Protein AF-A0A521H860-F1 (afdb_monomer)

Solvent-accessible surface area (backbone atoms only — not comparable to full-atom values): 31753 Å² total; per-residue (Å²): 136,70,71,63,59,54,54,54,51,52,51,51,54,54,66,70,56,55,74,80,75,66,78,54,52,36,23,28,24,57,82,81,31,30,84,86,79,35,78,24,37,94,91,38,16,15,24,20,66,48,55,56,59,67,71,63,70,61,80,65,26,31,40,34,31,40,56,40,68,48,27,72,92,65,36,58,74,51,38,67,57,52,58,51,49,35,47,36,43,38,94,96,32,60,28,31,37,40,29,79,64,23,75,25,37,33,28,36,83,53,56,24,80,44,78,40,51,46,41,47,39,36,34,32,40,19,27,17,42,34,36,36,41,72,78,27,32,34,56,22,39,36,43,28,53,28,39,32,34,52,19,53,42,15,39,33,36,35,36,33,35,30,41,64,20,25,45,31,41,33,48,28,42,31,39,20,82,70,3,54,22,30,34,36,41,34,17,26,35,59,74,56,6,19,37,43,32,38,33,45,28,53,25,41,28,34,26,9,28,22,24,35,41,41,35,14,20,15,15,2,34,31,24,51,59,21,35,41,31,50,27,42,26,36,56,30,53,41,22,27,33,35,42,39,15,25,36,58,82,27,35,2,31,34,50,53,22,34,39,32,43,27,40,21,37,37,82,33,53,92,63,82,60,20,29,17,39,35,40,36,12,37,40,73,67,79,71,74,39,36,9,29,35,28,33,37,39,31,41,28,38,24,28,25,6,22,28,14,29,40,38,37,28,36,28,74,66,52,44,49,51,33,28,32,53,26,36,42,29,23,26,30,35,30,49,9,63,52,24,36,36,38,38,44,47,41,56,71,28,86,99,54,83,52,30,48,37,25,36,39,78,77,88,86,50,105,75,82,70,89,47,52,26,40,42,50,59,84,22,39,81,45,68,49,66,56,76,84,74,88,74,55,71,44,58,65,89,30,78,49,41,68,76,88,88,72,79,84,77,79,75,70,73,60,82,56,89,82,81,95,83,85,85,85,84,80,66,76,86,59,65,45,50,59,41,66,52,65,42,50,36,62,31,48,41,77,37,36,35,38,43,41,95,95,52,61,54,63,60,70,98,49,91,90,55,85,64,60,71,45,44,33,28,52,68,87,44,79,40,74,60,50,56,43,98,81,14,52,22,35,39,31,59,43,66,75,46,66,69,45,79,37,47,34,42,36,32,38,53,67,70,55,64,35,45,38,69,39,34,28,40,84,54,94,75,84,89,65,70,83,84,92,68,69,45,46,54,27,38,41,66,75,37,76,81,34,73,66,43,52,46,50,48,49,44,40,62,76,53,26,58,76,36,76,67,36,40,50,52,51,52,53,45,64,74,53,28,53,68,54,15,56,64,27,53,80,32,74,68,46,19,53,52,48,50,62,66,46,45,62,59,46,52,52,36,54,47,61,76,72,50,54,73,69,56,53,50,53,51,51,53,50,49,50,52,50,51,54,52,53,56,65,71,75,110

Foldseek 3Di:
DPPVVVVVVVVVVVVVPPPPPPQLEFEEELPQEDLVFAPRDPVHHHNAPLSVVVVVHDQQREYEYAADEREPVRDDPPDEDDANYEYDYDDVGEHEYEYCAEQENYEHPEEHPDAYEDERYEYERYQEDYEYDPPYAAQHYEYENYEYEQHAEEPEAYAQAAAEHEYEYEHYEAHHLAHQEDYHAEQEAAAHGEPAAYEDYPYEAEQHQEYYEYEFEANYEYHLNYEYYAYEFENHNHEDYEYEWEHHPAGGYYYAYEYAAYEFAYCQDPRPDWEYYEYEFEYDDDAEHETEAAYAAALYEFESTLERYEYEWYHPPLGYHTEYQYEAWLYEQEHHNAASYEYYYYDHNPPHQHAEHELDDQPPDPQRDGTAYEYEHPHAYYYHDDQRDAHHYHNPPHYAYADPDDDNPPPPVHPYDHDDDDDDYDHHAWEKDKPPQEDEAQAWDKIKIFTPPPDFADADPDPPDRQDGKWKDKQHDTWDWAADPNRGIIITIDHNDHAAKIKIWIAGRSGRIYIDIHGYDHDPDDDHDDADAQLQLCLLQVHCVRPLNVLVVCCLPVPLVVDPNSVVVVVVCRVCVRVVSVVQNVDNVSSVVSCVVSVVVSVVSVPVVPDDPVVVVVVVVVVVVVVVVVVVVVD

Nearest PDB structures (foldseek):
  3n50-assembly4_E-2  TM=6.357E-01  e=2.428E-03  Homo sapiens
  3cmg-assembly1_A  TM=6.131E-01  e=5.999E-01  Bacteroides fragilis NCTC 9343
  8dhe-assembly1_C  TM=6.273E-01  e=9.007E-01  Tannerella forsythia
  8d82-assembly1_A  TM=5.851E-01  e=1.352E+00  Homo sapiens
  4m03-assembly1_A-2  TM=3.494E-01  e=4.786E-01  Staphylococcus aureus subsp. aureus NCTC 8325

Structure (mmCIF, N/CA/C/O backbone):
data_AF-A0A521H860-F1
#
_entry.id   AF-A0A521H860-F1
#
loop_
_atom_site.group_PDB
_atom_site.id
_atom_site.type_symbol
_atom_site.label_atom_id
_atom_site.label_alt_id
_atom_site.label_comp_id
_atom_site.label_asym_id
_atom_site.label_entity_id
_atom_site.label_seq_id
_atom_site.pdbx_PDB_ins_code
_atom_site.Cartn_x
_atom_site.Cartn_y
_atom_site.Cartn_z
_atom_site.occupancy
_atom_site.B_iso_or_equiv
_atom_site.auth_seq_id
_atom_site.auth_comp_id
_atom_site.auth_asym_id
_atom_site.auth_atom_id
_atom_site.pdbx_PDB_model_num
ATOM 1 N N . MET A 1 1 ? -3.736 29.883 -62.484 1.00 47.88 1 MET A N 1
ATOM 2 C CA . MET A 1 1 ? -3.237 28.485 -62.445 1.00 47.88 1 MET A CA 1
ATOM 3 C C . MET A 1 1 ? -1.739 28.320 -62.118 1.00 47.88 1 MET A C 1
ATOM 5 O O . MET A 1 1 ? -1.292 27.186 -62.126 1.00 47.88 1 MET A O 1
ATOM 9 N N . ARG A 1 2 ? -0.952 29.364 -61.781 1.00 43.59 2 ARG A N 1
ATOM 10 C CA . ARG A 1 2 ? 0.472 29.189 -61.386 1.00 43.59 2 ARG A CA 1
ATOM 11 C C . ARG A 1 2 ? 0.791 29.433 -59.899 1.00 43.59 2 ARG A C 1
ATOM 13 O O . ARG A 1 2 ? 1.760 28.875 -59.407 1.00 43.59 2 ARG A O 1
ATOM 20 N N . SER A 1 3 ? -0.039 30.179 -59.166 1.00 41.47 3 SER A N 1
ATOM 21 C CA . SER A 1 3 ? 0.233 30.522 -57.754 1.00 41.47 3 SER A CA 1
ATOM 22 C C . SER A 1 3 ? -0.231 29.470 -56.733 1.00 41.47 3 SER A C 1
ATOM 24 O O . SER A 1 3 ? 0.307 29.405 -55.637 1.00 41.47 3 SER A O 1
ATOM 26 N N . ILE A 1 4 ? -1.206 28.622 -57.084 1.00 43.56 4 ILE A N 1
ATOM 27 C CA . ILE A 1 4 ? -1.738 27.580 -56.182 1.00 43.56 4 ILE A CA 1
ATOM 28 C C . ILE A 1 4 ? -0.779 26.381 -56.104 1.00 43.56 4 ILE A C 1
ATOM 30 O O . ILE A 1 4 ? -0.579 25.814 -55.035 1.00 43.56 4 ILE A O 1
ATOM 34 N N . THR A 1 5 ? -0.122 26.038 -57.214 1.00 41.03 5 THR A N 1
ATOM 35 C CA . THR A 1 5 ? 0.845 24.934 -57.294 1.00 41.03 5 THR A CA 1
ATOM 36 C C . THR A 1 5 ? 2.095 25.187 -56.452 1.00 41.03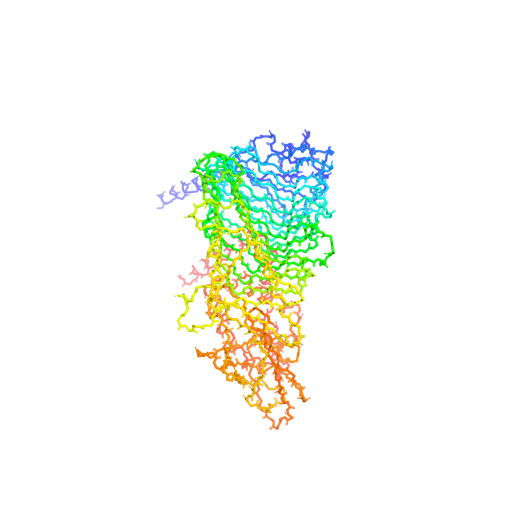 5 THR A C 1
ATOM 38 O O . THR A 1 5 ? 2.646 24.244 -55.896 1.00 41.03 5 THR A O 1
ATOM 41 N N . LEU A 1 6 ? 2.519 26.450 -56.312 1.00 38.47 6 LEU A N 1
ATOM 42 C CA . LEU A 1 6 ? 3.670 26.815 -55.481 1.00 38.47 6 LEU A CA 1
ATOM 43 C C . LEU A 1 6 ? 3.353 26.698 -53.981 1.00 38.47 6 LEU A C 1
ATOM 45 O O . LEU A 1 6 ? 4.178 26.205 -53.220 1.00 38.47 6 LEU A O 1
ATOM 49 N N . ILE A 1 7 ? 2.138 27.083 -53.571 1.00 44.38 7 ILE A N 1
ATOM 50 C CA . ILE A 1 7 ? 1.671 26.941 -52.183 1.00 44.38 7 ILE A CA 1
ATOM 51 C C . ILE A 1 7 ? 1.515 25.458 -51.822 1.00 44.38 7 ILE A C 1
ATOM 53 O O . ILE A 1 7 ? 1.968 25.055 -50.757 1.00 44.38 7 ILE A O 1
ATOM 57 N N . LEU A 1 8 ? 0.966 24.631 -52.723 1.00 39.84 8 LEU A N 1
ATOM 58 C CA . LEU A 1 8 ? 0.867 23.179 -52.515 1.00 39.84 8 LEU A CA 1
ATOM 59 C C . LEU A 1 8 ? 2.233 22.477 -52.471 1.00 39.84 8 LEU A C 1
ATOM 61 O O . LEU A 1 8 ? 2.412 21.563 -51.668 1.00 39.84 8 LEU A O 1
ATOM 65 N N . ALA A 1 9 ? 3.202 22.902 -53.287 1.00 37.03 9 ALA A N 1
ATOM 66 C CA . ALA A 1 9 ? 4.565 22.375 -53.227 1.00 37.03 9 ALA A CA 1
ATOM 67 C C . ALA A 1 9 ? 5.261 22.752 -51.907 1.00 37.03 9 ALA A C 1
ATOM 69 O O . ALA A 1 9 ? 5.870 21.893 -51.274 1.00 37.03 9 ALA A O 1
ATOM 70 N N . LEU A 1 10 ? 5.114 24.001 -51.449 1.00 36.12 10 LEU A N 1
ATOM 71 C CA . LEU A 1 10 ? 5.704 24.459 -50.190 1.00 36.12 10 LEU A CA 1
ATOM 72 C C . LEU A 1 10 ? 5.025 23.819 -48.965 1.00 36.12 10 LEU A C 1
ATOM 74 O O . LEU A 1 10 ? 5.712 23.442 -48.021 1.00 36.12 10 LEU A O 1
ATOM 78 N N . SER A 1 11 ? 3.703 23.603 -48.997 1.00 38.88 11 SER A N 1
ATOM 79 C CA . SER A 1 11 ? 3.002 22.865 -47.938 1.00 38.88 11 SER A CA 1
ATOM 80 C C . SER A 1 11 ? 3.345 21.373 -47.933 1.00 38.88 11 SER A C 1
ATOM 82 O O . SER A 1 11 ? 3.429 20.787 -46.862 1.00 38.88 11 SER A O 1
ATOM 84 N N . CYS A 1 12 ? 3.592 20.752 -49.094 1.00 33.69 12 CYS A N 1
ATOM 85 C CA . CYS A 1 12 ? 4.099 19.375 -49.139 1.00 33.69 12 CYS A CA 1
ATOM 86 C C . CYS A 1 12 ? 5.542 19.276 -48.625 1.00 33.69 12 CYS A C 1
ATOM 88 O O . CYS A 1 12 ? 5.878 18.279 -47.997 1.00 33.69 12 CYS A O 1
ATOM 90 N N . LEU A 1 13 ? 6.376 20.302 -48.831 1.00 33.91 13 LEU A N 1
ATOM 91 C CA . LEU A 1 13 ? 7.740 20.320 -48.298 1.00 33.91 13 LEU A CA 1
ATOM 92 C C . LEU A 1 13 ? 7.770 20.543 -46.775 1.00 33.91 13 LEU A C 1
ATOM 94 O O . LEU A 1 13 ? 8.579 19.918 -46.099 1.00 33.91 13 LEU A O 1
ATOM 98 N N . LEU A 1 14 ? 6.852 21.346 -46.216 1.00 31.83 14 LEU A N 1
ATOM 99 C CA . LEU A 1 14 ? 6.682 21.444 -44.757 1.00 31.83 14 LEU A CA 1
ATOM 100 C C . LEU A 1 14 ? 6.027 20.195 -44.138 1.00 31.83 14 LEU A C 1
ATOM 102 O O . LEU A 1 14 ? 6.375 19.846 -43.015 1.00 31.83 14 LEU A O 1
ATOM 106 N N . LEU A 1 15 ? 5.138 19.479 -44.842 1.00 37.41 15 LEU A N 1
ATOM 107 C CA . LEU A 1 15 ? 4.619 18.185 -44.359 1.00 37.41 15 LEU A CA 1
ATOM 108 C C . LEU A 1 15 ? 5.627 17.028 -44.508 1.00 37.41 15 LEU A C 1
ATOM 110 O O . LEU A 1 15 ? 5.518 16.043 -43.784 1.00 37.41 15 LEU A O 1
ATOM 114 N N . ALA A 1 16 ? 6.620 17.150 -45.392 1.00 34.19 16 ALA A N 1
ATOM 115 C CA . ALA A 1 16 ? 7.767 16.239 -45.471 1.00 34.19 16 ALA A CA 1
ATOM 116 C C . ALA A 1 16 ? 8.863 16.551 -44.428 1.00 34.19 16 ALA A C 1
ATOM 118 O O . ALA A 1 16 ? 9.829 15.802 -44.315 1.00 34.19 16 ALA A O 1
ATOM 119 N N . ALA A 1 17 ? 8.693 17.636 -43.665 1.00 35.97 17 ALA A N 1
ATOM 120 C CA . ALA A 1 17 ? 9.522 18.027 -42.531 1.00 35.97 17 ALA A CA 1
ATOM 121 C C . ALA A 1 17 ? 8.708 18.069 -41.223 1.00 35.97 17 ALA A C 1
ATOM 123 O O . ALA A 1 17 ? 8.949 18.902 -40.347 1.00 35.97 17 ALA A O 1
ATOM 124 N N . ALA A 1 18 ? 7.810 17.093 -41.030 1.00 32.94 18 ALA A N 1
ATOM 125 C CA . ALA A 1 18 ? 7.775 16.492 -39.700 1.00 32.94 18 ALA A CA 1
ATOM 126 C C . ALA A 1 18 ? 9.220 16.060 -39.380 1.00 32.94 18 ALA A C 1
ATOM 128 O O . ALA A 1 18 ? 9.873 15.511 -40.277 1.00 32.94 18 ALA A O 1
ATOM 129 N N . PRO A 1 19 ? 9.757 16.306 -38.170 1.00 30.55 19 PRO A N 1
ATOM 130 C CA . PRO A 1 19 ? 11.015 15.671 -37.813 1.00 30.55 19 PRO A CA 1
ATOM 131 C C . PRO A 1 19 ? 10.837 14.173 -38.064 1.00 30.55 19 PRO A C 1
ATOM 133 O O . PRO A 1 19 ? 9.787 13.621 -37.716 1.00 30.55 19 PRO A O 1
ATOM 136 N N . LEU A 1 20 ? 11.835 13.510 -38.663 1.00 35.25 20 LEU A N 1
ATOM 137 C CA . LEU A 1 20 ? 11.922 12.066 -38.480 1.00 35.25 20 LEU A CA 1
ATOM 138 C C . LEU A 1 20 ? 11.909 11.888 -36.966 1.00 35.25 20 LEU A C 1
ATOM 140 O O . LEU A 1 20 ? 12.840 12.333 -36.295 1.00 35.25 20 LEU A O 1
ATOM 144 N N . ALA A 1 21 ? 10.815 11.340 -36.438 1.00 38.81 21 ALA A N 1
ATOM 145 C CA . ALA A 1 21 ? 10.715 11.001 -35.036 1.00 38.81 21 ALA A CA 1
ATOM 146 C C . ALA A 1 21 ? 11.723 9.873 -34.842 1.00 38.81 21 ALA A C 1
ATOM 148 O O . ALA A 1 21 ? 11.418 8.710 -35.112 1.00 38.81 21 ALA A O 1
ATOM 149 N N . ALA A 1 22 ? 12.958 10.270 -34.517 1.00 40.66 22 ALA A N 1
ATOM 150 C CA . ALA A 1 22 ? 14.082 9.379 -34.309 1.00 40.66 22 ALA A CA 1
ATOM 151 C C . ALA A 1 22 ? 13.600 8.279 -33.376 1.00 40.66 22 ALA A C 1
ATOM 153 O O . ALA A 1 22 ? 12.951 8.586 -32.379 1.00 40.66 22 ALA A O 1
ATOM 154 N N . GLN A 1 23 ? 13.828 7.035 -33.794 1.00 50.38 23 GLN A N 1
ATOM 155 C CA . GLN A 1 23 ? 13.197 5.822 -33.290 1.00 50.38 23 GLN A CA 1
ATOM 156 C C . GLN A 1 23 ? 13.035 5.843 -31.762 1.00 50.38 23 GLN A C 1
ATOM 158 O O . GLN A 1 23 ? 13.915 5.421 -31.021 1.00 50.38 23 GLN A O 1
ATOM 163 N N . ASN A 1 24 ? 11.885 6.332 -31.288 1.00 79.25 24 ASN A N 1
ATOM 164 C CA . ASN A 1 24 ? 11.669 6.653 -29.873 1.00 79.25 24 ASN A CA 1
ATOM 165 C C . ASN A 1 24 ? 11.294 5.399 -29.058 1.00 79.25 24 ASN A C 1
ATOM 167 O O . ASN A 1 24 ? 10.566 5.455 -28.064 1.00 79.25 24 ASN A O 1
ATOM 171 N N . THR A 1 25 ? 11.710 4.234 -29.554 1.00 91.31 25 THR A N 1
ATOM 172 C CA . THR A 1 25 ? 11.443 2.918 -28.989 1.00 91.31 25 THR A CA 1
ATOM 173 C C . THR A 1 25 ? 12.651 2.019 -29.219 1.00 91.31 25 THR A C 1
ATOM 175 O O . THR A 1 25 ? 12.991 1.705 -30.363 1.00 91.31 25 THR A O 1
ATOM 178 N N . ILE A 1 26 ? 13.288 1.629 -28.119 1.00 94.69 26 ILE A N 1
ATOM 179 C CA . ILE A 1 26 ? 14.366 0.640 -28.080 1.00 94.69 26 ILE A CA 1
ATOM 180 C C . ILE A 1 26 ? 13.740 -0.703 -27.720 1.00 94.69 26 ILE A C 1
ATOM 182 O O . ILE A 1 26 ? 12.921 -0.768 -26.807 1.00 94.69 26 ILE A O 1
ATOM 186 N N . PHE A 1 27 ? 14.111 -1.765 -28.424 1.00 96.25 27 PHE A N 1
ATOM 187 C CA . PHE A 1 27 ? 13.613 -3.115 -28.177 1.00 96.25 27 PHE A CA 1
ATOM 188 C C . PHE A 1 27 ? 14.669 -3.957 -27.464 1.00 96.25 27 PHE A C 1
ATOM 190 O O . PHE A 1 27 ? 15.841 -3.940 -27.850 1.00 96.25 27 PHE A O 1
ATOM 197 N N . VAL A 1 28 ? 14.232 -4.714 -26.456 1.00 97.06 28 VAL A N 1
ATOM 198 C CA . VAL A 1 28 ? 15.075 -5.650 -25.700 1.00 97.06 28 VAL A CA 1
ATOM 199 C C . VAL A 1 28 ? 14.444 -7.037 -25.728 1.00 97.06 28 VAL A C 1
ATOM 201 O O . VAL A 1 28 ? 13.265 -7.183 -25.402 1.00 97.06 28 VAL A O 1
ATOM 204 N N . ASP A 1 29 ? 15.222 -8.045 -26.108 1.00 96.81 29 ASP A N 1
ATOM 205 C CA . ASP A 1 29 ? 14.830 -9.453 -26.152 1.00 96.81 29 ASP A CA 1
ATOM 206 C C . ASP A 1 29 ? 15.913 -10.303 -25.461 1.00 96.81 29 ASP A C 1
ATOM 208 O O . ASP A 1 29 ? 16.979 -10.501 -26.046 1.00 96.81 29 ASP A O 1
ATOM 212 N N . PRO A 1 30 ? 15.671 -10.827 -24.245 1.00 95.88 30 PRO A N 1
ATOM 213 C CA . PRO A 1 30 ? 16.694 -11.544 -23.484 1.00 95.88 30 PRO A CA 1
ATOM 214 C C . PRO A 1 30 ? 17.033 -12.915 -24.086 1.00 95.88 30 PRO A C 1
ATOM 216 O O . PRO A 1 30 ? 18.062 -13.497 -23.745 1.00 95.88 30 PRO A O 1
ATOM 219 N N . VAL A 1 31 ? 16.192 -13.432 -24.992 1.00 95.12 31 VAL A N 1
ATOM 220 C CA . VAL A 1 31 ? 16.351 -14.751 -25.619 1.00 95.12 31 VAL A CA 1
ATOM 221 C C . VAL A 1 31 ? 17.024 -14.646 -26.990 1.00 95.12 31 VAL A C 1
ATOM 223 O O . VAL A 1 31 ? 17.859 -15.485 -27.323 1.00 95.12 31 VAL A O 1
ATOM 226 N N . ASN A 1 32 ? 16.661 -13.640 -27.793 1.00 95.31 32 ASN A N 1
ATOM 227 C CA . ASN A 1 32 ? 17.085 -13.514 -29.197 1.00 95.31 32 ASN A CA 1
ATOM 228 C C . ASN A 1 32 ? 17.920 -12.255 -29.502 1.00 95.31 32 ASN A C 1
ATOM 230 O O . ASN A 1 32 ? 18.389 -12.105 -30.632 1.00 95.31 32 ASN A O 1
ATOM 234 N N . GLY A 1 33 ? 18.060 -11.328 -28.552 1.00 96.19 33 GLY A N 1
ATOM 235 C CA . GLY A 1 33 ? 18.833 -10.096 -28.711 1.00 96.19 33 GLY A CA 1
ATOM 236 C C . GLY A 1 33 ? 20.342 -10.289 -28.553 1.00 96.19 33 GLY A C 1
ATOM 237 O O . GLY A 1 33 ? 20.828 -11.369 -28.218 1.00 96.19 33 GLY A O 1
ATOM 238 N N . SER A 1 34 ? 21.105 -9.220 -28.788 1.00 96.50 34 SER A N 1
ATOM 239 C CA . SER A 1 34 ? 22.552 -9.202 -28.535 1.00 96.50 34 SER A CA 1
ATOM 240 C C . SER A 1 34 ? 23.032 -7.832 -28.070 1.00 96.50 34 SER A C 1
ATOM 242 O O . SER A 1 34 ? 22.822 -6.836 -28.754 1.00 96.50 34 SER A O 1
ATOM 244 N N . ASP A 1 35 ? 23.787 -7.787 -26.975 1.00 96.38 35 ASP A N 1
ATOM 245 C CA . ASP A 1 35 ? 24.455 -6.560 -26.503 1.00 96.38 35 ASP A CA 1
ATOM 246 C C . ASP A 1 35 ? 25.788 -6.275 -27.225 1.00 96.38 35 ASP A C 1
ATOM 248 O O . ASP A 1 35 ? 26.456 -5.277 -26.957 1.00 96.38 35 ASP A O 1
ATOM 252 N N . VAL A 1 36 ? 26.194 -7.156 -28.150 1.00 95.62 36 VAL A N 1
ATOM 253 C CA . VAL A 1 36 ? 27.417 -7.012 -28.962 1.00 95.62 36 VAL A CA 1
ATOM 254 C C . VAL A 1 36 ? 27.093 -6.597 -30.397 1.00 95.62 36 VAL A C 1
ATOM 256 O O . VAL A 1 36 ? 27.830 -5.807 -30.985 1.00 95.62 36 VAL A O 1
ATOM 259 N N . THR A 1 37 ? 26.013 -7.133 -30.977 1.00 95.44 37 THR A N 1
ATOM 260 C CA . THR A 1 37 ? 25.620 -6.861 -32.374 1.00 95.44 37 THR A CA 1
ATOM 261 C C . THR A 1 37 ? 24.241 -6.226 -32.534 1.00 95.44 37 THR A C 1
ATOM 263 O O . THR A 1 37 ? 23.887 -5.869 -33.657 1.00 95.44 37 THR A O 1
ATOM 266 N N . GLY A 1 38 ? 23.463 -6.093 -31.456 1.00 93.12 38 GLY A N 1
ATOM 267 C CA . GLY A 1 38 ? 22.172 -5.409 -31.458 1.00 93.12 38 GLY A CA 1
ATOM 268 C C . GLY A 1 38 ? 22.308 -3.904 -31.686 1.00 93.12 38 GLY A C 1
ATOM 269 O O . GLY A 1 38 ? 23.321 -3.290 -31.353 1.00 93.12 38 GLY A O 1
ATOM 270 N N . ASP A 1 39 ? 21.265 -3.302 -32.248 1.00 92.62 39 ASP A N 1
ATOM 271 C CA . ASP A 1 39 ? 21.142 -1.850 -32.449 1.00 92.62 39 ASP A CA 1
ATOM 272 C C . ASP A 1 39 ? 19.893 -1.266 -31.763 1.00 92.62 39 ASP A C 1
ATOM 274 O O . ASP A 1 39 ? 19.548 -0.099 -31.956 1.00 92.62 39 ASP A O 1
ATOM 278 N N . GLY A 1 40 ? 19.195 -2.083 -30.967 1.00 92.38 40 GLY A N 1
ATOM 279 C CA . GLY A 1 40 ? 17.961 -1.707 -30.285 1.00 92.38 40 GLY A CA 1
ATOM 280 C C . GLY A 1 40 ? 16.740 -1.611 -31.205 1.00 92.38 40 GLY A C 1
ATOM 281 O O . GLY A 1 40 ? 15.678 -1.176 -30.754 1.00 92.38 40 GLY A O 1
ATOM 282 N N . SER A 1 41 ? 16.840 -1.993 -32.483 1.00 93.88 41 SER A N 1
ATOM 283 C CA . SER A 1 41 ? 15.694 -2.062 -33.395 1.00 93.88 41 SER A CA 1
ATOM 284 C C . SER A 1 41 ? 14.826 -3.298 -33.166 1.00 93.88 41 SER A C 1
ATOM 286 O O . SER A 1 41 ? 15.259 -4.316 -32.636 1.00 93.88 41 SER A O 1
ATOM 288 N N . ALA A 1 42 ? 13.578 -3.242 -33.639 1.00 92.25 42 ALA A N 1
ATOM 289 C CA . ALA A 1 42 ? 12.646 -4.368 -33.554 1.00 92.25 42 ALA A CA 1
ATOM 290 C C . ALA A 1 42 ? 13.126 -5.633 -34.298 1.00 92.25 42 ALA A C 1
ATOM 292 O O . ALA A 1 42 ? 12.605 -6.716 -34.037 1.00 92.25 42 ALA A O 1
ATOM 293 N N . SER A 1 43 ? 14.072 -5.483 -35.233 1.00 93.81 43 SER A N 1
ATOM 294 C CA . SER A 1 43 ? 14.702 -6.556 -36.013 1.00 93.81 43 SER A CA 1
ATOM 295 C C . SER A 1 43 ? 16.036 -7.047 -35.446 1.00 93.81 43 SER A C 1
ATOM 297 O O . SER A 1 43 ? 16.475 -8.127 -35.830 1.00 93.81 43 SER A O 1
ATOM 299 N N . ASN A 1 44 ? 16.685 -6.259 -34.590 1.00 95.12 44 ASN A N 1
ATOM 300 C CA . ASN A 1 44 ? 18.006 -6.536 -34.028 1.00 95.12 44 ASN A CA 1
ATOM 301 C C . ASN A 1 44 ? 18.089 -5.959 -32.592 1.00 95.12 44 ASN A C 1
ATOM 303 O O . ASN A 1 44 ? 18.816 -4.990 -32.345 1.00 95.12 44 ASN A O 1
ATOM 307 N N . PRO A 1 45 ? 17.264 -6.480 -31.661 1.00 96.88 45 PRO A N 1
ATOM 308 C CA . PRO A 1 45 ? 17.116 -5.924 -30.320 1.00 96.88 45 PRO A CA 1
ATOM 309 C C . PRO A 1 45 ? 18.379 -6.119 -29.472 1.00 96.88 45 PRO A C 1
ATOM 311 O O . PRO A 1 45 ? 19.187 -7.019 -29.719 1.00 96.88 45 PRO A O 1
ATOM 314 N N . TYR A 1 46 ? 18.518 -5.298 -28.431 1.00 97.75 46 TYR A N 1
ATOM 315 C CA . TYR A 1 46 ? 19.493 -5.563 -27.370 1.00 97.75 46 TYR A CA 1
ATOM 316 C C . TYR A 1 46 ? 19.091 -6.809 -26.576 1.00 97.75 46 TYR A C 1
ATOM 318 O O . TYR A 1 46 ? 17.921 -7.199 -26.577 1.00 97.75 46 TYR A O 1
ATOM 326 N N . GLN A 1 47 ? 20.057 -7.437 -25.915 1.00 97.12 47 GLN A N 1
ATOM 327 C CA . GLN A 1 47 ? 19.817 -8.594 -25.061 1.00 97.12 47 GLN A CA 1
ATOM 328 C C . GLN A 1 47 ? 19.373 -8.162 -23.663 1.00 97.12 47 GLN A C 1
ATOM 330 O O . GLN A 1 47 ? 18.394 -8.701 -23.153 1.00 97.12 47 GLN A O 1
ATOM 335 N N . SER A 1 48 ? 20.037 -7.161 -23.076 1.00 97.00 48 SER A N 1
ATOM 336 C CA . SER A 1 48 ? 19.722 -6.668 -21.731 1.00 97.00 48 SER A CA 1
ATOM 337 C C . SER A 1 48 ? 19.137 -5.253 -21.711 1.00 97.00 48 SER A C 1
ATOM 339 O O . SER A 1 48 ? 19.457 -4.370 -22.518 1.00 97.00 48 SER A O 1
ATOM 341 N N . LEU A 1 49 ? 18.274 -5.020 -20.727 1.00 95.50 49 LEU A N 1
ATOM 342 C CA . LEU A 1 49 ? 17.763 -3.709 -20.355 1.00 95.50 49 LEU A CA 1
ATOM 343 C C . LEU A 1 49 ? 18.883 -2.854 -19.746 1.00 95.50 49 LEU A C 1
ATOM 345 O O . LEU A 1 49 ? 18.965 -1.659 -20.039 1.00 95.50 49 LEU A O 1
ATOM 349 N N . THR A 1 50 ? 19.788 -3.469 -18.982 1.00 95.62 50 THR A N 1
ATOM 350 C CA . THR A 1 50 ? 21.038 -2.862 -18.503 1.00 95.62 50 THR A CA 1
ATOM 351 C C . THR A 1 50 ? 21.815 -2.220 -19.655 1.00 95.62 50 THR A C 1
ATOM 353 O O . THR A 1 50 ? 22.129 -1.025 -19.598 1.00 95.62 50 THR A O 1
ATOM 356 N N . HIS A 1 51 ? 22.073 -2.962 -20.738 1.00 95.44 51 HIS A N 1
ATOM 357 C CA . HIS A 1 51 ? 22.753 -2.423 -21.913 1.00 95.44 51 HIS A CA 1
ATOM 358 C C . HIS A 1 51 ? 21.930 -1.312 -22.567 1.00 95.44 51 HIS A C 1
ATOM 360 O O . HIS A 1 51 ? 22.460 -0.217 -22.769 1.00 95.44 51 HIS A O 1
ATOM 366 N N . ALA A 1 52 ? 20.637 -1.537 -22.823 1.00 94.81 52 ALA A N 1
ATOM 367 C CA . ALA A 1 52 ? 19.752 -0.549 -23.443 1.00 94.81 52 ALA A CA 1
ATOM 368 C C . ALA A 1 52 ? 19.748 0.803 -22.701 1.00 94.81 52 ALA A C 1
ATOM 370 O O . ALA A 1 52 ? 19.818 1.856 -23.339 1.00 94.81 52 ALA A O 1
ATOM 371 N N . LEU A 1 53 ? 19.739 0.796 -21.364 1.00 92.81 53 LEU A N 1
ATOM 372 C CA . LEU A 1 53 ? 19.836 2.008 -20.542 1.00 92.81 53 LEU A CA 1
ATOM 373 C C . LEU A 1 53 ? 21.255 2.605 -20.522 1.00 92.81 53 LEU A C 1
ATOM 375 O O . LEU A 1 53 ? 21.400 3.829 -20.444 1.00 92.81 53 LEU A O 1
ATOM 379 N N . SER A 1 54 ? 22.304 1.784 -20.639 1.00 93.00 54 SER A N 1
ATOM 380 C CA . SER A 1 54 ? 23.700 2.247 -20.718 1.00 93.00 54 SER A CA 1
ATOM 381 C C . SER A 1 54 ? 24.017 3.046 -21.991 1.00 93.00 54 SER A C 1
ATOM 383 O O . SER A 1 54 ? 24.884 3.921 -21.958 1.00 93.00 54 SER A O 1
ATOM 385 N N . THR A 1 55 ? 23.260 2.840 -23.080 1.00 91.69 55 THR A N 1
ATOM 386 C CA . THR A 1 55 ? 23.413 3.588 -24.349 1.00 91.69 55 THR A CA 1
ATOM 387 C C . THR A 1 55 ? 23.083 5.085 -24.243 1.00 91.69 55 THR A C 1
ATOM 389 O O . THR A 1 55 ? 23.265 5.822 -25.211 1.00 91.69 55 THR A O 1
ATOM 392 N N . ASN A 1 56 ? 22.640 5.558 -23.070 1.00 87.62 56 ASN A N 1
ATOM 393 C CA . ASN A 1 56 ? 22.171 6.922 -22.815 1.00 87.62 56 ASN A CA 1
ATOM 394 C C . ASN A 1 56 ? 21.020 7.339 -23.756 1.00 87.62 56 ASN A C 1
ATOM 396 O O . ASN A 1 56 ? 21.159 8.312 -24.504 1.00 87.62 56 ASN A O 1
ATOM 400 N N . PRO A 1 57 ? 19.873 6.627 -23.718 1.00 89.12 57 PRO A N 1
ATOM 401 C CA . PRO A 1 57 ? 18.708 6.962 -24.530 1.00 89.12 57 PRO A CA 1
ATOM 402 C C . PRO A 1 57 ? 18.216 8.393 -24.272 1.00 89.12 57 PRO A C 1
ATOM 404 O O . PRO A 1 57 ? 18.305 8.916 -23.159 1.00 89.12 57 PRO A O 1
ATOM 407 N N . LEU A 1 58 ? 17.675 9.032 -25.313 1.00 89.19 58 LEU A N 1
ATOM 408 C CA . LEU A 1 58 ? 17.183 10.408 -25.230 1.00 89.19 58 LEU A CA 1
ATOM 409 C C . LEU A 1 58 ? 15.928 10.496 -24.337 1.00 89.19 58 LEU A C 1
ATOM 411 O O . LEU A 1 58 ? 15.076 9.605 -24.410 1.00 89.19 58 LEU A O 1
ATOM 415 N N . PRO A 1 59 ? 15.749 11.578 -23.553 1.00 86.25 59 PRO A N 1
ATOM 416 C CA . PRO A 1 59 ? 14.531 11.800 -22.776 1.00 86.25 59 PRO A CA 1
ATOM 417 C C . PRO A 1 59 ? 13.264 11.697 -23.634 1.00 86.25 59 PRO A C 1
ATOM 419 O O . PRO A 1 59 ? 13.153 12.353 -24.670 1.00 86.25 59 PRO A O 1
ATOM 422 N N . GLY A 1 60 ? 12.305 10.889 -23.186 1.00 84.00 60 GLY A N 1
ATOM 423 C CA . GLY A 1 60 ? 11.097 10.522 -23.927 1.00 84.00 60 GLY A CA 1
ATOM 424 C C . GLY A 1 60 ? 11.155 9.144 -24.596 1.00 84.00 60 GLY A C 1
ATOM 425 O O . GLY A 1 60 ? 10.111 8.668 -25.043 1.00 84.00 60 GLY A O 1
ATOM 426 N N . THR A 1 61 ? 12.319 8.484 -24.647 1.00 89.56 61 THR A N 1
ATOM 427 C CA . THR A 1 61 ? 12.448 7.119 -25.190 1.00 89.56 61 THR A CA 1
ATOM 428 C C . THR A 1 61 ? 11.609 6.132 -24.379 1.00 89.56 61 THR A C 1
ATOM 430 O O . THR A 1 61 ? 11.586 6.173 -23.148 1.00 89.56 61 THR A O 1
ATOM 433 N N . THR A 1 62 ? 10.939 5.209 -25.070 1.00 89.69 62 THR A N 1
ATOM 434 C CA . THR A 1 62 ? 10.366 4.011 -24.442 1.00 89.69 62 THR A CA 1
ATOM 435 C C . THR A 1 62 ? 11.271 2.805 -24.680 1.00 89.69 62 THR A C 1
ATOM 437 O O . THR A 1 62 ? 11.701 2.584 -25.808 1.00 89.69 62 THR A O 1
ATOM 440 N N . VAL A 1 63 ? 11.529 1.993 -23.662 1.00 92.94 63 VAL A N 1
ATOM 441 C CA . VAL A 1 63 ? 12.121 0.663 -23.832 1.00 92.94 63 VAL A CA 1
ATOM 442 C C . VAL A 1 63 ? 10.990 -0.365 -23.835 1.00 92.94 63 VAL A C 1
ATOM 444 O O . VAL A 1 63 ? 10.185 -0.412 -22.903 1.00 92.94 63 VAL A O 1
ATOM 447 N N . GLU A 1 64 ? 10.889 -1.139 -24.914 1.00 93.62 64 GLU A N 1
ATOM 448 C CA . GLU A 1 64 ? 9.860 -2.156 -25.120 1.00 93.62 64 GLU A CA 1
ATOM 449 C C . GLU A 1 64 ? 10.450 -3.562 -24.949 1.00 93.62 64 GLU A C 1
ATOM 451 O O . GLU A 1 64 ? 11.328 -3.988 -25.706 1.00 93.62 64 GLU A O 1
ATOM 456 N N . LEU A 1 65 ? 9.963 -4.270 -23.930 1.00 95.00 65 LEU A N 1
ATOM 457 C CA . LEU A 1 65 ? 10.465 -5.573 -23.496 1.00 95.00 65 LEU A CA 1
ATOM 458 C C . LEU A 1 65 ? 9.731 -6.730 -24.192 1.00 95.00 65 LEU A C 1
ATOM 460 O O . LEU A 1 65 ? 8.505 -6.702 -24.355 1.00 95.00 65 LEU A O 1
ATOM 464 N N . ARG A 1 66 ? 10.469 -7.766 -24.595 1.00 95.31 66 ARG A N 1
ATOM 465 C CA . ARG A 1 66 ? 9.909 -9.052 -25.043 1.00 95.31 66 ARG A CA 1
ATOM 466 C C . ARG A 1 66 ? 9.682 -9.988 -23.856 1.00 95.31 66 ARG A C 1
ATOM 468 O O . ARG A 1 66 ? 10.159 -9.751 -22.757 1.00 95.31 66 ARG A O 1
ATOM 475 N N . SER A 1 67 ? 8.928 -11.057 -24.082 1.00 94.38 67 SER A N 1
ATOM 476 C CA . SER A 1 67 ? 8.739 -12.105 -23.073 1.00 94.38 67 SER A CA 1
ATOM 477 C C . SER A 1 67 ? 10.018 -12.922 -22.920 1.00 94.38 67 SER A C 1
ATOM 479 O O . SER A 1 67 ? 10.606 -13.328 -23.922 1.00 94.38 67 SER A O 1
ATOM 481 N N . GLY A 1 68 ? 10.408 -13.207 -21.684 1.00 92.69 68 GLY A N 1
ATOM 482 C CA . GLY A 1 68 ? 11.594 -13.995 -21.363 1.00 92.69 68 GLY A CA 1
ATOM 483 C C . GLY A 1 68 ? 12.157 -13.644 -19.982 1.00 92.69 68 GLY A C 1
ATOM 484 O O . GLY A 1 68 ? 11.660 -12.704 -19.357 1.00 92.69 68 GLY A O 1
ATOM 485 N N . PRO A 1 69 ? 13.163 -14.402 -19.511 1.00 94.44 69 PRO A N 1
ATOM 486 C CA . PRO A 1 69 ? 13.829 -14.153 -18.241 1.00 94.44 69 PRO A CA 1
ATOM 487 C C . PRO A 1 69 ? 14.869 -13.034 -18.384 1.00 94.44 69 PRO A C 1
ATOM 489 O O . PRO A 1 69 ? 15.845 -13.161 -19.122 1.00 94.44 69 PRO A O 1
ATOM 492 N N . TYR A 1 70 ? 14.665 -11.950 -17.651 1.00 96.12 70 TYR A N 1
ATOM 493 C CA . TYR A 1 70 ? 15.626 -10.876 -17.430 1.00 96.12 70 TYR A CA 1
ATOM 494 C C . TYR A 1 70 ? 16.335 -11.180 -16.110 1.00 96.12 70 TYR A C 1
ATOM 496 O O . TYR A 1 70 ? 15.773 -10.915 -15.050 1.00 96.12 70 TYR A O 1
ATOM 504 N N . ASN A 1 71 ? 17.515 -11.803 -16.173 1.00 95.75 71 ASN A N 1
ATOM 505 C CA . ASN A 1 71 ? 18.233 -12.305 -14.998 1.00 95.75 71 ASN A CA 1
ATOM 506 C C . ASN A 1 71 ? 19.743 -12.027 -15.045 1.00 95.75 71 ASN A C 1
ATOM 508 O O . ASN A 1 71 ? 20.264 -11.499 -16.033 1.00 95.75 71 ASN A O 1
ATOM 512 N N . SER A 1 72 ? 20.450 -12.424 -13.984 1.00 95.00 72 SER A N 1
ATOM 513 C CA . SER A 1 72 ? 21.891 -12.212 -13.756 1.00 95.00 72 SER A CA 1
ATOM 514 C C . SER A 1 72 ? 22.830 -12.724 -14.862 1.00 95.00 72 SER A C 1
ATOM 516 O O . SER A 1 72 ? 24.004 -12.352 -14.892 1.00 95.00 72 SER A O 1
ATOM 518 N N . THR A 1 73 ? 22.341 -13.538 -15.807 1.00 94.00 73 THR A N 1
ATOM 519 C CA . THR A 1 73 ? 23.117 -13.975 -16.984 1.00 94.00 73 THR A CA 1
ATOM 520 C C . THR A 1 73 ? 23.449 -12.805 -17.918 1.00 94.00 73 THR A C 1
ATOM 522 O O . THR A 1 73 ? 24.498 -12.814 -18.570 1.00 94.00 73 THR A O 1
ATOM 525 N N . HIS A 1 74 ? 22.555 -11.812 -18.004 1.00 91.06 74 HIS A N 1
ATOM 526 C CA . HIS A 1 74 ? 22.647 -10.690 -18.948 1.00 91.06 74 HIS A CA 1
ATOM 527 C C . HIS A 1 74 ? 22.341 -9.320 -18.317 1.00 91.06 74 HIS A C 1
ATOM 529 O O . HIS A 1 74 ? 22.851 -8.311 -18.798 1.00 91.06 74 HIS A O 1
ATOM 535 N N . GLU A 1 75 ? 21.562 -9.259 -17.236 1.00 96.69 75 GLU A N 1
ATOM 536 C CA . GLU A 1 75 ? 21.306 -8.027 -16.484 1.00 96.69 75 GLU A CA 1
ATOM 537 C C . GLU A 1 75 ? 22.360 -7.779 -15.397 1.00 96.69 75 GLU A C 1
ATOM 539 O O . GLU A 1 75 ? 22.906 -8.706 -14.803 1.00 96.69 75 GLU A O 1
ATOM 544 N N . THR A 1 76 ? 22.609 -6.506 -15.081 1.00 96.19 76 THR A N 1
ATOM 545 C CA . THR A 1 76 ? 23.307 -6.104 -13.852 1.00 96.19 76 THR A CA 1
ATOM 546 C C . THR A 1 76 ? 22.300 -5.467 -12.905 1.00 96.19 76 THR A C 1
ATOM 548 O O . THR A 1 76 ? 21.874 -4.334 -13.121 1.00 96.19 76 THR A O 1
ATOM 551 N N . PHE A 1 77 ? 21.926 -6.182 -11.845 1.00 96.19 77 PHE A N 1
ATOM 552 C CA . PHE A 1 77 ? 21.052 -5.638 -10.809 1.00 96.19 77 PHE A CA 1
ATOM 553 C C . PHE A 1 77 ? 21.830 -4.749 -9.816 1.00 96.19 77 PHE A C 1
ATOM 555 O O . PHE A 1 77 ? 22.964 -5.085 -9.460 1.00 96.19 77 PHE A O 1
ATOM 562 N N . PRO A 1 78 ? 21.240 -3.641 -9.327 1.00 96.19 78 PRO A N 1
ATOM 563 C CA . PRO A 1 78 ? 19.914 -3.127 -9.674 1.00 96.19 78 PRO A CA 1
ATOM 564 C C . PRO A 1 78 ? 19.875 -2.410 -11.033 1.00 96.19 78 PRO A C 1
ATOM 566 O O . PRO A 1 78 ? 20.784 -1.661 -11.391 1.00 96.19 78 PRO A O 1
ATOM 569 N 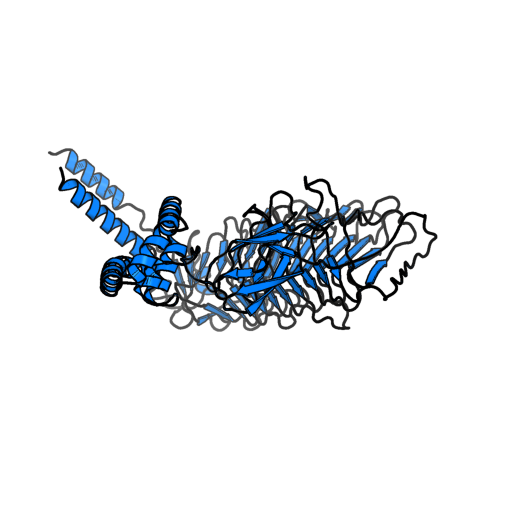N . ILE A 1 79 ? 18.765 -2.565 -11.756 1.00 94.75 79 ILE A N 1
ATOM 570 C CA . ILE A 1 79 ? 18.498 -1.838 -13.000 1.00 94.75 79 ILE A CA 1
ATOM 571 C C . ILE A 1 79 ? 18.011 -0.427 -12.649 1.00 94.75 79 ILE A C 1
ATOM 573 O O . ILE A 1 79 ? 16.867 -0.226 -12.228 1.00 94.75 79 ILE A O 1
ATOM 577 N N . THR A 1 80 ? 18.883 0.568 -12.825 1.00 92.31 80 THR A N 1
ATOM 578 C CA . THR A 1 80 ? 18.574 1.965 -12.491 1.00 92.31 80 THR A CA 1
ATOM 579 C C . THR A 1 80 ? 17.669 2.625 -13.536 1.00 92.31 80 THR A C 1
ATOM 581 O O . THR A 1 80 ? 18.100 2.924 -14.655 1.00 92.31 80 THR A O 1
ATOM 584 N N . LEU A 1 81 ? 16.426 2.920 -13.149 1.00 89.25 81 LEU A N 1
ATOM 585 C CA . LEU A 1 81 ? 15.494 3.746 -13.914 1.00 89.25 81 LEU A CA 1
ATOM 586 C C . LEU A 1 81 ? 16.052 5.160 -14.103 1.00 89.25 81 LEU A C 1
ATOM 588 O O . LEU A 1 81 ? 16.716 5.717 -13.228 1.00 89.25 81 LEU A O 1
ATOM 592 N N . ARG A 1 82 ? 15.743 5.763 -15.252 1.00 85.94 82 ARG A N 1
ATOM 593 C CA . ARG A 1 82 ? 16.192 7.110 -15.613 1.00 85.94 82 ARG A CA 1
ATOM 594 C C . ARG A 1 82 ? 15.005 8.025 -15.851 1.00 85.94 82 ARG A C 1
ATOM 596 O O . ARG A 1 82 ? 14.007 7.608 -16.441 1.00 85.94 82 ARG A O 1
ATOM 603 N N . ASP A 1 83 ? 15.146 9.284 -15.443 1.00 85.88 83 ASP A N 1
ATOM 604 C CA . ASP A 1 83 ? 14.119 10.298 -15.655 1.00 85.88 83 ASP A CA 1
ATOM 605 C C . ASP A 1 83 ? 13.694 10.359 -17.131 1.00 85.88 83 ASP A C 1
ATOM 607 O O . ASP A 1 83 ? 14.521 10.379 -18.049 1.00 85.88 83 ASP A O 1
ATOM 611 N N . ARG A 1 84 ? 12.378 10.401 -17.356 1.00 85.12 84 ARG A N 1
ATOM 612 C CA . ARG A 1 84 ? 11.745 10.489 -18.685 1.00 85.12 84 ARG A CA 1
ATOM 613 C C . ARG A 1 84 ? 12.044 9.311 -19.633 1.00 85.12 84 ARG A C 1
ATOM 615 O O . ARG A 1 84 ? 11.774 9.443 -20.828 1.00 85.12 84 ARG A O 1
ATOM 622 N N . ILE A 1 85 ? 12.547 8.173 -19.145 1.00 86.50 85 ILE A N 1
ATOM 623 C CA . ILE A 1 85 ? 12.684 6.923 -19.916 1.00 86.50 85 ILE A CA 1
ATOM 624 C C . ILE A 1 85 ? 11.633 5.923 -19.429 1.00 86.50 85 ILE A C 1
ATOM 626 O O . ILE A 1 85 ? 11.726 5.408 -18.321 1.00 86.50 85 ILE A O 1
ATOM 630 N N . SER A 1 86 ? 10.617 5.652 -20.250 1.00 84.38 86 SER A N 1
ATOM 631 C CA . SER A 1 86 ? 9.541 4.710 -19.895 1.00 84.38 86 SER A CA 1
ATOM 632 C C . SER A 1 86 ? 9.927 3.275 -20.233 1.00 84.38 86 SER A C 1
ATOM 634 O O . SER A 1 86 ? 10.532 3.042 -21.277 1.00 84.38 86 SER A O 1
ATOM 636 N N . ILE A 1 87 ? 9.521 2.305 -19.414 1.00 89.62 87 ILE A N 1
ATOM 637 C CA . ILE A 1 87 ? 9.749 0.876 -19.670 1.00 89.62 87 ILE A CA 1
ATOM 638 C C . ILE A 1 87 ? 8.392 0.174 -19.663 1.00 89.62 87 ILE A C 1
ATOM 640 O O . ILE A 1 87 ? 7.577 0.409 -18.773 1.00 89.62 87 ILE A O 1
ATOM 644 N N . ARG A 1 88 ? 8.124 -0.664 -20.667 1.00 88.81 88 ARG A N 1
ATOM 645 C CA . ARG A 1 88 ? 6.874 -1.435 -20.782 1.00 88.81 88 ARG A CA 1
ATOM 646 C C . ARG A 1 88 ? 7.109 -2.738 -21.549 1.00 88.81 88 ARG A C 1
ATOM 648 O O . ARG A 1 88 ? 8.034 -2.787 -22.363 1.00 88.81 88 ARG A O 1
ATOM 655 N N . PRO A 1 89 ? 6.265 -3.767 -21.401 1.00 89.38 89 PRO A N 1
ATOM 656 C CA . PRO A 1 89 ? 6.265 -4.871 -22.349 1.00 89.38 89 PRO A CA 1
ATOM 657 C C . PRO A 1 89 ? 5.736 -4.444 -23.722 1.00 89.38 89 PRO A C 1
ATOM 659 O O . PRO A 1 89 ? 4.947 -3.503 -23.863 1.00 89.38 89 PRO A O 1
ATOM 662 N N . GLY A 1 90 ? 6.133 -5.192 -24.747 1.00 85.88 90 GLY A N 1
ATOM 663 C CA . GLY A 1 90 ? 5.467 -5.169 -26.043 1.00 85.88 90 GLY A CA 1
ATOM 664 C C . GLY A 1 90 ? 4.044 -5.726 -25.973 1.00 85.88 90 GLY A C 1
ATOM 665 O O . GLY A 1 90 ? 3.630 -6.357 -25.002 1.00 85.88 90 GLY A O 1
ATOM 666 N N . THR A 1 91 ? 3.265 -5.522 -27.037 1.00 83.56 91 THR A N 1
ATOM 667 C CA . THR A 1 91 ? 1.872 -6.004 -27.076 1.00 83.56 91 THR A CA 1
ATOM 668 C C . THR A 1 91 ? 1.814 -7.530 -26.925 1.00 83.56 91 THR A C 1
ATOM 670 O O . THR A 1 91 ? 2.350 -8.258 -27.762 1.00 83.56 91 THR A O 1
ATOM 673 N N . GLY A 1 92 ? 1.147 -8.006 -25.868 1.00 80.62 92 GLY A N 1
ATOM 674 C CA . GLY A 1 92 ? 1.044 -9.433 -25.547 1.00 80.62 92 GLY A CA 1
ATOM 675 C C . GLY A 1 92 ? 2.366 -10.072 -25.109 1.00 80.62 92 GLY A C 1
ATOM 676 O O . GLY A 1 92 ? 2.545 -11.267 -25.329 1.00 80.62 92 GLY A O 1
ATOM 677 N N . GLN A 1 93 ? 3.302 -9.281 -24.574 1.00 88.00 93 GLN A N 1
ATOM 678 C CA . GLN A 1 93 ? 4.543 -9.768 -23.975 1.00 88.00 93 GLN A CA 1
ATOM 679 C C . GLN A 1 93 ? 4.440 -9.790 -22.448 1.00 88.00 93 GLN A C 1
ATOM 681 O O . GLN A 1 93 ? 3.788 -8.928 -21.863 1.00 88.00 93 GLN A O 1
ATOM 686 N N . PHE A 1 94 ? 5.117 -10.754 -21.829 1.00 88.44 94 PHE A N 1
ATOM 687 C CA . PHE A 1 94 ? 5.162 -10.961 -20.381 1.00 88.44 94 PHE A CA 1
ATOM 688 C C . PHE A 1 94 ? 6.634 -11.149 -19.963 1.00 88.44 94 PHE A C 1
ATOM 690 O O . PHE A 1 94 ? 7.131 -12.278 -19.954 1.00 88.44 94 PHE A O 1
ATOM 697 N N . PRO A 1 95 ? 7.388 -10.055 -19.758 1.00 94.06 95 PRO A N 1
ATOM 698 C CA . PRO A 1 95 ? 8.762 -10.110 -19.272 1.00 94.06 95 PRO A CA 1
ATOM 699 C C . PRO A 1 95 ? 8.774 -10.517 -17.794 1.00 94.06 95 PRO A C 1
ATOM 701 O O . PRO A 1 95 ? 7.966 -10.027 -16.999 1.00 94.06 95 PRO A O 1
ATOM 704 N N . VAL A 1 96 ? 9.709 -11.393 -17.437 1.00 95.75 96 VAL A N 1
ATOM 705 C CA . VAL A 1 96 ? 9.915 -11.857 -16.062 1.00 95.75 96 VAL A CA 1
ATOM 706 C C . VAL A 1 96 ? 11.295 -11.397 -15.625 1.00 95.75 96 VAL A C 1
ATOM 708 O O . VAL A 1 96 ? 12.290 -11.829 -16.201 1.00 95.75 96 VAL A O 1
ATOM 711 N N . PHE A 1 97 ? 11.362 -10.511 -14.639 1.00 96.56 97 PHE A N 1
ATOM 712 C CA . PHE A 1 97 ? 12.609 -10.154 -13.978 1.00 96.56 97 PHE A CA 1
ATOM 713 C C . PHE A 1 97 ? 12.871 -11.149 -12.855 1.00 96.56 97 PHE A C 1
ATOM 715 O O . PHE A 1 97 ? 12.205 -11.115 -11.825 1.00 96.56 97 PHE A O 1
ATOM 722 N N . ASP A 1 98 ? 13.831 -12.033 -13.079 1.00 96.75 98 ASP A N 1
ATOM 723 C CA . ASP A 1 98 ? 14.334 -12.978 -12.088 1.00 96.75 98 ASP A CA 1
ATOM 724 C C . ASP A 1 98 ? 15.572 -12.343 -11.454 1.00 96.75 98 ASP A C 1
ATOM 726 O O . ASP A 1 98 ? 16.603 -12.152 -12.105 1.00 96.75 98 ASP A O 1
ATOM 730 N N . GLY A 1 99 ? 15.412 -11.913 -10.203 1.00 94.62 99 GLY A N 1
ATOM 731 C CA . GLY A 1 99 ? 16.407 -11.140 -9.481 1.00 94.62 99 GLY A CA 1
ATOM 732 C C . GLY A 1 99 ? 17.651 -11.932 -9.091 1.00 94.62 99 GLY A C 1
ATOM 733 O O . GLY A 1 99 ? 18.637 -11.300 -8.721 1.00 94.62 99 GLY A O 1
ATOM 734 N N . ASP A 1 100 ? 17.636 -13.268 -9.144 1.00 94.44 100 ASP A N 1
ATOM 735 C CA . ASP A 1 100 ? 18.727 -14.135 -8.669 1.00 94.44 100 ASP A CA 1
ATOM 736 C C . ASP A 1 100 ? 19.270 -13.705 -7.283 1.00 94.44 100 ASP A C 1
ATOM 738 O O . ASP A 1 100 ? 20.470 -13.542 -7.051 1.00 94.44 100 ASP A O 1
ATOM 742 N N . ASN A 1 101 ? 18.353 -13.461 -6.340 1.00 92.75 101 ASN A N 1
ATOM 743 C CA . ASN A 1 101 ? 18.612 -12.962 -4.981 1.00 92.75 101 ASN A CA 1
ATOM 744 C C . ASN A 1 101 ? 19.246 -11.551 -4.905 1.00 92.75 101 ASN A C 1
ATOM 746 O O . ASN A 1 101 ? 19.845 -11.188 -3.883 1.00 92.75 101 ASN A O 1
ATOM 750 N N . ALA A 1 102 ? 19.099 -10.726 -5.947 1.00 95.88 102 ALA A N 1
ATOM 751 C CA . ALA A 1 102 ? 19.565 -9.339 -5.960 1.00 95.88 102 ALA A CA 1
ATOM 752 C C . ALA A 1 102 ? 18.982 -8.494 -4.816 1.00 95.88 102 ALA A C 1
ATOM 754 O O . ALA A 1 102 ? 17.836 -8.654 -4.393 1.00 95.88 102 ALA A O 1
ATOM 755 N N . ASP A 1 103 ? 19.777 -7.528 -4.347 1.00 96.69 103 ASP A N 1
ATOM 756 C CA . ASP A 1 103 ? 19.387 -6.626 -3.259 1.00 96.69 103 ASP A CA 1
ATOM 757 C C . ASP A 1 103 ? 18.240 -5.677 -3.651 1.00 96.69 103 ASP A C 1
ATOM 759 O O . ASP A 1 103 ? 17.371 -5.388 -2.832 1.00 96.69 103 ASP A O 1
ATOM 763 N N . ALA A 1 104 ? 18.209 -5.252 -4.917 1.00 96.69 104 ALA A N 1
ATOM 764 C CA . ALA A 1 104 ? 17.031 -4.703 -5.576 1.00 96.69 104 ALA A CA 1
ATOM 765 C C . ALA A 1 104 ? 17.045 -5.069 -7.069 1.00 96.69 104 ALA A C 1
ATOM 767 O O . ALA A 1 104 ? 18.117 -5.089 -7.677 1.00 96.69 104 ALA A O 1
ATOM 768 N N . VAL A 1 105 ? 15.880 -5.326 -7.670 1.00 96.88 105 VAL A N 1
ATOM 769 C CA . VAL A 1 105 ? 15.760 -5.596 -9.118 1.00 96.88 105 VAL A CA 1
ATOM 770 C C . VAL A 1 105 ? 15.695 -4.284 -9.899 1.00 96.88 105 VAL A C 1
ATOM 772 O O . VAL A 1 105 ? 16.537 -4.031 -10.761 1.00 96.88 105 VAL A O 1
ATOM 775 N N . ILE A 1 106 ? 14.734 -3.419 -9.568 1.00 95.06 106 ILE A N 1
ATOM 776 C CA . ILE A 1 106 ? 14.550 -2.096 -10.180 1.00 95.06 106 ILE A CA 1
ATOM 777 C C . ILE A 1 106 ? 14.872 -1.013 -9.146 1.00 95.06 106 ILE A C 1
ATOM 779 O O . ILE A 1 106 ? 14.392 -1.079 -8.016 1.00 95.06 106 ILE A O 1
ATOM 783 N N . GLN A 1 107 ? 15.645 0.011 -9.521 1.00 94.06 107 GLN A N 1
ATOM 784 C CA . GLN A 1 107 ? 16.019 1.100 -8.609 1.00 94.06 107 GLN A CA 1
ATOM 785 C C . GLN A 1 107 ? 15.820 2.489 -9.224 1.00 94.06 107 GLN A C 1
ATOM 787 O O . GLN A 1 107 ? 16.150 2.724 -10.382 1.00 94.06 107 GLN A O 1
ATOM 792 N N . VAL A 1 108 ? 15.334 3.442 -8.432 1.00 91.81 108 VAL A N 1
ATOM 793 C CA . VAL A 1 108 ? 15.385 4.880 -8.728 1.00 91.81 108 VAL A CA 1
ATOM 794 C C . VAL A 1 108 ? 16.504 5.494 -7.896 1.00 91.81 108 VAL A C 1
ATOM 796 O O . VAL A 1 108 ? 16.435 5.504 -6.668 1.00 91.81 108 VAL A O 1
ATOM 799 N N . ASP A 1 109 ? 17.528 6.002 -8.582 1.00 89.50 109 ASP A N 1
ATOM 800 C CA . ASP A 1 109 ? 18.717 6.634 -7.985 1.00 89.50 109 ASP A CA 1
ATOM 801 C C . ASP A 1 109 ? 19.002 8.025 -8.590 1.00 89.50 109 ASP A C 1
ATOM 803 O O . ASP A 1 109 ? 20.127 8.521 -8.612 1.00 89.50 109 ASP A O 1
ATOM 807 N N . THR A 1 110 ? 17.960 8.648 -9.143 1.00 88.56 110 THR A N 1
ATOM 808 C CA . THR A 1 110 ? 17.976 10.014 -9.673 1.00 88.56 110 THR A CA 1
ATOM 809 C C . THR A 1 110 ? 16.584 10.635 -9.537 1.00 88.56 110 THR A C 1
ATOM 811 O O . THR A 1 110 ? 15.589 9.906 -9.538 1.00 88.56 110 THR A O 1
ATOM 814 N N . ASP A 1 111 ? 16.505 11.965 -9.448 1.00 90.12 111 ASP A N 1
ATOM 815 C CA . ASP A 1 111 ? 15.239 12.704 -9.426 1.00 90.12 111 ASP A CA 1
ATOM 816 C C . ASP A 1 111 ? 14.361 12.348 -10.637 1.00 90.12 111 ASP A C 1
ATOM 818 O O . ASP A 1 111 ? 14.760 12.514 -11.792 1.00 90.12 111 ASP A O 1
ATOM 822 N N . ILE A 1 112 ? 13.125 11.924 -10.376 1.00 89.81 112 ILE A N 1
ATOM 823 C CA . ILE A 1 112 ? 12.104 11.696 -11.400 1.00 89.81 112 ILE A CA 1
ATOM 824 C C . ILE A 1 112 ? 11.285 12.980 -11.525 1.00 89.81 112 ILE A C 1
ATOM 826 O O . ILE A 1 112 ? 10.479 13.313 -10.652 1.00 89.81 112 ILE A O 1
ATOM 830 N N . THR A 1 113 ? 11.507 13.733 -12.604 1.00 87.62 113 THR A N 1
ATOM 831 C CA . THR A 1 113 ? 10.933 15.075 -12.804 1.00 87.62 113 THR A CA 1
ATOM 832 C C . THR A 1 113 ? 9.601 15.053 -13.550 1.00 87.62 113 THR A C 1
ATOM 834 O O . THR A 1 113 ? 8.856 16.036 -13.515 1.00 87.62 113 THR A O 1
ATOM 837 N N . GLN A 1 114 ? 9.278 13.940 -14.214 1.00 82.81 114 GLN A N 1
ATOM 838 C CA . GLN A 1 114 ? 8.013 13.717 -14.915 1.00 82.81 114 GLN A CA 1
ATOM 839 C C . GLN A 1 114 ? 7.432 12.344 -14.585 1.00 82.81 114 GLN A C 1
ATOM 841 O O . GLN A 1 114 ? 8.169 11.430 -14.238 1.00 82.81 114 GLN A O 1
ATOM 846 N N . ALA A 1 115 ? 6.112 12.199 -14.741 1.00 79.06 115 ALA A N 1
ATOM 847 C CA . ALA A 1 115 ? 5.409 10.950 -14.474 1.00 79.06 115 ALA A CA 1
ATOM 848 C C . ALA A 1 115 ? 6.030 9.765 -15.237 1.00 79.06 115 ALA A C 1
ATOM 850 O O . ALA A 1 115 ? 6.013 9.726 -16.470 1.00 79.06 115 ALA A O 1
ATOM 851 N N . LEU A 1 116 ? 6.558 8.806 -14.481 1.00 84.50 116 LEU A N 1
ATOM 852 C CA . LEU A 1 116 ? 7.115 7.546 -14.953 1.00 84.50 116 LEU A CA 1
ATOM 853 C C . LEU A 1 116 ? 6.144 6.404 -14.633 1.00 84.50 116 LEU A C 1
ATOM 855 O O . LEU A 1 116 ? 5.497 6.405 -13.585 1.00 84.50 116 LEU A O 1
ATOM 859 N N . THR A 1 117 ? 6.048 5.415 -15.519 1.00 83.88 117 THR A N 1
ATOM 860 C CA . THR A 1 117 ? 5.236 4.213 -15.298 1.00 83.88 117 THR A CA 1
ATOM 861 C C . THR A 1 117 ? 6.083 2.957 -15.459 1.00 83.88 117 THR A C 1
ATOM 863 O O . THR A 1 117 ? 6.846 2.834 -16.418 1.00 83.88 117 THR A O 1
ATOM 866 N N . VAL A 1 118 ? 5.924 2.046 -14.505 1.00 85.75 118 VAL A N 1
ATOM 867 C CA . VAL A 1 118 ? 6.493 0.698 -14.419 1.00 85.75 118 VAL A CA 1
ATOM 868 C C . VAL A 1 118 ? 5.283 -0.232 -14.400 1.00 85.75 118 VAL A C 1
ATOM 870 O O . VAL A 1 118 ? 4.481 -0.146 -13.473 1.00 85.75 118 VAL A O 1
ATOM 873 N N . SER A 1 119 ? 5.068 -1.040 -15.442 1.00 85.19 119 SER A N 1
ATOM 874 C CA . SER A 1 119 ? 3.817 -1.806 -15.535 1.00 85.19 119 SER A CA 1
ATOM 875 C C . SER A 1 119 ? 3.885 -3.063 -16.386 1.00 85.19 119 SER A C 1
ATOM 877 O O . SER A 1 119 ? 4.631 -3.085 -17.366 1.00 85.19 119 SER A O 1
ATOM 879 N N . PHE A 1 120 ? 3.023 -4.038 -16.068 1.00 77.06 120 PHE A N 1
ATOM 880 C CA . PHE A 1 120 ? 2.890 -5.321 -16.770 1.00 77.06 120 PHE A CA 1
ATOM 881 C C . PHE A 1 120 ? 4.171 -6.168 -16.730 1.00 77.06 120 PHE A C 1
ATOM 883 O O . PHE A 1 120 ? 4.628 -6.687 -17.752 1.00 77.06 120 PHE A O 1
ATOM 890 N N . PHE A 1 121 ? 4.748 -6.295 -15.534 1.00 86.62 121 PHE A N 1
ATOM 891 C CA . PHE A 1 121 ? 5.943 -7.093 -15.256 1.00 86.62 121 PHE A CA 1
ATOM 892 C C . PHE A 1 121 ? 5.641 -8.199 -14.236 1.00 86.62 121 PHE A C 1
ATOM 894 O O . PHE A 1 121 ? 4.731 -8.067 -13.417 1.00 86.62 121 PHE A O 1
ATOM 901 N N . GLN A 1 122 ? 6.436 -9.265 -14.262 1.00 94.56 122 GLN A N 1
ATOM 902 C CA . GLN A 1 122 ? 6.595 -10.179 -13.131 1.00 94.56 122 GLN A CA 1
ATOM 903 C C . GLN A 1 122 ? 8.004 -9.966 -12.565 1.00 94.56 122 GLN A C 1
ATOM 905 O O . GLN A 1 122 ? 8.956 -9.873 -13.342 1.00 94.56 122 GLN A O 1
ATOM 910 N N . ILE A 1 123 ? 8.140 -9.837 -11.248 1.00 96.38 123 ILE A N 1
ATOM 911 C CA . ILE A 1 123 ? 9.414 -9.645 -10.547 1.00 96.38 123 ILE A CA 1
ATOM 912 C C . ILE A 1 123 ? 9.519 -10.725 -9.470 1.00 96.38 123 ILE A C 1
ATOM 914 O O . ILE A 1 123 ? 8.660 -10.794 -8.591 1.00 96.38 123 ILE A O 1
ATOM 918 N N . VAL A 1 124 ? 10.544 -11.572 -9.560 1.00 96.50 124 VAL A N 1
ATOM 919 C CA . VAL A 1 124 ? 10.714 -12.757 -8.707 1.00 96.50 124 VAL A CA 1
ATOM 920 C C . VAL A 1 124 ? 12.105 -12.832 -8.078 1.00 96.50 124 VAL A C 1
ATOM 922 O O . VAL A 1 124 ? 13.052 -12.221 -8.576 1.00 96.50 124 VAL A O 1
ATOM 925 N N . ASP A 1 125 ? 12.214 -13.607 -6.998 1.00 96.06 125 ASP A N 1
ATOM 926 C CA . ASP A 1 125 ? 13.466 -14.110 -6.415 1.00 96.06 125 ASP A CA 1
ATOM 927 C C . ASP A 1 125 ? 14.498 -13.002 -6.108 1.00 96.06 125 ASP A C 1
ATOM 929 O O . ASP A 1 125 ? 15.596 -12.937 -6.666 1.00 96.06 125 ASP A O 1
ATOM 933 N N . CYS A 1 126 ? 14.144 -12.088 -5.200 1.00 96.88 126 CYS A N 1
ATOM 934 C CA . CYS A 1 126 ? 14.952 -10.910 -4.858 1.00 96.88 126 CYS A CA 1
ATOM 935 C C . CYS A 1 126 ? 14.836 -10.533 -3.370 1.00 96.88 126 CYS A C 1
ATOM 937 O O . CYS A 1 126 ? 14.058 -11.124 -2.629 1.00 96.88 126 CYS A O 1
ATOM 939 N N . LYS A 1 127 ? 15.560 -9.510 -2.901 1.00 97.69 127 LYS A N 1
ATOM 940 C CA . LYS A 1 127 ? 15.206 -8.860 -1.624 1.00 97.69 127 LYS A CA 1
ATOM 941 C C . LYS A 1 127 ? 14.153 -7.782 -1.826 1.00 97.69 127 LYS A C 1
ATOM 943 O O . LYS A 1 127 ? 13.143 -7.785 -1.124 1.00 97.69 127 LYS A O 1
ATOM 948 N N . VAL A 1 128 ? 14.399 -6.869 -2.771 1.00 98.00 128 VAL A N 1
ATOM 949 C CA . VAL A 1 128 ? 13.484 -5.771 -3.097 1.00 98.00 128 VAL A CA 1
ATOM 950 C C . VAL A 1 128 ? 13.120 -5.759 -4.581 1.00 98.00 128 VAL A C 1
ATOM 952 O O . VAL A 1 128 ? 13.998 -5.701 -5.440 1.00 98.00 128 VAL A O 1
ATOM 955 N N . GLY A 1 129 ? 11.827 -5.764 -4.901 1.00 97.12 129 GLY A N 1
ATOM 956 C CA . GLY A 1 129 ? 11.367 -5.728 -6.291 1.00 97.12 129 GLY A CA 1
ATOM 957 C C . GLY A 1 129 ? 11.630 -4.369 -6.946 1.00 97.12 129 GLY A C 1
ATOM 958 O O . GLY A 1 129 ? 12.350 -4.268 -7.941 1.00 97.12 129 GLY A O 1
ATOM 959 N N . LEU A 1 130 ? 11.096 -3.300 -6.353 1.00 96.56 130 LEU A N 1
ATOM 960 C CA . LEU A 1 130 ? 11.367 -1.922 -6.764 1.00 96.56 130 LEU A CA 1
ATOM 961 C C . LEU A 1 130 ? 11.771 -1.056 -5.569 1.00 96.56 130 LEU A C 1
ATOM 963 O O . LEU A 1 130 ? 11.023 -0.948 -4.598 1.00 96.56 130 LEU A O 1
ATOM 967 N N . ARG A 1 131 ? 12.925 -0.387 -5.672 1.00 96.44 131 ARG A N 1
ATOM 968 C CA . ARG A 1 131 ? 13.448 0.538 -4.659 1.00 96.44 131 ARG A CA 1
ATOM 969 C C . ARG A 1 131 ? 13.510 1.980 -5.169 1.00 96.44 131 ARG A C 1
ATOM 971 O O . ARG A 1 131 ? 14.049 2.236 -6.242 1.00 96.44 131 ARG A O 1
ATOM 978 N N . VAL A 1 132 ? 13.049 2.943 -4.376 1.00 93.81 132 VAL A N 1
ATOM 979 C CA . VAL A 1 132 ? 13.432 4.361 -4.508 1.00 93.81 132 VAL A CA 1
ATOM 980 C C . VAL A 1 132 ? 14.416 4.689 -3.393 1.00 93.81 132 VAL A C 1
ATOM 982 O O . VAL A 1 132 ? 14.072 4.577 -2.214 1.00 93.81 132 VAL A O 1
ATOM 985 N N . ASN A 1 133 ? 15.637 5.071 -3.768 1.00 90.00 133 ASN A N 1
ATOM 986 C CA . ASN A 1 133 ? 16.687 5.400 -2.812 1.00 90.00 133 ASN A CA 1
ATOM 987 C C . ASN A 1 133 ? 16.414 6.720 -2.084 1.00 90.00 133 ASN A C 1
ATOM 989 O O . ASN A 1 133 ? 15.850 7.664 -2.640 1.00 90.00 133 ASN A O 1
ATOM 993 N N . ALA A 1 134 ? 16.924 6.802 -0.857 1.00 86.94 134 ALA A N 1
ATOM 994 C CA . ALA A 1 134 ? 17.035 8.053 -0.124 1.00 86.94 134 ALA A CA 1
ATOM 995 C C . ALA A 1 134 ? 17.859 9.083 -0.921 1.00 86.94 134 ALA A C 1
ATOM 997 O O . ALA A 1 134 ? 18.884 8.757 -1.518 1.00 86.94 134 ALA A O 1
ATOM 998 N N . GLY A 1 135 ? 17.426 10.341 -0.891 1.00 85.56 135 GLY A N 1
ATOM 999 C CA . GLY A 1 135 ? 18.037 11.478 -1.582 1.00 85.56 135 GLY A CA 1
ATOM 1000 C C . GLY A 1 135 ? 17.318 11.897 -2.865 1.00 85.56 135 GLY A C 1
ATOM 1001 O O . GLY A 1 135 ? 17.622 12.970 -3.377 1.00 85.56 135 GLY A O 1
ATOM 1002 N N . GLN A 1 136 ? 16.371 11.093 -3.362 1.00 88.50 136 GLN A N 1
ATOM 1003 C CA . GLN A 1 136 ? 15.704 11.313 -4.648 1.00 88.50 136 GLN A CA 1
ATOM 1004 C C . GLN A 1 136 ? 14.309 11.920 -4.474 1.00 88.50 136 GLN A C 1
ATOM 1006 O O . GLN A 1 136 ? 13.531 11.488 -3.619 1.00 88.50 136 GLN A O 1
ATOM 1011 N N . ARG A 1 137 ? 13.958 12.878 -5.333 1.00 89.12 137 ARG A N 1
ATOM 1012 C CA . ARG A 1 137 ? 12.598 13.408 -5.467 1.00 89.12 137 ARG A CA 1
ATOM 1013 C C . ARG A 1 137 ? 11.855 12.696 -6.595 1.00 89.12 137 ARG A C 1
ATOM 1015 O O . ARG A 1 137 ? 12.317 12.651 -7.733 1.00 89.12 137 ARG A O 1
ATOM 1022 N N . VAL A 1 138 ? 10.643 12.232 -6.314 1.00 90.69 138 VAL A N 1
ATOM 1023 C CA . VAL A 1 138 ? 9.778 11.526 -7.264 1.00 90.69 138 VAL A CA 1
ATOM 1024 C C . VAL A 1 138 ? 8.513 12.337 -7.535 1.00 90.69 138 VAL A C 1
ATOM 1026 O O . VAL A 1 138 ? 7.515 12.209 -6.836 1.00 90.69 138 VAL A O 1
ATOM 1029 N N . ALA A 1 139 ? 8.522 13.174 -8.576 1.00 88.25 139 ALA A N 1
ATOM 1030 C CA . ALA A 1 139 ? 7.366 14.001 -8.949 1.00 88.25 139 ALA A CA 1
ATOM 1031 C C . ALA A 1 139 ? 6.180 13.197 -9.529 1.00 88.25 139 ALA A C 1
ATOM 1033 O O . ALA A 1 139 ? 5.082 13.735 -9.672 1.00 88.25 139 ALA A O 1
ATOM 1034 N N . GLY A 1 140 ? 6.399 11.926 -9.874 1.00 89.44 140 GLY A N 1
ATOM 1035 C CA . GLY A 1 140 ? 5.369 10.997 -10.327 1.00 89.44 140 GLY A CA 1
ATOM 1036 C C . GLY A 1 140 ? 5.960 9.636 -10.688 1.00 89.44 140 GLY A C 1
ATOM 1037 O O . GLY A 1 140 ? 6.644 9.522 -11.702 1.00 89.44 140 GLY A O 1
ATOM 1038 N N . LEU A 1 141 ? 5.669 8.599 -9.905 1.00 91.56 141 LEU A N 1
ATOM 1039 C CA . LEU A 1 141 ? 5.987 7.207 -10.241 1.00 91.56 141 LEU A CA 1
ATOM 1040 C C . LEU A 1 141 ? 4.746 6.337 -10.050 1.00 91.56 141 LEU A C 1
ATOM 1042 O O . LEU A 1 141 ? 4.221 6.243 -8.948 1.00 91.56 141 LEU A O 1
ATOM 1046 N N . THR A 1 142 ? 4.282 5.695 -11.118 1.00 91.69 142 THR A N 1
ATOM 1047 C CA . THR A 1 142 ? 3.207 4.698 -11.068 1.00 91.69 142 THR A CA 1
ATOM 1048 C C . THR A 1 142 ? 3.7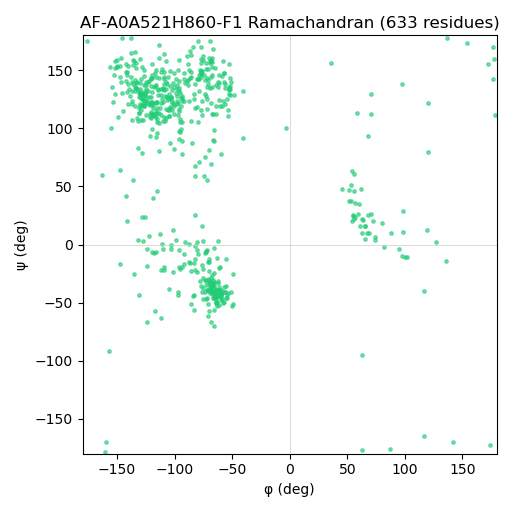91 3.308 -11.289 1.00 91.69 142 THR A C 1
ATOM 1050 O O . THR A 1 142 ? 4.298 3.021 -12.371 1.00 91.69 142 THR A O 1
ATOM 1053 N N . VAL A 1 143 ? 3.688 2.445 -10.287 1.00 93.56 143 VAL A N 1
ATOM 1054 C CA . VAL A 1 143 ? 3.828 0.994 -10.421 1.00 93.56 143 VAL A CA 1
ATOM 1055 C C . VAL A 1 143 ? 2.424 0.429 -10.613 1.00 93.56 143 VAL A C 1
ATOM 1057 O O . VAL A 1 143 ? 1.533 0.737 -9.819 1.00 93.56 143 VAL A O 1
ATOM 1060 N N . SER A 1 144 ? 2.183 -0.349 -11.665 1.00 91.50 144 SER A N 1
ATOM 1061 C CA . SER A 1 144 ? 0.859 -0.940 -11.861 1.00 91.50 144 SER A CA 1
ATOM 1062 C C . SER A 1 144 ? 0.849 -2.268 -12.588 1.00 91.50 144 SER A C 1
ATOM 1064 O O . SER A 1 144 ? 1.765 -2.566 -13.347 1.00 91.50 144 SER A O 1
ATOM 1066 N N . ASP A 1 145 ? -0.216 -3.048 -12.417 1.00 87.56 145 ASP A N 1
ATOM 1067 C CA . ASP A 1 145 ? -0.452 -4.245 -13.231 1.00 87.56 145 ASP A CA 1
ATOM 1068 C C . ASP A 1 145 ? 0.745 -5.229 -13.146 1.00 87.56 145 ASP A C 1
ATOM 1070 O O . ASP A 1 145 ? 1.157 -5.805 -14.151 1.00 87.56 145 ASP A O 1
ATOM 1074 N N . THR A 1 146 ? 1.387 -5.319 -11.973 1.00 90.62 146 THR A N 1
ATOM 1075 C CA . THR A 1 146 ? 2.689 -5.982 -11.759 1.00 90.62 146 THR A CA 1
ATOM 1076 C C . THR A 1 146 ? 2.596 -7.012 -10.636 1.00 90.62 146 THR A C 1
ATOM 1078 O O . THR A 1 146 ? 1.999 -6.741 -9.595 1.00 90.62 146 THR A O 1
ATOM 1081 N N . LEU A 1 147 ? 3.202 -8.178 -10.857 1.00 95.00 147 LEU A N 1
ATOM 1082 C CA . LEU A 1 147 ? 3.270 -9.295 -9.915 1.00 95.00 147 LEU A CA 1
ATOM 1083 C C . LEU A 1 147 ? 4.661 -9.344 -9.267 1.00 95.00 147 LEU A C 1
ATOM 1085 O O . LEU A 1 147 ? 5.668 -9.370 -9.975 1.00 95.00 147 LEU A O 1
ATOM 1089 N N . PHE A 1 148 ? 4.705 -9.370 -7.939 1.00 97.50 148 PHE A N 1
ATOM 1090 C CA . PHE A 1 148 ? 5.904 -9.531 -7.122 1.00 97.50 148 PHE A CA 1
ATOM 1091 C C . PHE A 1 148 ? 5.805 -10.848 -6.345 1.00 97.50 148 PHE A C 1
ATOM 1093 O O . PHE A 1 148 ? 4.865 -11.027 -5.572 1.00 97.50 148 PHE A O 1
ATOM 1100 N N . GLU A 1 149 ? 6.767 -11.754 -6.505 1.00 96.12 149 GLU A N 1
ATOM 1101 C CA . GLU A 1 149 ? 6.789 -13.056 -5.816 1.00 96.12 149 GLU A CA 1
ATOM 1102 C C . GLU A 1 149 ? 8.180 -13.334 -5.229 1.00 96.12 149 GLU A C 1
ATOM 1104 O O . GLU A 1 149 ? 9.185 -12.868 -5.762 1.00 96.12 149 GLU A O 1
ATOM 1109 N N . ASN A 1 150 ? 8.260 -14.107 -4.141 1.00 94.44 150 ASN A N 1
ATOM 1110 C CA . ASN A 1 150 ? 9.530 -14.542 -3.533 1.00 94.44 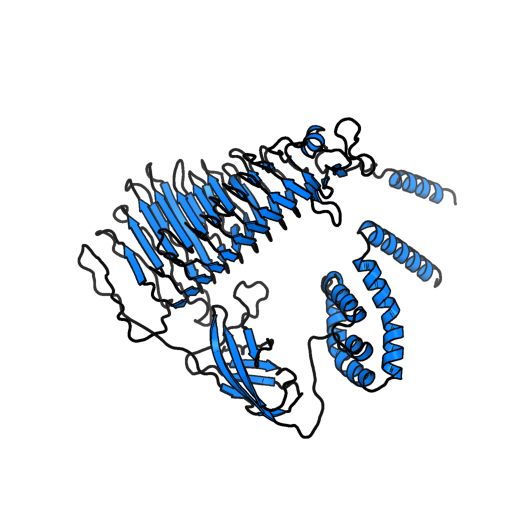150 ASN A CA 1
ATOM 1111 C C . ASN A 1 150 ? 10.521 -13.391 -3.247 1.00 94.44 150 ASN A C 1
ATOM 1113 O O . ASN A 1 150 ? 11.734 -13.530 -3.433 1.00 94.44 150 ASN A O 1
ATOM 1117 N N . PHE A 1 151 ? 10.019 -12.233 -2.816 1.00 97.50 151 PHE A N 1
ATOM 1118 C CA . PHE A 1 151 ? 10.866 -11.156 -2.308 1.00 97.50 151 PHE A CA 1
ATOM 1119 C C . PHE A 1 151 ? 11.098 -11.344 -0.804 1.00 97.50 151 PHE A C 1
ATOM 1121 O O . PHE A 1 151 ? 10.175 -11.726 -0.102 1.00 97.50 151 PHE A O 1
ATOM 1128 N N . THR A 1 152 ? 12.296 -11.077 -0.274 1.00 97.06 152 THR A N 1
ATOM 1129 C CA . THR A 1 152 ? 12.563 -11.292 1.170 1.00 97.06 152 THR A CA 1
ATOM 1130 C C . THR A 1 152 ? 12.398 -10.046 2.041 1.00 97.06 152 THR A C 1
ATOM 1132 O O . THR A 1 152 ? 12.257 -10.177 3.249 1.00 97.06 152 THR A O 1
ATOM 1135 N N . GLN A 1 153 ? 12.470 -8.842 1.465 1.00 97.06 153 GLN A N 1
ATOM 1136 C CA . GLN A 1 153 ? 12.380 -7.576 2.202 1.00 97.06 153 GLN A CA 1
ATOM 1137 C C . GLN A 1 153 ? 11.161 -6.762 1.766 1.00 97.06 153 GLN A C 1
ATOM 1139 O O . GLN A 1 153 ? 10.347 -6.398 2.605 1.00 97.06 153 GLN A O 1
ATOM 1144 N N . ALA A 1 154 ? 11.032 -6.431 0.478 1.00 97.88 154 ALA A N 1
ATOM 1145 C CA . ALA A 1 154 ? 9.916 -5.606 0.019 1.00 97.88 154 ALA A CA 1
ATOM 1146 C C . ALA A 1 154 ? 9.543 -5.823 -1.448 1.00 97.88 154 ALA A C 1
ATOM 1148 O O . ALA A 1 154 ? 10.405 -5.770 -2.320 1.00 97.88 154 ALA A O 1
ATOM 1149 N N . GLY A 1 155 ? 8.255 -5.933 -1.770 1.00 97.50 155 GLY A N 1
ATOM 1150 C CA . GLY A 1 155 ? 7.826 -5.827 -3.167 1.00 97.50 155 GLY A CA 1
ATOM 1151 C C . GLY A 1 155 ? 8.140 -4.430 -3.715 1.00 97.50 155 GLY A C 1
ATOM 1152 O O . GLY A 1 155 ? 8.855 -4.270 -4.707 1.00 97.50 155 GLY A O 1
ATOM 1153 N N . VAL A 1 156 ? 7.687 -3.402 -2.993 1.00 98.00 156 VAL A N 1
ATOM 1154 C CA . VAL A 1 156 ? 7.997 -1.989 -3.258 1.00 98.00 156 VAL A CA 1
ATOM 1155 C C . VAL A 1 156 ? 8.534 -1.319 -1.992 1.00 98.00 156 VAL A C 1
ATOM 1157 O O . VAL A 1 156 ? 7.884 -1.357 -0.951 1.00 98.00 156 VAL A O 1
ATOM 1160 N N . GLN A 1 157 ? 9.684 -0.650 -2.091 1.00 97.00 157 GLN A N 1
ATOM 1161 C CA . GLN A 1 157 ? 10.311 0.118 -1.009 1.00 97.00 157 GLN A CA 1
ATOM 1162 C C . GLN A 1 157 ? 10.638 1.538 -1.481 1.00 97.00 157 GLN A C 1
ATOM 1164 O O . GLN A 1 157 ? 11.352 1.711 -2.467 1.00 97.00 157 GLN A O 1
ATOM 1169 N N . MET A 1 158 ? 10.172 2.575 -0.784 1.00 94.12 158 MET A N 1
ATOM 1170 C CA . MET A 1 158 ? 10.478 3.966 -1.144 1.00 94.12 158 MET A CA 1
ATOM 1171 C C . MET A 1 158 ? 10.882 4.802 0.072 1.00 94.12 158 MET A C 1
ATOM 1173 O O . MET A 1 158 ? 10.080 4.985 0.986 1.00 94.12 158 MET A O 1
ATOM 1177 N N . ALA A 1 159 ? 12.107 5.339 0.053 1.00 89.06 159 ALA A N 1
ATOM 1178 C CA . ALA A 1 159 ? 12.633 6.263 1.061 1.00 89.06 159 ALA A CA 1
ATOM 1179 C C . ALA A 1 159 ? 12.636 7.703 0.510 1.00 89.06 159 ALA A C 1
ATOM 1181 O O . ALA A 1 159 ? 13.603 8.173 -0.090 1.00 89.06 159 ALA A O 1
ATOM 1182 N N . LEU A 1 160 ? 11.516 8.400 0.681 1.00 88.56 160 LEU A N 1
ATOM 1183 C CA . LEU A 1 160 ? 11.190 9.683 0.057 1.00 88.56 160 LEU A CA 1
ATOM 1184 C C . LEU A 1 160 ? 11.584 10.845 0.977 1.00 88.56 160 LEU A C 1
ATOM 1186 O O . LEU A 1 160 ? 10.747 11.428 1.666 1.00 88.56 160 LEU A O 1
ATOM 1190 N N . ASN A 1 161 ? 12.879 11.166 1.018 1.00 84.81 161 ASN A N 1
ATOM 1191 C CA . ASN A 1 161 ? 13.435 12.082 2.022 1.00 84.81 161 ASN A CA 1
ATOM 1192 C C . ASN A 1 161 ? 13.699 13.529 1.552 1.00 84.81 161 ASN A C 1
ATOM 1194 O O . ASN A 1 161 ? 14.390 14.296 2.225 1.00 84.81 161 ASN A O 1
ATOM 1198 N N . THR A 1 162 ? 13.179 13.910 0.383 1.00 83.81 162 THR A N 1
ATOM 1199 C CA . THR A 1 162 ? 13.319 15.266 -0.160 1.00 83.81 162 THR A CA 1
ATOM 1200 C C . THR A 1 162 ? 12.154 15.636 -1.076 1.00 83.81 162 THR A C 1
ATOM 1202 O O . THR A 1 162 ? 11.612 14.798 -1.797 1.00 83.81 162 THR A O 1
ATOM 1205 N N . GLY A 1 163 ? 11.774 16.915 -1.052 1.00 85.81 163 GLY A N 1
ATOM 1206 C CA . GLY A 1 163 ? 10.743 17.499 -1.907 1.00 85.81 163 GLY A CA 1
ATOM 1207 C C . GLY A 1 163 ? 9.333 16.923 -1.726 1.00 85.81 163 GLY A C 1
ATOM 1208 O O . GLY A 1 163 ? 9.065 16.063 -0.892 1.00 85.81 163 GLY A O 1
ATOM 1209 N N . GLN A 1 164 ? 8.412 17.409 -2.559 1.00 88.81 164 GLN A N 1
ATOM 1210 C CA . GLN A 1 164 ? 7.080 16.823 -2.697 1.00 88.81 164 GLN A CA 1
ATOM 1211 C C . GLN A 1 164 ? 7.134 15.644 -3.667 1.00 88.81 164 GLN A C 1
ATOM 1213 O O . GLN A 1 164 ? 7.579 15.812 -4.812 1.00 88.81 164 GLN A O 1
ATOM 1218 N N . ASN A 1 165 ? 6.666 14.492 -3.189 1.00 90.94 165 ASN A N 1
ATOM 1219 C CA . ASN A 1 165 ? 6.673 13.218 -3.891 1.00 90.94 165 ASN A CA 1
ATOM 1220 C C . ASN A 1 165 ? 5.250 12.752 -4.209 1.00 90.94 165 ASN A C 1
ATOM 1222 O O . ASN A 1 165 ? 4.342 12.920 -3.391 1.00 90.94 165 ASN A O 1
ATOM 1226 N N . THR A 1 166 ? 5.093 12.129 -5.375 1.00 92.06 166 THR A N 1
ATOM 1227 C CA . THR A 1 166 ? 3.841 11.537 -5.848 1.00 92.06 166 THR A CA 1
ATOM 1228 C C . THR A 1 166 ? 4.110 10.124 -6.341 1.00 92.06 166 THR A C 1
ATOM 1230 O O . THR A 1 166 ? 4.802 9.933 -7.346 1.00 92.06 166 THR A O 1
ATOM 1233 N N . VAL A 1 167 ? 3.575 9.126 -5.639 1.00 93.62 167 VAL A N 1
ATOM 1234 C CA . VAL A 1 167 ? 3.789 7.707 -5.958 1.00 93.62 167 VAL A CA 1
ATOM 1235 C C . VAL A 1 167 ? 2.469 6.946 -5.935 1.00 93.62 167 VAL A C 1
ATOM 1237 O O . VAL A 1 167 ? 1.628 7.157 -5.064 1.00 93.62 167 VAL A 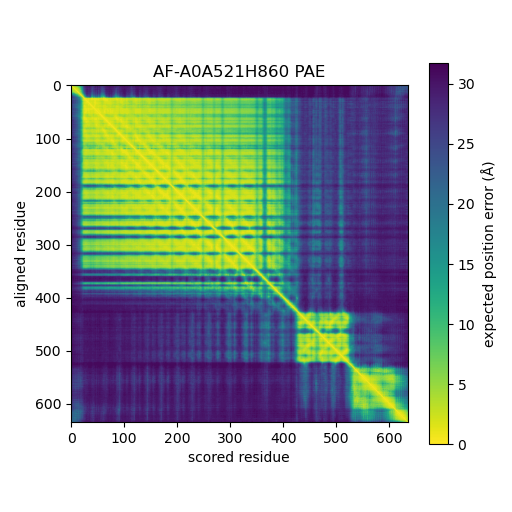O 1
ATOM 1240 N N . THR A 1 168 ? 2.289 6.053 -6.899 1.00 94.94 168 THR A N 1
ATOM 1241 C CA . THR A 1 168 ? 1.091 5.225 -7.032 1.00 94.94 168 THR A CA 1
ATOM 1242 C C . THR A 1 168 ? 1.508 3.777 -7.218 1.00 94.94 168 THR A C 1
ATOM 1244 O O . THR A 1 168 ? 2.276 3.477 -8.127 1.00 94.9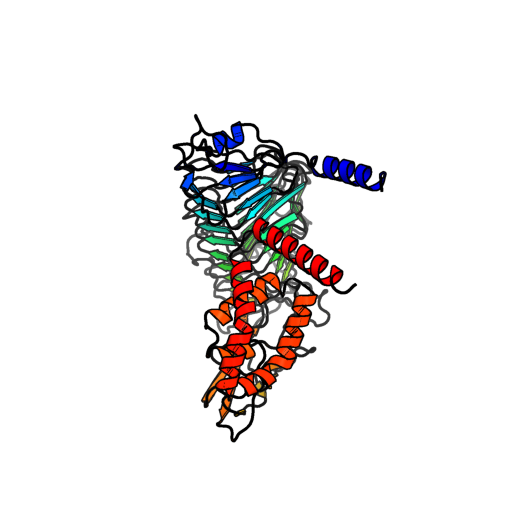4 168 THR A O 1
ATOM 1247 N N . VAL A 1 169 ? 0.985 2.876 -6.396 1.00 96.62 169 VAL A N 1
ATOM 1248 C CA . VAL A 1 169 ? 1.073 1.423 -6.577 1.00 96.62 169 VAL A CA 1
ATOM 1249 C C . VAL A 1 169 ? -0.358 0.933 -6.759 1.00 96.62 169 VAL A C 1
ATOM 1251 O O . VAL A 1 169 ? -1.155 1.071 -5.834 1.00 96.62 169 VAL A O 1
ATOM 1254 N N . ARG A 1 170 ? -0.727 0.447 -7.949 1.00 91.69 170 ARG A N 1
ATOM 1255 C CA . ARG A 1 170 ? -2.129 0.099 -8.241 1.00 91.69 170 ARG A CA 1
ATOM 1256 C C . ARG A 1 170 ? -2.305 -1.212 -9.001 1.00 91.69 170 ARG A C 1
ATOM 1258 O O . ARG A 1 170 ? -1.585 -1.442 -9.970 1.00 91.69 170 ARG A O 1
ATOM 1265 N N . ASN A 1 171 ? -3.317 -2.010 -8.658 1.00 88.69 171 ASN A N 1
ATOM 1266 C CA . ASN A 1 171 ? -3.599 -3.282 -9.344 1.00 88.69 171 ASN A CA 1
ATOM 1267 C C . ASN A 1 171 ? -2.338 -4.175 -9.425 1.00 88.69 171 ASN A C 1
ATOM 1269 O O . ASN A 1 171 ? -1.954 -4.625 -10.505 1.00 88.69 171 ASN A O 1
ATOM 1273 N N . CYS A 1 172 ? -1.631 -4.323 -8.303 1.00 92.88 172 CYS A N 1
ATOM 1274 C CA . CYS A 1 172 ? -0.426 -5.145 -8.188 1.00 92.88 172 CYS A CA 1
ATOM 1275 C C . CYS A 1 172 ? -0.662 -6.297 -7.210 1.00 92.88 172 CYS A C 1
ATOM 1277 O O . CYS A 1 172 ? -1.318 -6.119 -6.183 1.00 92.88 172 CYS A O 1
ATOM 1279 N N . ASP A 1 173 ? -0.064 -7.443 -7.508 1.00 94.81 173 ASP A N 1
ATOM 1280 C CA . ASP A 1 173 ? -0.118 -8.637 -6.670 1.00 94.81 173 ASP A CA 1
ATOM 1281 C C . ASP A 1 173 ? 1.243 -8.846 -5.997 1.00 94.81 173 ASP A C 1
ATOM 1283 O O . ASP A 1 173 ? 2.286 -8.752 -6.646 1.00 94.81 173 ASP A O 1
ATOM 1287 N N . PHE A 1 174 ? 1.236 -9.122 -4.696 1.00 97.88 174 PHE A N 1
ATOM 1288 C CA . PHE A 1 174 ? 2.421 -9.321 -3.869 1.00 97.88 174 PHE A CA 1
ATOM 1289 C C . PHE A 1 174 ? 2.296 -10.640 -3.102 1.00 97.88 174 PHE A C 1
ATOM 1291 O O . PHE A 1 174 ? 1.371 -10.803 -2.309 1.00 97.88 174 PHE A O 1
ATOM 1298 N N . VAL A 1 175 ? 3.236 -11.561 -3.314 1.00 96.19 175 VAL A N 1
ATOM 1299 C CA . VAL A 1 175 ? 3.330 -12.852 -2.617 1.00 96.19 175 VAL A CA 1
ATOM 1300 C C . VAL A 1 175 ? 4.689 -12.925 -1.920 1.00 96.19 175 VAL A C 1
ATOM 1302 O O . VAL A 1 175 ? 5.702 -13.274 -2.532 1.00 96.19 175 VAL A O 1
ATOM 1305 N N . GLY A 1 176 ? 4.721 -12.527 -0.647 1.00 91.25 176 GLY A N 1
ATOM 1306 C CA . GLY A 1 176 ? 5.965 -12.359 0.109 1.00 91.25 176 GLY A CA 1
ATOM 1307 C C . GLY A 1 176 ? 6.588 -13.659 0.609 1.00 91.25 176 GLY A C 1
ATOM 1308 O O . GLY A 1 176 ? 7.807 -13.747 0.699 1.00 91.25 176 GLY A O 1
ATOM 1309 N N . ASN A 1 177 ? 5.780 -14.678 0.921 1.00 90.31 177 ASN A N 1
ATOM 1310 C CA . ASN A 1 177 ? 6.242 -15.943 1.509 1.00 90.31 177 ASN A CA 1
ATOM 1311 C C . ASN A 1 177 ? 7.106 -15.760 2.787 1.00 90.31 177 ASN A C 1
ATOM 1313 O O . ASN A 1 177 ? 8.060 -16.509 3.010 1.00 90.31 177 ASN A O 1
ATOM 1317 N N . GLY A 1 178 ? 6.768 -14.777 3.632 1.00 89.56 178 GLY A N 1
ATOM 1318 C CA . GLY A 1 178 ? 7.514 -14.393 4.842 1.00 89.56 178 GLY A CA 1
ATOM 1319 C C . GLY A 1 178 ? 8.442 -13.182 4.669 1.00 89.56 178 GLY A C 1
ATOM 1320 O O . GLY A 1 178 ? 9.475 -13.107 5.328 1.00 89.56 178 GLY A O 1
ATOM 1321 N N . ALA A 1 179 ? 8.111 -12.265 3.756 1.00 96.56 179 ALA A N 1
ATOM 1322 C CA . ALA A 1 179 ? 8.857 -11.025 3.517 1.00 96.56 179 ALA A CA 1
ATOM 1323 C C . ALA A 1 179 ? 8.572 -9.943 4.568 1.00 96.56 179 ALA A C 1
ATOM 1325 O O . ALA A 1 179 ? 7.424 -9.835 4.995 1.00 96.56 179 ALA A O 1
ATOM 1326 N N . ASP A 1 180 ? 9.532 -9.056 4.872 1.00 97.19 180 ASP A N 1
ATOM 1327 C CA . ASP A 1 180 ? 9.307 -7.955 5.833 1.00 97.19 180 ASP A CA 1
ATOM 1328 C C . ASP A 1 180 ? 8.085 -7.073 5.458 1.00 97.19 180 ASP A C 1
ATOM 1330 O O . ASP A 1 180 ? 7.259 -6.746 6.314 1.00 97.19 180 ASP A O 1
ATOM 1334 N N . PHE A 1 181 ? 7.956 -6.682 4.179 1.00 98.00 181 PHE A N 1
ATOM 1335 C CA . PHE A 1 181 ? 6.947 -5.728 3.694 1.00 98.00 181 PHE A CA 1
ATOM 1336 C C . PHE A 1 181 ? 6.345 -6.106 2.332 1.00 98.00 181 PHE A C 1
ATOM 1338 O O . PHE A 1 181 ? 7.077 -6.387 1.393 1.00 98.00 181 PHE A O 1
ATOM 1345 N N . GLY A 1 182 ? 5.033 -5.976 2.133 1.00 97.75 182 GLY A N 1
ATOM 1346 C CA . GLY A 1 182 ? 4.468 -5.931 0.775 1.00 97.75 182 GLY A CA 1
ATOM 1347 C C . GLY A 1 182 ? 4.831 -4.611 0.085 1.00 97.75 182 GLY A C 1
ATOM 1348 O O . GLY A 1 182 ? 5.556 -4.572 -0.915 1.00 97.75 182 GLY A O 1
ATOM 1349 N N . VAL A 1 183 ? 4.376 -3.507 0.684 1.00 98.38 183 VAL A N 1
ATOM 1350 C CA . VAL A 1 183 ? 4.671 -2.132 0.253 1.00 98.38 183 VAL A CA 1
ATOM 1351 C C . VAL A 1 183 ? 5.153 -1.299 1.444 1.00 98.38 183 VAL A C 1
ATOM 1353 O O . VAL A 1 183 ? 4.422 -1.114 2.414 1.00 98.38 183 VAL A O 1
ATOM 1356 N N . PHE A 1 184 ? 6.364 -0.749 1.356 1.00 97.19 184 PHE A N 1
ATOM 1357 C CA . PHE A 1 184 ? 6.956 0.154 2.346 1.00 97.19 184 PHE A CA 1
ATOM 1358 C C . PHE A 1 184 ? 7.164 1.547 1.739 1.00 97.19 184 PHE A C 1
ATOM 1360 O O . PHE A 1 184 ? 7.996 1.727 0.846 1.00 97.19 184 PHE A O 1
ATOM 1367 N N . LEU A 1 185 ? 6.433 2.546 2.237 1.00 95.06 185 LEU A N 1
ATOM 1368 C CA . LEU A 1 185 ? 6.577 3.953 1.856 1.00 95.06 185 LEU A CA 1
ATOM 1369 C C . LEU A 1 185 ? 6.958 4.772 3.093 1.00 95.06 185 LEU A C 1
ATOM 1371 O O . LEU A 1 185 ? 6.179 4.864 4.039 1.00 95.06 185 LEU A O 1
ATOM 1375 N N . SER A 1 186 ? 8.133 5.395 3.078 1.00 90.38 186 SER A N 1
ATOM 1376 C CA . SER A 1 186 ? 8.610 6.246 4.170 1.00 90.38 186 SER A CA 1
ATOM 1377 C C . SER A 1 186 ? 8.938 7.639 3.649 1.00 90.38 186 SER A C 1
ATOM 1379 O O . SER A 1 186 ? 9.776 7.791 2.760 1.00 90.38 186 SER A O 1
ATOM 1381 N N . ALA A 1 187 ? 8.273 8.659 4.187 1.00 88.31 187 ALA A N 1
ATOM 1382 C CA . ALA A 1 187 ? 8.666 10.053 4.032 1.00 88.31 187 ALA A CA 1
ATOM 1383 C C . ALA A 1 187 ? 9.575 10.423 5.215 1.00 88.31 187 ALA A C 1
ATOM 1385 O O . ALA A 1 187 ? 9.180 10.251 6.368 1.00 88.31 187 ALA A O 1
ATOM 1386 N N . GLU A 1 188 ? 10.795 10.900 4.954 1.00 81.62 188 GLU A N 1
ATOM 1387 C CA . GLU A 1 188 ? 11.829 11.055 5.994 1.00 81.62 188 GLU A CA 1
ATOM 1388 C C . GLU A 1 188 ? 12.574 12.396 5.923 1.00 81.62 188 GLU A C 1
ATOM 1390 O O . GLU A 1 188 ? 12.697 13.008 4.869 1.00 81.62 188 GLU A O 1
ATOM 1395 N N . GLY A 1 189 ? 13.174 12.825 7.032 1.00 71.62 189 GLY A N 1
ATOM 1396 C CA . GLY A 1 189 ? 14.171 13.901 7.033 1.00 71.62 189 GLY A CA 1
ATOM 1397 C C . GLY A 1 189 ? 13.626 15.328 7.152 1.00 71.62 189 GLY A C 1
ATOM 1398 O O . GLY A 1 189 ? 12.450 15.570 7.401 1.00 71.62 189 GLY A O 1
ATOM 1399 N N . SER A 1 190 ? 14.539 16.299 7.066 1.00 63.91 190 SER A N 1
ATOM 1400 C CA . SER A 1 190 ? 14.291 17.691 7.458 1.00 63.91 190 SER A CA 1
ATOM 1401 C C . SER A 1 190 ? 13.291 18.416 6.558 1.00 63.91 190 SER A C 1
ATOM 1403 O O . SER A 1 190 ? 13.437 18.384 5.338 1.00 63.91 190 SER A O 1
ATOM 1405 N N . SER A 1 191 ? 12.364 19.143 7.195 1.00 60.00 191 SER A N 1
ATOM 1406 C CA . SER A 1 191 ? 11.355 20.060 6.633 1.00 60.00 191 SER A CA 1
ATOM 1407 C C . SER A 1 191 ? 11.402 20.271 5.112 1.00 60.00 191 SER A C 1
ATOM 1409 O O . SER A 1 191 ? 12.184 21.087 4.613 1.00 60.00 191 SER A O 1
ATOM 1411 N N . GLY A 1 192 ? 10.515 19.589 4.388 1.00 64.62 192 GLY A N 1
ATOM 1412 C CA . GLY A 1 192 ? 10.347 19.749 2.939 1.00 64.62 192 GLY A CA 1
ATOM 1413 C C . GLY A 1 192 ? 10.207 18.436 2.172 1.00 64.62 192 GLY A C 1
ATOM 1414 O O . GLY A 1 192 ? 9.776 18.466 1.021 1.00 64.62 192 GLY A O 1
ATOM 1415 N N . ALA A 1 193 ? 10.531 17.307 2.804 1.00 74.94 193 ALA A N 1
ATOM 1416 C CA . ALA A 1 193 ? 10.117 15.987 2.352 1.00 74.94 193 ALA A CA 1
ATOM 1417 C C . ALA A 1 193 ? 8.619 15.793 2.623 1.00 74.94 193 ALA A C 1
ATOM 1419 O O . ALA A 1 193 ? 8.153 16.007 3.740 1.00 74.94 193 ALA A O 1
ATOM 1420 N N . ALA A 1 194 ? 7.859 15.399 1.610 1.00 80.31 194 ALA A N 1
ATOM 1421 C CA . ALA A 1 194 ? 6.455 15.053 1.770 1.00 80.31 194 ALA A CA 1
ATOM 1422 C C . ALA A 1 194 ? 6.050 13.945 0.803 1.00 80.31 194 ALA A C 1
ATOM 1424 O O . ALA A 1 194 ? 6.411 13.979 -0.379 1.00 80.31 194 ALA A O 1
ATOM 1425 N N . LEU A 1 195 ? 5.231 13.017 1.289 1.00 86.75 195 LEU A N 1
ATOM 1426 C CA . LEU A 1 195 ? 4.392 12.186 0.438 1.00 86.75 195 LEU A CA 1
ATOM 1427 C C . LEU A 1 195 ? 3.112 12.982 0.171 1.00 86.75 195 LEU A C 1
ATOM 1429 O O . LEU A 1 195 ? 2.158 12.933 0.943 1.00 86.75 195 LEU A O 1
ATOM 1433 N N . PHE A 1 196 ? 3.159 13.814 -0.868 1.00 85.25 196 PHE A N 1
ATOM 1434 C CA . PHE A 1 196 ? 2.171 14.865 -1.092 1.00 85.25 196 PHE A CA 1
ATOM 1435 C C . PHE A 1 196 ? 0.849 14.305 -1.621 1.00 85.25 196 PHE A C 1
ATOM 1437 O O . PHE A 1 196 ? -0.206 14.656 -1.109 1.00 85.25 196 PHE A O 1
ATOM 1444 N N . ALA A 1 197 ? 0.921 13.423 -2.618 1.00 85.12 197 ALA A N 1
ATOM 1445 C CA . ALA A 1 197 ? -0.238 12.817 -3.261 1.00 85.12 197 ALA A CA 1
ATOM 1446 C C . ALA A 1 197 ? 0.072 11.382 -3.702 1.00 85.12 197 ALA A C 1
ATOM 1448 O O . ALA A 1 197 ? 1.239 11.017 -3.868 1.00 85.12 197 ALA A O 1
ATOM 1449 N N . GLY A 1 198 ? -0.955 10.565 -3.927 1.00 87.19 198 GLY A N 1
ATOM 1450 C CA . GLY A 1 198 ? -0.776 9.224 -4.487 1.00 87.19 198 GLY A CA 1
ATOM 1451 C C . GLY A 1 198 ? -1.696 8.163 -3.900 1.00 87.19 198 GLY A C 1
ATOM 1452 O O . GLY A 1 198 ? -2.641 8.461 -3.166 1.00 87.19 198 GLY A O 1
ATOM 1453 N N . ALA A 1 199 ? -1.420 6.904 -4.234 1.00 90.88 199 ALA A N 1
ATOM 1454 C CA . ALA A 1 199 ? -2.195 5.792 -3.700 1.00 90.88 199 ALA A CA 1
ATOM 1455 C C . ALA A 1 199 ? -1.414 4.477 -3.593 1.00 90.88 199 ALA A C 1
ATOM 1457 O O . ALA A 1 199 ? -0.546 4.193 -4.415 1.00 90.88 199 ALA A O 1
ATOM 1458 N N . VAL A 1 200 ? -1.804 3.632 -2.641 1.00 95.88 200 VAL A N 1
ATOM 1459 C CA . VAL A 1 200 ? -1.709 2.173 -2.793 1.00 95.88 200 VAL A CA 1
ATOM 1460 C C . VAL A 1 200 ? -3.140 1.663 -2.930 1.00 95.88 200 VAL A C 1
ATOM 1462 O O . VAL A 1 200 ? -3.910 1.769 -1.969 1.00 95.88 200 VAL A O 1
ATOM 1465 N N . GLU A 1 201 ? -3.538 1.199 -4.116 1.00 89.12 201 GLU A N 1
ATOM 1466 C CA . GLU A 1 201 ? -4.932 0.813 -4.366 1.00 89.12 201 GLU A CA 1
ATOM 1467 C C . GLU A 1 201 ? -5.150 -0.425 -5.241 1.00 89.12 201 GLU A C 1
ATOM 1469 O O . GLU A 1 201 ? -4.395 -0.701 -6.166 1.00 89.12 201 GLU A O 1
ATOM 1474 N N . ASP A 1 202 ? -6.234 -1.155 -4.971 1.00 85.12 202 ASP A N 1
ATOM 1475 C CA . ASP A 1 202 ? -6.611 -2.381 -5.693 1.00 85.12 202 ASP A CA 1
ATOM 1476 C C . ASP A 1 202 ? -5.504 -3.459 -5.725 1.00 85.12 202 ASP A C 1
ATOM 1478 O O . ASP A 1 202 ? -5.458 -4.273 -6.644 1.00 85.12 202 ASP A O 1
ATOM 1482 N N . CYS A 1 203 ? -4.586 -3.466 -4.752 1.00 85.94 203 CYS A N 1
ATOM 1483 C CA . CYS A 1 203 ? -3.513 -4.458 -4.665 1.00 85.94 203 CYS A CA 1
ATOM 1484 C C . CYS A 1 203 ? -3.916 -5.667 -3.807 1.00 85.94 203 CYS A C 1
ATOM 1486 O O . CYS A 1 203 ? -4.627 -5.517 -2.808 1.00 85.94 203 CYS A O 1
ATOM 1488 N N . SER A 1 204 ? -3.401 -6.849 -4.149 1.00 92.44 204 SER A N 1
ATOM 1489 C CA . SER A 1 204 ? -3.451 -8.045 -3.299 1.00 92.44 204 SER A CA 1
ATOM 1490 C C . SER A 1 204 ? -2.088 -8.257 -2.646 1.00 92.44 204 SER A C 1
ATOM 1492 O O . SER A 1 204 ? -1.076 -8.276 -3.344 1.00 92.44 204 SER A O 1
ATOM 1494 N N . ILE A 1 205 ? -2.036 -8.395 -1.322 1.00 97.38 205 ILE A N 1
ATOM 1495 C CA . ILE A 1 205 ? -0.794 -8.573 -0.560 1.00 97.38 205 ILE A CA 1
ATOM 1496 C C . ILE A 1 205 ? -0.944 -9.787 0.351 1.00 97.38 205 ILE A C 1
ATOM 1498 O O . ILE A 1 205 ? -1.792 -9.804 1.243 1.00 97.38 205 ILE A O 1
ATOM 1502 N N . LEU A 1 206 ? -0.127 -10.805 0.101 1.00 93.94 206 LEU A N 1
ATOM 1503 C CA . LEU A 1 206 ? -0.204 -12.115 0.730 1.00 93.94 206 LEU A CA 1
ATOM 1504 C C . LEU A 1 206 ? 1.133 -12.469 1.384 1.00 93.94 206 LEU A C 1
ATOM 1506 O O . LEU A 1 206 ? 2.194 -12.289 0.781 1.00 93.94 206 LEU A O 1
ATOM 1510 N N . ASP A 1 207 ? 1.059 -13.023 2.593 1.00 93.69 207 ASP A N 1
ATOM 1511 C CA . ASP A 1 207 ? 2.180 -13.659 3.291 1.00 93.69 207 ASP A CA 1
ATOM 1512 C C . ASP A 1 207 ? 3.409 -12.732 3.453 1.00 93.69 207 ASP A C 1
ATOM 1514 O O . ASP A 1 207 ? 4.551 -13.113 3.185 1.00 93.69 207 ASP A O 1
ATOM 1518 N N . CYS A 1 208 ? 3.176 -11.487 3.879 1.00 95.31 208 CYS A N 1
ATOM 1519 C CA . CYS A 1 208 ? 4.209 -10.522 4.279 1.00 95.31 208 CYS A CA 1
ATOM 1520 C C . CYS A 1 208 ? 4.053 -10.186 5.764 1.00 95.31 208 CYS A C 1
ATOM 1522 O O . CYS A 1 208 ? 2.936 -9.907 6.193 1.00 95.31 208 CYS A O 1
ATOM 1524 N N . ASP A 1 209 ? 5.144 -10.116 6.526 1.00 95.44 209 ASP A N 1
ATOM 1525 C CA . ASP A 1 209 ? 5.147 -9.717 7.938 1.00 95.44 209 ASP A CA 1
ATOM 1526 C C . ASP A 1 209 ? 4.352 -8.421 8.140 1.00 95.44 209 ASP A C 1
ATOM 1528 O O . ASP A 1 209 ? 3.410 -8.392 8.934 1.00 95.44 209 ASP A O 1
ATOM 1532 N N . THR A 1 210 ? 4.650 -7.379 7.359 1.00 97.12 210 THR A N 1
ATOM 1533 C CA . THR A 1 210 ? 3.777 -6.211 7.215 1.00 97.12 210 THR A CA 1
ATOM 1534 C C . THR A 1 210 ? 3.215 -6.090 5.796 1.00 97.12 210 THR A C 1
ATOM 1536 O O . THR A 1 210 ? 3.961 -6.065 4.823 1.00 97.12 210 THR A O 1
ATOM 1539 N N . GLY A 1 211 ? 1.897 -5.951 5.639 1.00 97.62 211 GLY A N 1
ATOM 1540 C CA . GLY A 1 211 ? 1.269 -5.791 4.324 1.00 97.62 211 GLY A CA 1
ATOM 1541 C C . GLY A 1 211 ? 1.624 -4.450 3.673 1.00 97.62 211 GLY A C 1
ATOM 1542 O O . GLY A 1 211 ? 2.348 -4.395 2.677 1.00 97.62 211 GLY A O 1
ATOM 1543 N N . ILE A 1 212 ? 1.147 -3.351 4.262 1.00 98.38 212 ILE A N 1
ATOM 1544 C CA . ILE A 1 212 ? 1.496 -1.982 3.855 1.00 98.38 212 ILE A CA 1
ATOM 1545 C C . ILE A 1 212 ? 2.024 -1.209 5.062 1.00 98.38 212 ILE A C 1
ATOM 1547 O O . ILE A 1 212 ? 1.291 -1.006 6.030 1.00 98.38 212 ILE A O 1
ATOM 1551 N N . GLN A 1 213 ? 3.249 -0.689 4.984 1.00 96.88 213 GLN A N 1
ATOM 1552 C CA . GLN A 1 213 ? 3.718 0.351 5.898 1.00 96.88 213 GLN A CA 1
ATOM 1553 C C . GLN A 1 213 ? 3.750 1.707 5.199 1.00 96.88 213 GLN A C 1
ATOM 1555 O O . GLN A 1 213 ? 4.356 1.873 4.140 1.00 96.88 213 GLN A O 1
ATOM 1560 N N . LEU A 1 214 ? 3.149 2.692 5.859 1.00 95.31 214 LEU A N 1
ATOM 1561 C CA . LEU A 1 214 ? 3.272 4.099 5.532 1.00 95.31 214 LEU A CA 1
ATOM 1562 C C . LEU A 1 214 ? 3.844 4.846 6.741 1.00 95.31 214 LEU A C 1
ATOM 1564 O O . LEU A 1 214 ? 3.263 4.822 7.829 1.00 95.31 214 LEU A O 1
ATOM 1568 N N . ALA A 1 215 ? 4.987 5.503 6.557 1.00 92.06 215 ALA A N 1
ATOM 1569 C CA . ALA A 1 215 ? 5.707 6.208 7.609 1.00 92.06 215 ALA A CA 1
ATOM 1570 C C . ALA A 1 215 ? 5.934 7.690 7.271 1.00 92.06 215 ALA A C 1
ATOM 1572 O O . ALA A 1 215 ? 6.271 8.037 6.141 1.00 92.06 215 ALA A O 1
ATOM 1573 N N . ALA A 1 216 ? 5.786 8.552 8.278 1.00 90.38 216 ALA A N 1
ATOM 1574 C CA . ALA A 1 216 ? 6.194 9.956 8.246 1.00 90.38 216 ALA A CA 1
ATOM 1575 C C . ALA A 1 216 ? 7.191 10.206 9.376 1.00 90.38 216 ALA A C 1
ATOM 1577 O O . ALA A 1 216 ? 6.864 10.007 10.553 1.00 90.38 216 ALA A O 1
ATOM 1578 N N . SER A 1 217 ? 8.407 10.638 9.040 1.00 85.19 217 SER A N 1
ATOM 1579 C CA . SER A 1 217 ? 9.438 10.862 10.043 1.00 85.19 217 SER A CA 1
ATOM 1580 C C . SER A 1 217 ? 10.339 12.072 9.824 1.00 85.19 217 SER A C 1
ATOM 1582 O O . SER A 1 217 ? 10.567 12.543 8.714 1.00 85.19 217 SER A O 1
ATOM 1584 N N . GLY A 1 218 ? 10.903 12.569 10.926 1.00 75.44 218 GLY A N 1
ATOM 1585 C CA . GLY A 1 218 ? 12.088 13.427 10.903 1.00 75.44 218 GLY A CA 1
ATOM 1586 C C . GLY A 1 218 ? 11.904 14.871 10.432 1.00 75.44 218 GLY A C 1
ATOM 1587 O O . GLY A 1 218 ? 12.900 15.591 10.405 1.00 75.44 218 GLY A O 1
ATOM 1588 N N . GLY A 1 219 ? 10.687 15.316 10.133 1.00 75.19 219 GLY A N 1
ATOM 1589 C CA . GLY A 1 219 ? 10.384 16.591 9.472 1.00 75.19 219 GLY A CA 1
ATOM 1590 C C . GLY A 1 219 ? 9.485 16.451 8.239 1.00 75.19 219 GLY A C 1
ATOM 1591 O O . GLY A 1 219 ? 9.236 17.464 7.581 1.00 75.19 219 GLY A O 1
ATOM 1592 N N . ALA A 1 220 ? 9.037 15.229 7.930 1.00 83.75 220 ALA A N 1
ATOM 1593 C CA . ALA A 1 220 ? 8.234 14.898 6.765 1.00 83.75 220 ALA A CA 1
ATOM 1594 C C . ALA A 1 220 ? 6.747 14.659 7.076 1.00 83.75 220 ALA A C 1
ATOM 1596 O O . ALA A 1 220 ? 6.385 14.129 8.131 1.00 83.75 220 ALA A O 1
ATOM 1597 N N . ASP A 1 221 ? 5.905 14.982 6.091 1.00 86.81 221 ASP A N 1
ATOM 1598 C CA . ASP A 1 221 ? 4.448 14.858 6.168 1.00 86.81 221 ASP A CA 1
ATOM 1599 C C . ASP A 1 221 ? 3.879 13.898 5.102 1.00 86.81 221 ASP A C 1
ATOM 1601 O O . ASP A 1 221 ? 4.350 13.855 3.960 1.00 86.81 221 ASP A O 1
ATOM 1605 N N . VAL A 1 222 ? 2.807 13.183 5.452 1.00 87.81 222 VAL A N 1
ATOM 1606 C CA . VAL A 1 222 ? 1.886 12.527 4.506 1.00 87.81 222 VAL A CA 1
ATOM 1607 C C . VAL A 1 222 ? 0.661 13.424 4.313 1.00 87.81 222 VAL A C 1
ATOM 1609 O O . VAL A 1 222 ? -0.005 13.779 5.289 1.00 87.81 222 VAL A O 1
ATOM 1612 N N . GLY A 1 223 ? 0.374 13.796 3.064 1.00 82.44 223 GLY A N 1
ATOM 1613 C CA . GLY A 1 223 ? -0.734 14.680 2.688 1.00 82.44 223 GLY A CA 1
ATOM 1614 C C . GLY A 1 223 ? -2.119 14.022 2.681 1.00 82.44 223 GLY A C 1
ATOM 1615 O O . GLY A 1 223 ? -2.260 12.800 2.761 1.00 82.44 223 GLY A O 1
ATOM 1616 N N . ASP A 1 224 ? -3.144 14.860 2.539 1.00 78.38 224 ASP A N 1
ATOM 1617 C CA . ASP A 1 224 ? -4.557 14.492 2.391 1.00 78.38 224 ASP A CA 1
ATOM 1618 C C . ASP A 1 224 ? -4.865 13.851 1.030 1.00 78.38 224 ASP A C 1
ATOM 1620 O O . ASP A 1 224 ? -5.724 12.971 0.943 1.00 78.38 224 ASP A O 1
ATOM 1624 N N . ASP A 1 225 ? -4.107 14.222 -0.005 1.00 81.12 225 ASP A N 1
ATOM 1625 C CA . ASP A 1 225 ? -4.152 13.624 -1.346 1.00 81.12 225 ASP A CA 1
ATOM 1626 C C . ASP A 1 225 ? -3.462 12.238 -1.433 1.00 81.12 225 ASP A C 1
ATOM 1628 O O . ASP A 1 225 ? -3.379 11.658 -2.522 1.00 81.12 225 ASP A O 1
ATOM 1632 N N . PHE A 1 226 ? -2.956 11.675 -0.322 1.00 87.38 226 PHE A N 1
ATOM 1633 C CA . PHE A 1 226 ? -2.448 10.297 -0.280 1.00 87.38 226 PHE A CA 1
ATOM 1634 C C . PHE A 1 226 ? -3.478 9.307 0.285 1.00 87.38 226 PHE A C 1
ATOM 1636 O O . PHE A 1 226 ? -4.141 9.573 1.294 1.00 87.38 226 PHE A O 1
ATOM 1643 N N . SER A 1 227 ? -3.602 8.128 -0.340 1.00 86.94 227 SER A N 1
ATOM 1644 C CA . SER A 1 227 ? -4.618 7.143 0.051 1.00 86.94 227 SER A CA 1
ATOM 1645 C C . SER A 1 227 ? -4.202 5.664 -0.009 1.00 86.94 227 SER A C 1
ATOM 1647 O O . SER A 1 227 ? -3.427 5.239 -0.856 1.00 86.94 227 SER A O 1
ATOM 1649 N N . LEU A 1 228 ? -4.759 4.848 0.885 1.00 91.75 228 LEU A N 1
ATOM 1650 C CA . LEU A 1 228 ? -4.665 3.385 0.894 1.00 91.75 228 LEU A CA 1
ATOM 1651 C C . LEU A 1 228 ? -6.078 2.830 0.672 1.00 91.75 228 LEU A C 1
ATOM 1653 O O . LEU A 1 228 ? -6.918 2.951 1.572 1.00 91.75 228 LEU A O 1
ATOM 1657 N N . ARG A 1 229 ? -6.396 2.299 -0.518 1.00 82.19 229 ARG A N 1
ATOM 1658 C CA . ARG A 1 229 ? -7.794 2.016 -0.906 1.00 82.19 229 ARG A CA 1
ATOM 1659 C C . ARG A 1 229 ? -8.012 0.637 -1.524 1.00 82.19 229 ARG A C 1
ATOM 1661 O O . ARG A 1 229 ? -7.320 0.268 -2.457 1.00 82.19 229 ARG A O 1
ATOM 1668 N N . ARG A 1 230 ? -9.063 -0.073 -1.096 1.00 82.62 230 ARG A N 1
ATOM 1669 C CA . ARG A 1 230 ? -9.534 -1.327 -1.734 1.00 82.62 230 ARG A CA 1
ATOM 1670 C C . ARG A 1 230 ? -8.472 -2.440 -1.852 1.00 82.62 230 ARG A C 1
ATOM 1672 O O . ARG A 1 230 ? -8.621 -3.332 -2.679 1.00 82.62 230 ARG A O 1
ATOM 1679 N N . ASN A 1 231 ? -7.421 -2.411 -1.033 1.00 81.62 231 ASN A N 1
ATOM 1680 C CA . ASN A 1 231 ? -6.414 -3.474 -1.016 1.00 81.62 231 ASN A CA 1
ATOM 1681 C C . ASN A 1 231 ? -6.949 -4.706 -0.270 1.00 81.62 231 ASN A C 1
ATOM 1683 O O . ASN A 1 231 ? -7.695 -4.552 0.704 1.00 81.62 231 ASN A O 1
ATOM 1687 N N . ASN A 1 232 ? -6.548 -5.905 -0.694 1.00 86.00 232 ASN A N 1
ATOM 1688 C CA . ASN A 1 232 ? -6.761 -7.152 0.042 1.00 86.00 232 ASN A CA 1
ATOM 1689 C C . ASN A 1 232 ? -5.441 -7.587 0.683 1.00 86.00 232 ASN A C 1
ATOM 1691 O O . ASN A 1 232 ? -4.439 -7.698 -0.019 1.00 86.00 232 ASN A O 1
ATOM 1695 N N . ILE A 1 233 ? -5.428 -7.807 1.995 1.00 95.38 233 ILE A N 1
ATOM 1696 C CA . ILE A 1 233 ? -4.215 -8.120 2.755 1.00 95.38 233 ILE A CA 1
ATOM 1697 C C . ILE A 1 233 ? -4.481 -9.341 3.632 1.00 95.38 233 ILE A C 1
ATOM 1699 O O . ILE A 1 233 ? -5.331 -9.280 4.525 1.00 95.38 233 ILE A O 1
ATOM 1703 N N . GLU A 1 234 ? -3.758 -10.435 3.393 1.00 90.44 234 GLU A N 1
ATOM 1704 C CA . GLU A 1 234 ? -3.930 -11.712 4.099 1.00 90.44 234 GLU A CA 1
ATOM 1705 C C . GLU A 1 234 ? -2.585 -12.338 4.505 1.00 90.44 234 GLU A C 1
ATOM 1707 O O . GLU A 1 234 ? -1.560 -12.083 3.878 1.00 90.44 234 GLU A O 1
ATOM 1712 N N . GLY A 1 235 ? -2.584 -13.174 5.551 1.00 88.94 235 GLY A N 1
ATOM 1713 C CA . GLY A 1 235 ? -1.408 -13.975 5.938 1.00 88.94 235 GLY A CA 1
ATOM 1714 C C . GLY A 1 235 ? -0.259 -13.184 6.575 1.00 88.94 235 GLY A C 1
ATOM 1715 O O . GLY A 1 235 ? 0.881 -13.641 6.577 1.00 88.94 235 GLY A O 1
ATOM 1716 N N . HIS A 1 236 ? -0.533 -11.986 7.097 1.00 94.25 236 HIS A N 1
ATOM 1717 C CA . HIS A 1 236 ? 0.491 -11.142 7.708 1.00 94.25 236 HIS A CA 1
ATOM 1718 C C . HIS A 1 236 ? 0.817 -11.568 9.143 1.00 94.25 236 HIS A C 1
ATOM 1720 O O . HIS A 1 236 ? -0.073 -11.947 9.898 1.00 94.25 236 HIS A O 1
ATOM 1726 N N . THR A 1 237 ? 2.093 -11.483 9.532 1.00 93.25 237 THR A N 1
ATOM 1727 C CA . THR A 1 237 ? 2.570 -11.971 10.843 1.00 93.25 237 THR A CA 1
ATOM 1728 C C . THR A 1 237 ? 2.779 -10.857 11.874 1.00 93.25 237 THR A C 1
ATOM 1730 O O . THR A 1 237 ? 2.726 -11.133 13.073 1.00 93.25 237 THR A O 1
ATOM 1733 N N . LEU A 1 238 ? 2.995 -9.613 11.415 1.00 93.88 238 LEU A N 1
ATOM 1734 C CA . LEU A 1 238 ? 3.183 -8.410 12.230 1.00 93.88 238 LEU A CA 1
ATOM 1735 C C . LEU A 1 238 ? 2.009 -7.434 12.082 1.00 93.88 238 LEU A C 1
ATOM 1737 O O . LEU A 1 238 ? 1.310 -7.148 13.055 1.00 93.88 238 LEU A O 1
ATOM 1741 N N . ALA A 1 239 ? 1.780 -6.902 10.875 1.00 95.69 239 ALA A N 1
ATOM 1742 C CA . ALA A 1 239 ? 0.761 -5.875 10.661 1.00 95.69 239 ALA A CA 1
ATOM 1743 C C . ALA A 1 239 ? 0.152 -5.849 9.247 1.00 95.69 239 ALA A C 1
ATOM 1745 O O . ALA A 1 239 ? 0.864 -5.722 8.261 1.00 95.69 239 ALA A O 1
ATOM 1746 N N . GLY A 1 240 ? -1.171 -5.849 9.104 1.00 96.94 240 GLY A N 1
ATOM 1747 C CA . GLY A 1 240 ? -1.815 -5.718 7.795 1.00 96.94 240 GLY A CA 1
ATOM 1748 C C . GLY A 1 240 ? -1.565 -4.343 7.164 1.00 96.94 240 GLY A C 1
ATOM 1749 O O . GLY A 1 240 ? -1.012 -4.238 6.069 1.00 96.94 240 GLY A O 1
ATOM 1750 N N . ILE A 1 241 ? -1.921 -3.272 7.879 1.00 98.06 241 ILE A N 1
ATOM 1751 C CA . ILE A 1 241 ? -1.559 -1.887 7.536 1.00 98.06 241 ILE A CA 1
ATOM 1752 C C . ILE A 1 241 ? -0.972 -1.188 8.761 1.00 98.06 241 ILE A C 1
ATOM 1754 O O . ILE A 1 241 ? -1.606 -1.159 9.814 1.00 98.06 241 ILE A O 1
ATOM 1758 N N . THR A 1 242 ? 0.181 -0.539 8.595 1.00 97.19 242 THR A N 1
ATOM 1759 C CA . THR A 1 242 ? 0.822 0.308 9.609 1.00 97.19 242 THR A CA 1
ATOM 1760 C C . THR A 1 242 ? 0.894 1.759 9.146 1.00 97.19 242 THR A C 1
ATOM 1762 O O . THR A 1 242 ? 1.516 2.058 8.128 1.00 97.19 242 THR A O 1
ATOM 1765 N N . LEU A 1 243 ? 0.323 2.672 9.936 1.00 95.69 243 LEU A N 1
ATOM 1766 C CA . LEU A 1 243 ? 0.561 4.116 9.846 1.00 95.69 243 LEU A CA 1
ATOM 1767 C C . LEU A 1 243 ? 1.465 4.546 11.011 1.00 95.69 243 LEU A C 1
ATOM 1769 O O . LEU A 1 243 ? 1.052 4.445 12.169 1.00 95.69 243 LEU A O 1
ATOM 1773 N N . SER A 1 244 ? 2.680 5.026 10.740 1.00 92.88 244 SER A N 1
ATOM 1774 C CA . SER A 1 244 ? 3.653 5.379 11.790 1.00 92.88 244 SER A CA 1
ATOM 1775 C C . SER A 1 244 ? 4.209 6.801 11.662 1.00 92.88 244 SER A C 1
ATOM 1777 O O . SER A 1 244 ? 4.878 7.116 10.678 1.00 92.88 244 SER A O 1
ATOM 1779 N N . ALA A 1 245 ? 3.990 7.641 12.677 1.00 89.81 245 ALA A N 1
ATOM 1780 C CA . ALA A 1 245 ? 4.562 8.985 12.798 1.00 89.81 245 ALA A CA 1
ATOM 1781 C C . ALA A 1 245 ? 5.676 9.032 13.861 1.00 89.81 245 ALA A C 1
ATOM 1783 O O . ALA A 1 245 ? 5.437 8.673 15.019 1.00 89.81 245 ALA A O 1
ATOM 1784 N N . GLN A 1 246 ? 6.867 9.524 13.498 1.00 84.25 246 GLN A N 1
ATOM 1785 C CA . GLN A 1 246 ? 8.004 9.664 14.421 1.00 84.25 246 GLN A CA 1
ATOM 1786 C C . GLN A 1 246 ? 8.768 10.996 14.226 1.00 84.25 246 GLN A C 1
ATOM 1788 O O . GLN A 1 246 ? 9.215 11.290 13.121 1.00 84.25 246 GLN A O 1
ATOM 1793 N N . PRO A 1 247 ? 9.017 11.806 15.269 1.00 68.12 247 PRO A N 1
ATOM 1794 C CA . PRO A 1 247 ? 9.818 13.016 15.154 1.00 68.12 247 PRO A CA 1
ATOM 1795 C C . PRO A 1 247 ? 11.317 12.688 15.043 1.00 68.12 247 PRO A C 1
ATOM 1797 O O . PRO A 1 247 ? 11.765 11.585 15.376 1.00 68.12 247 PRO A O 1
ATOM 1800 N N . GLY A 1 248 ? 12.105 13.657 14.577 1.00 65.88 248 GLY A N 1
ATOM 1801 C CA . GLY A 1 248 ? 13.560 13.528 14.432 1.00 65.88 248 GLY A CA 1
ATOM 1802 C C . GLY A 1 248 ? 14.263 14.885 14.422 1.00 65.88 248 GLY A C 1
ATOM 1803 O O . GLY A 1 248 ? 14.617 15.408 15.477 1.00 65.88 248 GLY A O 1
ATOM 1804 N N . VAL A 1 249 ? 14.477 15.485 13.244 1.00 57.03 249 VAL A N 1
ATOM 1805 C CA . VAL A 1 249 ? 14.917 16.899 13.141 1.00 57.03 249 VAL A CA 1
ATOM 1806 C C . VAL A 1 249 ? 13.749 17.873 12.918 1.00 57.03 249 VAL A C 1
ATOM 1808 O O . VAL A 1 249 ? 13.935 19.086 12.981 1.00 57.03 249 VAL A O 1
ATOM 1811 N N . GLY A 1 250 ? 12.538 17.342 12.746 1.00 61.53 250 GLY A N 1
ATOM 1812 C CA . GLY A 1 250 ? 11.258 18.040 12.703 1.00 61.53 250 GLY A CA 1
ATOM 1813 C C . GLY A 1 250 ? 10.099 17.074 12.984 1.00 61.53 250 GLY A C 1
ATOM 1814 O O . GLY A 1 250 ? 10.323 15.931 13.392 1.00 61.53 250 GLY A O 1
ATOM 1815 N N . ASN A 1 251 ? 8.869 17.540 12.764 1.00 68.94 251 ASN A N 1
ATOM 1816 C CA . ASN A 1 251 ? 7.645 16.769 13.006 1.00 68.94 251 ASN A CA 1
ATOM 1817 C C . ASN A 1 251 ? 7.523 15.539 12.090 1.00 68.94 251 ASN A C 1
ATOM 1819 O O . ASN A 1 251 ? 8.011 15.556 10.966 1.00 68.94 251 ASN A O 1
ATOM 1823 N N . GLY A 1 252 ? 6.832 14.498 12.548 1.00 71.56 252 GLY A N 1
ATOM 1824 C CA . GLY A 1 252 ? 6.286 13.461 11.669 1.00 71.56 252 GLY A CA 1
ATOM 1825 C C . GLY A 1 252 ? 4.765 13.557 11.696 1.00 71.56 252 GLY A C 1
ATOM 1826 O O . GLY A 1 252 ? 4.184 13.390 12.773 1.00 71.56 252 GLY A O 1
ATOM 1827 N N . SER A 1 253 ? 4.124 13.844 10.562 1.00 81.44 253 SER A N 1
ATOM 1828 C CA . SER A 1 253 ? 2.677 14.117 10.534 1.00 81.44 253 SER A CA 1
ATOM 1829 C C . SER A 1 253 ? 1.946 13.388 9.408 1.00 81.44 253 SER A C 1
ATOM 1831 O O . SER A 1 253 ? 2.423 13.304 8.280 1.00 81.44 253 SER A O 1
ATOM 1833 N N . PHE A 1 254 ? 0.738 12.913 9.699 1.00 81.69 254 PHE A N 1
ATOM 1834 C CA . PHE A 1 254 ? -0.272 12.583 8.694 1.00 81.69 254 PHE A CA 1
ATOM 1835 C C . PHE A 1 254 ? -1.340 13.660 8.758 1.00 81.69 254 PHE A C 1
ATOM 1837 O O . PHE A 1 254 ? -1.881 13.904 9.838 1.00 81.69 254 PHE A O 1
ATOM 1844 N N . ASN A 1 255 ? -1.642 14.267 7.615 1.00 80.75 255 ASN A N 1
ATOM 1845 C CA . ASN A 1 255 ? -2.557 15.392 7.492 1.00 80.75 255 ASN A CA 1
ATOM 1846 C C . ASN A 1 255 ? -3.790 14.956 6.688 1.00 80.75 255 ASN A C 1
ATOM 1848 O O . ASN A 1 255 ? -3.873 15.198 5.494 1.00 80.75 255 ASN A O 1
ATOM 1852 N N . SER A 1 256 ? -4.741 14.279 7.334 1.00 77.31 256 SER A N 1
ATOM 1853 C CA . SER A 1 256 ? -5.994 13.756 6.756 1.00 77.31 256 SER A CA 1
ATOM 1854 C C . SER A 1 256 ? -5.878 12.678 5.656 1.00 77.31 256 SER A C 1
ATOM 1856 O O . SER A 1 256 ? -6.859 12.416 4.952 1.00 77.31 256 SER A O 1
ATOM 1858 N N . ALA A 1 257 ? -4.740 11.976 5.576 1.00 78.00 257 ALA A N 1
ATOM 1859 C CA . ALA A 1 257 ? -4.513 10.832 4.679 1.00 78.00 257 ALA A CA 1
ATOM 1860 C C . ALA A 1 257 ? -5.624 9.761 4.776 1.00 78.00 257 ALA A C 1
ATOM 1862 O O . ALA A 1 257 ? -6.112 9.440 5.866 1.00 78.00 257 ALA A O 1
ATOM 1863 N N . LEU A 1 258 ? -6.033 9.188 3.642 1.00 79.62 258 LEU A N 1
ATOM 1864 C CA . LEU A 1 258 ? -7.243 8.362 3.534 1.00 79.62 258 LEU A CA 1
ATOM 1865 C C . LEU A 1 258 ? -6.941 6.855 3.549 1.00 79.62 258 LEU A C 1
ATOM 1867 O O . LEU A 1 258 ? -6.313 6.350 2.628 1.00 79.62 258 LEU A O 1
ATOM 1871 N N . VAL A 1 259 ? -7.480 6.099 4.508 1.00 86.12 259 VAL A N 1
ATOM 1872 C CA . VAL A 1 259 ? -7.425 4.621 4.516 1.00 86.12 259 VAL A CA 1
ATOM 1873 C C . VAL A 1 259 ? -8.841 4.076 4.380 1.00 86.12 259 VAL A C 1
ATOM 1875 O O . VAL A 1 259 ? -9.640 4.204 5.311 1.00 86.12 259 VAL A O 1
ATOM 1878 N N . GLN A 1 260 ? -9.184 3.505 3.221 1.00 81.25 260 GLN A N 1
ATOM 1879 C CA . GLN A 1 260 ? -10.580 3.220 2.887 1.00 81.25 260 GLN A CA 1
ATOM 1880 C C . GLN A 1 260 ? -10.862 1.907 2.153 1.00 81.25 260 GLN A C 1
ATOM 1882 O O . GLN A 1 260 ? -10.311 1.635 1.091 1.00 81.25 260 GLN A O 1
ATOM 1887 N N . GLY A 1 261 ? -11.849 1.154 2.645 1.00 67.38 261 GLY A N 1
ATOM 1888 C CA . GLY A 1 261 ? -12.382 -0.017 1.942 1.00 67.38 261 GLY A CA 1
ATOM 1889 C C . GLY A 1 261 ? -11.395 -1.176 1.789 1.00 67.38 261 GLY A C 1
ATOM 1890 O O . GLY A 1 261 ? -11.621 -2.045 0.953 1.00 67.38 261 GLY A O 1
ATOM 1891 N N . ASN A 1 262 ? -10.299 -1.184 2.552 1.00 78.06 262 ASN A N 1
ATOM 1892 C CA . ASN A 1 262 ? -9.334 -2.280 2.547 1.00 78.06 262 ASN A CA 1
ATOM 1893 C C . ASN A 1 262 ? -9.911 -3.490 3.293 1.00 78.06 262 ASN A C 1
ATOM 1895 O O . ASN A 1 262 ? -10.632 -3.324 4.284 1.00 78.06 262 ASN A O 1
ATOM 1899 N N . GLN A 1 263 ? -9.572 -4.690 2.832 1.00 84.75 263 GLN A N 1
ATOM 1900 C CA . GLN A 1 263 ? -9.819 -5.947 3.532 1.00 84.75 263 GLN A CA 1
ATOM 1901 C C . GLN A 1 263 ? -8.505 -6.392 4.167 1.00 84.75 263 GLN A C 1
ATOM 1903 O O . GLN A 1 263 ? -7.499 -6.535 3.479 1.00 84.75 263 GLN A O 1
ATOM 1908 N N . ILE A 1 264 ? -8.506 -6.552 5.487 1.00 92.06 264 ILE A N 1
ATOM 1909 C CA . ILE A 1 264 ? -7.328 -6.909 6.270 1.00 92.06 264 ILE A CA 1
ATOM 1910 C C . ILE A 1 264 ? -7.681 -8.118 7.125 1.00 92.06 264 ILE A C 1
ATOM 1912 O O . ILE A 1 264 ? -8.444 -8.007 8.093 1.00 92.06 264 ILE A O 1
ATOM 1916 N N . LYS A 1 265 ? -7.145 -9.269 6.737 1.00 87.19 265 LYS A N 1
ATOM 1917 C CA . LYS A 1 265 ? -7.497 -10.569 7.287 1.00 87.19 265 LYS A CA 1
ATOM 1918 C C . LYS A 1 265 ? -6.276 -11.244 7.902 1.00 87.19 265 LYS A C 1
ATOM 1920 O O . LYS A 1 265 ? -5.289 -11.502 7.215 1.00 87.19 265 LYS A O 1
ATOM 1925 N N . GLY A 1 266 ? -6.399 -11.577 9.175 1.00 86.69 266 GLY A N 1
ATOM 1926 C CA . GLY A 1 266 ? -5.442 -12.415 9.883 1.00 86.69 266 GLY A CA 1
ATOM 1927 C C . GLY A 1 266 ? -5.702 -13.909 9.687 1.00 86.69 266 GLY A C 1
ATOM 1928 O O . GLY A 1 266 ? -6.756 -14.318 9.175 1.00 86.69 266 GLY A O 1
ATOM 1929 N N . ASP A 1 267 ? -4.751 -14.729 10.125 1.00 82.44 267 ASP A N 1
ATOM 1930 C CA . ASP A 1 267 ? -4.978 -16.153 10.392 1.00 82.44 267 ASP A CA 1
ATOM 1931 C C . ASP A 1 267 ? -5.503 -16.388 11.825 1.00 82.44 267 ASP A C 1
ATOM 1933 O O . ASP A 1 267 ? -6.097 -17.435 12.113 1.00 82.44 267 ASP A O 1
ATOM 1937 N N . GLY A 1 268 ? -5.372 -15.381 12.694 1.00 64.81 268 GLY A N 1
ATOM 1938 C CA . GLY A 1 268 ? -5.868 -15.362 14.065 1.00 64.81 268 GLY A CA 1
ATOM 1939 C C . GLY A 1 268 ? -4.960 -16.104 15.035 1.00 64.81 268 GLY A C 1
ATOM 1940 O O . GLY A 1 268 ? -5.424 -16.489 16.120 1.00 64.81 268 GLY A O 1
ATOM 1941 N N . ALA A 1 269 ? -3.705 -16.342 14.650 1.00 66.38 269 ALA A N 1
ATOM 1942 C CA . ALA A 1 269 ? -2.735 -17.092 15.419 1.00 66.38 269 ALA A CA 1
ATOM 1943 C C . ALA A 1 269 ? -2.576 -16.573 16.857 1.00 66.38 269 ALA A C 1
ATOM 1945 O O . ALA A 1 269 ? -2.790 -15.416 17.224 1.00 66.38 269 ALA A O 1
ATOM 1946 N N . THR A 1 270 ? -2.124 -17.473 17.726 1.00 56.28 270 THR A N 1
ATOM 1947 C CA . THR A 1 270 ? -1.690 -17.111 19.082 1.00 56.28 270 THR A CA 1
ATOM 1948 C C . THR A 1 270 ? -0.268 -16.541 19.108 1.00 56.28 270 THR A C 1
ATOM 1950 O O . THR A 1 270 ? 0.258 -16.283 20.189 1.00 56.28 270 THR A O 1
ATOM 1953 N N . ALA A 1 271 ? 0.383 -16.404 17.948 1.00 58.19 271 ALA A N 1
ATOM 1954 C CA . ALA A 1 271 ? 1.701 -15.803 17.815 1.00 58.19 271 ALA A CA 1
ATOM 1955 C C . ALA A 1 271 ? 1.554 -14.277 17.774 1.00 58.19 271 ALA A C 1
ATOM 1957 O O . ALA A 1 271 ? 0.907 -13.726 16.892 1.00 58.19 271 ALA A O 1
ATOM 1958 N N . THR A 1 272 ? 2.128 -13.595 18.761 1.00 64.81 272 THR A N 1
ATOM 1959 C CA . THR A 1 272 ? 2.080 -12.133 18.859 1.00 64.81 272 THR A CA 1
ATOM 1960 C C . THR A 1 272 ? 3.363 -11.500 18.321 1.00 64.81 272 THR A C 1
ATOM 1962 O O . THR A 1 272 ? 4.435 -12.013 18.661 1.00 64.81 272 THR A O 1
ATOM 1965 N N . PRO A 1 273 ? 3.294 -10.346 17.634 1.00 78.81 273 PRO A N 1
ATOM 1966 C CA . PRO A 1 273 ? 2.106 -9.503 17.453 1.00 78.81 273 PRO A CA 1
ATOM 1967 C C . PRO A 1 273 ? 1.484 -9.618 16.049 1.00 78.81 273 PRO A C 1
ATOM 1969 O O . PRO A 1 273 ? 2.044 -9.060 15.131 1.00 78.81 273 PRO A O 1
ATOM 1972 N N . GLU A 1 274 ? 0.300 -10.215 15.882 1.00 90.94 274 GLU A N 1
ATOM 1973 C CA . GLU A 1 274 ? -0.463 -10.154 14.616 1.00 90.94 274 GLU A CA 1
ATOM 1974 C C . GLU A 1 274 ? -1.523 -9.030 14.698 1.00 90.94 274 GLU A C 1
ATOM 1976 O O . GLU A 1 274 ? -2.470 -9.111 15.492 1.00 90.94 274 GLU A O 1
ATOM 1981 N N . ILE A 1 275 ? -1.358 -7.947 13.928 1.00 93.31 275 ILE A N 1
ATOM 1982 C CA . ILE A 1 275 ? -2.208 -6.745 14.008 1.00 93.31 275 ILE A CA 1
ATOM 1983 C C . ILE A 1 275 ? -2.872 -6.425 12.662 1.00 93.31 275 ILE A C 1
ATOM 1985 O O . ILE A 1 275 ? -2.190 -6.182 11.683 1.00 93.31 275 ILE A O 1
ATOM 1989 N N . GLY A 1 276 ? -4.193 -6.259 12.603 1.00 94.69 276 GLY A N 1
ATOM 1990 C CA . GLY A 1 276 ? -4.856 -5.839 11.361 1.00 94.69 276 GLY A CA 1
ATOM 1991 C C . GLY A 1 276 ? -4.467 -4.415 10.924 1.00 94.69 276 GLY A C 1
ATOM 1992 O O . GLY A 1 276 ? -3.768 -4.207 9.935 1.00 94.69 276 GLY A O 1
ATOM 1993 N N . LEU A 1 277 ? -4.918 -3.403 11.666 1.00 95.50 277 LEU A N 1
ATOM 1994 C CA . LEU A 1 277 ? -4.602 -1.992 11.429 1.00 95.50 277 LEU A CA 1
ATOM 1995 C C . LEU A 1 277 ? -3.859 -1.404 12.632 1.00 95.50 277 LEU A C 1
ATOM 1997 O O . LEU A 1 277 ? -4.445 -1.193 13.697 1.00 95.50 277 LEU A O 1
ATOM 2001 N N . GLN A 1 278 ? -2.585 -1.084 12.438 1.00 95.50 278 GLN A N 1
ATOM 2002 C CA . GLN A 1 278 ? -1.747 -0.398 13.409 1.00 95.50 278 GLN A CA 1
ATOM 2003 C C . GLN A 1 278 ? -1.668 1.100 13.096 1.00 95.50 278 GLN A C 1
ATOM 2005 O O . GLN A 1 278 ? -1.339 1.505 11.981 1.00 95.50 278 GLN A O 1
ATOM 2010 N N . ILE A 1 279 ? -1.906 1.942 14.102 1.00 93.50 279 ILE A N 1
ATOM 2011 C CA . ILE A 1 279 ? -1.594 3.375 14.045 1.00 93.50 279 ILE A CA 1
ATOM 2012 C C . ILE A 1 279 ? -0.702 3.724 15.232 1.00 93.50 279 ILE A C 1
ATOM 2014 O O . ILE A 1 279 ? -1.060 3.481 16.387 1.00 93.50 279 ILE A O 1
ATOM 2018 N N . ALA A 1 280 ? 0.464 4.295 14.956 1.00 90.31 280 ALA A N 1
ATOM 2019 C CA . ALA A 1 280 ? 1.462 4.632 15.957 1.00 90.31 280 ALA A CA 1
ATOM 2020 C C . ALA A 1 280 ? 1.941 6.079 15.799 1.00 90.31 280 ALA A C 1
ATOM 2022 O O . ALA A 1 280 ? 2.391 6.477 14.727 1.00 90.31 280 ALA A O 1
ATOM 2023 N N . ALA A 1 281 ? 1.914 6.844 16.886 1.00 86.75 281 ALA A N 1
ATOM 2024 C CA . ALA A 1 281 ? 2.663 8.091 17.012 1.00 86.75 281 ALA A CA 1
ATOM 2025 C C . ALA A 1 281 ? 3.694 7.914 18.135 1.00 86.75 281 ALA A C 1
ATOM 2027 O O . ALA A 1 281 ? 3.336 7.568 19.261 1.00 86.75 281 ALA A O 1
ATOM 2028 N N . GLN A 1 282 ? 4.983 8.090 17.852 1.00 81.50 282 GLN A N 1
ATOM 2029 C CA . GLN A 1 282 ? 6.040 7.766 18.817 1.00 81.50 282 GLN A CA 1
ATOM 2030 C C . GLN A 1 282 ? 7.114 8.847 18.863 1.00 81.50 282 GLN A C 1
ATOM 2032 O O . GLN A 1 282 ? 7.782 9.097 17.872 1.00 81.50 282 GLN A O 1
ATOM 2037 N N . PHE A 1 283 ? 7.339 9.448 20.028 1.00 74.75 283 PHE A N 1
ATOM 2038 C CA . PHE A 1 283 ? 8.452 10.356 20.292 1.00 74.75 283 PHE A CA 1
ATOM 2039 C C . PHE A 1 283 ? 9.554 9.605 21.045 1.00 74.75 283 PHE A C 1
ATOM 2041 O O . PHE A 1 283 ? 9.364 9.204 22.197 1.00 74.75 283 PHE A O 1
ATOM 2048 N N . LEU A 1 284 ? 10.701 9.411 20.386 1.00 65.06 284 LEU A N 1
ATOM 2049 C CA . LEU A 1 284 ? 11.846 8.685 20.948 1.00 65.06 284 LEU A CA 1
ATOM 2050 C C . LEU A 1 284 ? 12.909 9.621 21.547 1.00 65.06 284 LEU A C 1
ATOM 2052 O O . LEU A 1 284 ? 13.393 9.353 22.642 1.00 65.06 284 LEU A O 1
ATOM 2056 N N . PHE A 1 285 ? 13.257 10.722 20.866 1.00 62.03 285 PHE A N 1
ATOM 2057 C CA . PHE A 1 285 ? 14.349 11.627 21.258 1.00 62.03 285 PHE A CA 1
ATOM 2058 C C . PHE A 1 285 ? 14.084 13.081 20.821 1.00 62.03 285 PHE A C 1
ATOM 2060 O O . PHE A 1 285 ? 13.432 13.307 19.807 1.00 62.03 285 PHE A O 1
ATOM 2067 N N . GLY A 1 286 ? 14.644 14.061 21.544 1.00 59.12 286 GLY A N 1
ATOM 2068 C CA . GLY A 1 286 ? 14.636 15.488 21.172 1.00 59.12 286 GLY A CA 1
ATOM 2069 C C . GLY A 1 286 ? 13.873 16.397 22.145 1.00 59.12 286 GLY A C 1
ATOM 2070 O O . GLY A 1 286 ? 13.554 16.000 23.265 1.00 59.12 286 GLY A O 1
ATOM 2071 N N . SER A 1 287 ? 13.560 17.622 21.713 1.00 55.00 287 SER A N 1
ATOM 2072 C CA . SER A 1 287 ? 12.686 18.559 22.434 1.00 55.00 287 SER A CA 1
ATOM 2073 C C . SER A 1 287 ? 11.794 19.353 21.467 1.00 55.00 287 SER A C 1
ATOM 2075 O O . SER A 1 287 ? 12.241 19.756 20.395 1.00 55.00 287 SER A O 1
ATOM 2077 N N . ALA A 1 288 ? 10.532 19.584 21.856 1.00 60.91 288 ALA A N 1
ATOM 2078 C CA . ALA A 1 288 ? 9.564 20.456 21.175 1.00 60.91 288 ALA A CA 1
ATOM 2079 C C . ALA A 1 288 ? 9.179 20.106 19.713 1.00 60.91 288 ALA A C 1
ATOM 2081 O O . ALA A 1 288 ? 8.906 21.008 18.924 1.00 60.91 288 ALA A O 1
ATOM 2082 N N . GLN A 1 289 ? 9.104 18.818 19.357 1.00 73.00 289 GLN A N 1
ATOM 2083 C CA . GLN A 1 289 ? 8.574 18.346 18.061 1.00 73.00 289 GLN A CA 1
ATOM 2084 C C . GLN A 1 289 ? 7.266 17.555 18.228 1.00 73.00 289 GLN A C 1
ATOM 2086 O O . GLN A 1 289 ? 6.976 17.049 19.318 1.00 73.00 289 GLN A O 1
ATOM 2091 N N . THR A 1 290 ? 6.502 17.429 17.142 1.00 75.44 290 THR A N 1
ATOM 2092 C CA . THR A 1 290 ? 5.200 16.745 17.102 1.00 75.44 290 THR A CA 1
ATOM 2093 C C . THR A 1 290 ? 5.268 15.428 16.326 1.00 75.44 290 THR A C 1
ATOM 2095 O O . THR A 1 290 ? 5.864 15.360 15.252 1.00 75.44 290 THR A O 1
ATOM 2098 N N . ALA A 1 291 ? 4.609 14.396 16.849 1.00 82.31 291 ALA A N 1
ATOM 2099 C CA . ALA A 1 291 ? 4.264 13.169 16.140 1.00 82.31 291 ALA A CA 1
ATOM 2100 C C . ALA A 1 291 ? 2.735 13.069 16.073 1.00 82.31 291 ALA A C 1
ATOM 2102 O O . ALA A 1 291 ? 2.095 12.874 17.109 1.00 82.31 291 ALA A O 1
ATOM 2103 N N . GLN A 1 292 ? 2.139 13.230 14.892 1.00 85.94 292 GLN A N 1
ATOM 2104 C CA . GLN A 1 292 ? 0.682 13.237 14.742 1.00 85.94 292 GLN A CA 1
ATOM 2105 C C . GLN A 1 292 ? 0.209 12.272 13.657 1.00 85.94 292 GLN A C 1
ATOM 2107 O O . GLN A 1 292 ? 0.688 12.324 12.528 1.00 85.94 292 GLN A O 1
ATOM 2112 N N . VAL A 1 293 ? -0.795 11.447 13.973 1.00 87.88 293 VAL A N 1
ATOM 2113 C CA . VAL A 1 293 ? -1.551 10.702 12.956 1.00 87.88 293 VAL A CA 1
ATOM 2114 C C . VAL A 1 293 ? -3.009 11.161 12.917 1.00 87.88 293 VAL A C 1
ATOM 2116 O O . VAL A 1 293 ? -3.855 10.696 13.693 1.00 87.88 293 VAL A O 1
ATOM 2119 N N . ASP A 1 294 ? -3.299 12.075 11.991 1.00 85.12 294 ASP A N 1
ATOM 2120 C CA . ASP A 1 294 ? -4.650 12.469 11.595 1.00 85.12 294 ASP A CA 1
ATOM 2121 C C . ASP A 1 294 ? -5.025 11.762 10.286 1.00 85.12 294 ASP A C 1
ATOM 2123 O O . ASP A 1 294 ? -4.848 12.307 9.207 1.00 85.12 294 ASP A O 1
ATOM 2127 N N . ALA A 1 295 ? -5.478 10.510 10.348 1.00 84.88 295 ALA A N 1
ATOM 2128 C CA . ALA A 1 295 ? -5.904 9.748 9.174 1.00 84.88 295 ALA A CA 1
ATOM 2129 C C . ALA A 1 295 ? -7.428 9.554 9.148 1.00 84.88 295 ALA A C 1
ATOM 2131 O O . ALA A 1 295 ? -8.085 9.425 10.184 1.00 84.88 295 ALA A O 1
ATOM 2132 N N . ARG A 1 296 ? -8.011 9.491 7.951 1.00 81.00 296 ARG A N 1
ATOM 2133 C CA . ARG A 1 296 ? -9.434 9.199 7.735 1.00 81.00 296 ARG A CA 1
ATOM 2134 C C . ARG A 1 296 ? -9.596 7.705 7.473 1.00 81.00 296 ARG A C 1
ATOM 2136 O O . ARG A 1 296 ? -9.361 7.244 6.359 1.00 81.00 296 ARG A O 1
ATOM 2143 N N . ILE A 1 297 ? -9.993 6.952 8.496 1.00 82.94 297 ILE A N 1
ATOM 2144 C CA . ILE A 1 297 ? -10.135 5.492 8.458 1.00 82.94 297 ILE A CA 1
ATOM 2145 C C . ILE A 1 297 ? -11.602 5.139 8.177 1.00 82.94 297 ILE A C 1
ATOM 2147 O O . ILE A 1 297 ? -12.445 5.169 9.079 1.00 82.94 297 ILE A O 1
ATOM 2151 N N . LEU A 1 298 ? -11.933 4.849 6.917 1.00 73.19 298 LEU A N 1
ATOM 2152 C CA . LEU A 1 298 ? -13.318 4.760 6.440 1.00 73.19 298 LEU A CA 1
ATOM 2153 C C . LEU A 1 298 ? -13.655 3.374 5.858 1.00 73.19 298 LEU A C 1
ATOM 2155 O O . LEU A 1 298 ? -13.019 2.927 4.913 1.00 73.19 298 LEU A O 1
ATOM 2159 N N . TYR A 1 299 ? -14.717 2.721 6.328 1.00 66.00 299 TYR A N 1
ATOM 2160 C CA . TYR A 1 299 ? -15.297 1.523 5.683 1.00 66.00 299 TYR A CA 1
ATOM 2161 C C . TYR A 1 299 ? -14.337 0.338 5.433 1.00 66.00 299 TYR A C 1
ATOM 2163 O O . TYR A 1 299 ? -14.581 -0.470 4.540 1.00 66.00 299 TYR A O 1
ATOM 2171 N N . ASN A 1 300 ? -13.252 0.207 6.200 1.00 77.19 300 ASN A N 1
ATOM 2172 C CA . ASN A 1 300 ? -12.343 -0.941 6.109 1.00 77.19 300 ASN A CA 1
ATOM 2173 C C . ASN A 1 300 ? -12.955 -2.169 6.802 1.00 77.19 300 ASN A C 1
ATOM 2175 O O . ASN A 1 300 ? -13.660 -2.029 7.806 1.00 77.19 300 ASN A O 1
ATOM 2179 N N . ALA A 1 301 ? -12.656 -3.365 6.299 1.00 75.06 301 ALA A N 1
ATOM 2180 C CA . ALA A 1 301 ? -12.985 -4.636 6.934 1.00 75.06 301 ALA A CA 1
ATOM 2181 C C . ALA A 1 301 ? -11.708 -5.225 7.545 1.00 75.06 301 ALA A C 1
ATOM 2183 O O . ALA A 1 301 ? -10.806 -5.626 6.819 1.00 75.06 301 ALA A O 1
ATOM 2184 N N . VAL A 1 302 ? -11.626 -5.266 8.873 1.00 85.38 302 VAL A N 1
ATOM 2185 C CA . VAL A 1 302 ? -10.445 -5.715 9.621 1.00 85.38 302 VAL A CA 1
ATOM 2186 C C . VAL A 1 302 ? -10.854 -6.893 10.492 1.00 85.38 302 VAL A C 1
ATOM 2188 O O . VAL A 1 302 ? -11.629 -6.717 11.436 1.00 85.38 302 VAL A O 1
ATOM 2191 N N . PHE A 1 303 ? -10.416 -8.103 10.152 1.00 78.44 303 PHE A N 1
ATOM 2192 C CA . PHE A 1 303 ? -10.998 -9.304 10.740 1.00 78.44 303 PHE A CA 1
ATOM 2193 C C . PHE A 1 303 ? -10.045 -10.482 10.928 1.00 78.44 303 PHE A C 1
ATOM 2195 O O . PHE A 1 303 ? -9.067 -10.637 10.210 1.00 78.44 303 PHE A O 1
ATOM 2202 N N . ASN A 1 304 ? -10.374 -11.330 11.905 1.00 82.00 304 ASN A N 1
ATOM 2203 C CA . ASN A 1 304 ? -9.646 -12.554 12.253 1.00 82.00 304 ASN A CA 1
ATOM 2204 C C . ASN A 1 304 ? -8.156 -12.363 12.596 1.00 82.00 304 ASN A C 1
ATOM 2206 O O . ASN A 1 304 ? -7.412 -13.320 12.494 1.00 82.00 304 ASN A O 1
ATOM 2210 N N . ASN A 1 305 ? -7.717 -11.176 13.022 1.00 87.62 305 ASN A N 1
ATOM 2211 C CA . ASN A 1 305 ? -6.342 -10.947 13.492 1.00 87.62 305 ASN A CA 1
ATOM 2212 C C . ASN A 1 305 ? -6.247 -11.214 15.008 1.00 87.62 305 ASN A C 1
ATOM 2214 O O . ASN A 1 305 ? -7.262 -11.147 15.712 1.00 87.62 305 ASN A O 1
ATOM 2218 N N . HIS A 1 306 ? -5.055 -11.415 15.567 1.00 87.06 306 HIS A N 1
ATOM 2219 C CA . HIS A 1 306 ? -4.867 -11.453 17.019 1.00 87.06 306 HIS A CA 1
ATOM 2220 C C . HIS A 1 306 ? -5.342 -10.151 17.674 1.00 87.06 306 HIS A C 1
ATOM 2222 O O . HIS A 1 306 ? -6.173 -10.171 18.590 1.00 87.06 306 HIS A O 1
ATOM 2228 N N . THR A 1 307 ? -4.889 -9.014 17.141 1.00 86.00 307 THR A N 1
ATOM 2229 C CA . THR A 1 307 ? -5.465 -7.693 17.416 1.00 86.00 307 THR A CA 1
ATOM 2230 C C . THR A 1 307 ? -5.991 -7.073 16.128 1.00 86.00 307 THR A C 1
ATOM 2232 O O . THR A 1 307 ? -5.215 -6.816 15.219 1.00 86.00 307 THR A O 1
ATOM 2235 N N . ASN A 1 308 ? -7.284 -6.757 16.015 1.00 85.25 308 ASN A N 1
ATOM 2236 C CA . ASN A 1 308 ? -7.763 -6.135 14.772 1.00 85.25 308 ASN A CA 1
ATOM 2237 C C . ASN A 1 308 ? -7.269 -4.689 14.616 1.00 85.25 308 ASN A C 1
ATOM 2239 O O . ASN A 1 308 ? -6.732 -4.356 13.570 1.00 85.25 308 ASN A O 1
ATOM 2243 N N . VAL A 1 309 ? -7.435 -3.819 15.617 1.00 88.62 309 VAL A N 1
ATOM 2244 C CA . VAL A 1 309 ? -6.958 -2.425 15.541 1.00 88.62 309 VAL A CA 1
ATOM 2245 C C . VAL A 1 309 ? -6.090 -2.095 16.751 1.00 88.62 309 VAL A C 1
ATOM 2247 O O . VAL A 1 309 ? -6.548 -2.219 17.885 1.00 88.62 309 VAL A O 1
ATOM 2250 N N . PHE A 1 310 ? -4.856 -1.648 16.525 1.00 87.56 310 PHE A N 1
ATOM 2251 C CA . PHE A 1 310 ? -3.912 -1.274 17.582 1.00 87.56 310 PHE A CA 1
ATOM 2252 C C . PHE A 1 310 ? -3.492 0.189 17.431 1.00 87.56 310 PHE A C 1
ATOM 2254 O O . PHE A 1 310 ? -2.832 0.568 16.462 1.00 87.56 310 PHE A O 1
ATOM 2261 N N . LEU A 1 311 ? -3.873 1.024 18.395 1.00 86.12 311 LEU A N 1
ATOM 2262 C CA . LEU A 1 311 ? -3.598 2.458 18.404 1.00 86.12 311 LEU A CA 1
ATOM 2263 C C . LEU A 1 311 ? -2.615 2.764 19.532 1.00 86.12 311 LEU A C 1
ATOM 2265 O O . LEU A 1 311 ? -2.899 2.466 20.691 1.00 86.12 311 LEU A O 1
ATOM 2269 N N . SER A 1 312 ? -1.459 3.347 19.209 1.00 83.94 312 SER A N 1
ATOM 2270 C CA . SER A 1 312 ? -0.389 3.562 20.189 1.00 83.94 312 SER A CA 1
ATOM 2271 C C . SER A 1 312 ? 0.222 4.959 20.168 1.00 83.94 312 SER A C 1
ATOM 2273 O O . SER A 1 312 ? 0.577 5.491 19.117 1.00 83.94 312 SER A O 1
ATOM 2275 N N . THR A 1 313 ? 0.395 5.538 21.356 1.00 77.44 313 THR A N 1
ATOM 2276 C CA . THR A 1 313 ? 1.126 6.795 21.558 1.00 77.44 313 THR A CA 1
ATOM 2277 C C . THR A 1 313 ? 2.192 6.623 22.632 1.00 77.44 313 THR A C 1
ATOM 2279 O O . THR A 1 313 ? 1.862 6.309 23.773 1.00 77.44 313 THR A O 1
ATOM 2282 N N . SER A 1 314 ? 3.458 6.858 22.290 1.00 76.75 314 SER A N 1
ATOM 2283 C CA . SER A 1 314 ? 4.599 6.743 23.214 1.00 76.75 314 SER A CA 1
ATOM 2284 C C . SER A 1 314 ? 5.402 8.038 23.220 1.00 76.75 314 SER A C 1
ATOM 2286 O O . SER A 1 314 ? 5.807 8.493 22.152 1.00 76.75 314 SER A O 1
ATOM 2288 N N . ASN A 1 315 ? 5.678 8.620 24.389 1.00 72.75 315 ASN A N 1
ATOM 2289 C CA . ASN A 1 315 ? 6.456 9.860 24.504 1.00 72.75 315 ASN A CA 1
ATOM 2290 C C . ASN A 1 315 ? 7.613 9.719 25.507 1.00 72.75 315 ASN A C 1
ATOM 2292 O O . ASN A 1 315 ? 7.561 10.173 26.644 1.00 72.75 315 ASN A O 1
ATOM 2296 N N . GLN A 1 316 ? 8.702 9.079 25.072 1.00 65.81 316 GLN A N 1
ATOM 2297 C CA . GLN A 1 316 ? 9.793 8.614 25.944 1.00 65.81 316 GLN A CA 1
ATOM 2298 C C . GLN A 1 316 ? 10.560 9.721 26.693 1.00 65.81 316 GLN A C 1
ATOM 2300 O O . GLN A 1 316 ? 11.341 9.411 27.590 1.00 65.81 316 GLN A O 1
ATOM 2305 N N . VAL A 1 317 ? 10.368 10.999 26.341 1.00 64.44 317 VAL A N 1
ATOM 2306 C CA . VAL A 1 317 ? 11.157 12.125 26.883 1.00 64.44 317 VAL A CA 1
ATOM 2307 C C . VAL A 1 317 ? 10.298 13.305 27.369 1.00 64.44 317 VAL A C 1
ATOM 2309 O O . VAL A 1 317 ? 10.842 14.334 27.763 1.00 64.44 317 VAL A O 1
ATOM 2312 N N . GLY A 1 318 ? 8.964 13.187 27.346 1.00 57.03 318 GLY A N 1
ATOM 2313 C CA . GLY A 1 318 ? 8.023 14.148 27.948 1.00 57.03 318 GLY A CA 1
ATOM 2314 C C . GLY A 1 318 ? 8.024 15.578 27.378 1.00 57.03 318 GLY A C 1
ATOM 2315 O O . GLY A 1 318 ? 7.425 16.468 27.979 1.00 57.03 318 GLY A O 1
ATOM 2316 N N . GLY A 1 319 ? 8.706 15.823 26.252 1.00 57.66 319 GLY A N 1
ATOM 2317 C CA . GLY A 1 319 ? 8.963 17.168 25.711 1.00 57.66 319 GLY A CA 1
ATOM 2318 C C . GLY A 1 319 ? 8.335 17.484 24.348 1.00 57.66 319 GLY A C 1
ATOM 2319 O O . GLY A 1 319 ? 8.453 18.621 23.890 1.00 57.66 319 GLY A O 1
ATOM 2320 N N . GLY A 1 320 ? 7.716 16.502 23.688 1.00 64.75 320 GLY A N 1
ATOM 2321 C CA . GLY A 1 320 ? 7.009 16.658 22.411 1.00 64.75 320 GLY A CA 1
ATOM 2322 C C . GLY A 1 320 ? 5.502 16.425 22.529 1.00 64.75 320 GLY A C 1
ATOM 2323 O O . GLY A 1 320 ? 5.019 15.982 23.572 1.00 64.75 320 GLY A O 1
ATOM 2324 N N . GLU A 1 321 ? 4.764 16.706 21.457 1.00 74.06 321 GLU A N 1
ATOM 2325 C CA . GLU A 1 321 ? 3.334 16.388 21.344 1.00 74.06 321 GLU A CA 1
ATOM 2326 C C . GLU A 1 321 ? 3.157 15.085 20.555 1.00 74.06 321 GLU A C 1
ATOM 2328 O O . GLU A 1 321 ? 3.719 14.945 19.471 1.00 74.06 321 GLU A O 1
ATOM 2333 N N . VAL A 1 322 ? 2.416 14.115 21.102 1.00 75.44 322 VAL A N 1
ATOM 2334 C CA . VAL A 1 322 ? 2.235 12.790 20.486 1.00 75.44 322 VAL A CA 1
ATOM 2335 C C . VAL A 1 322 ? 0.753 12.461 20.435 1.00 75.44 322 VAL A C 1
ATOM 2337 O O . VAL A 1 322 ? 0.131 12.184 21.462 1.00 75.44 322 VAL A O 1
ATOM 2340 N N . ASN A 1 323 ? 0.170 12.507 19.240 1.00 75.25 323 ASN A N 1
ATOM 2341 C CA . ASN A 1 323 ? -1.276 12.466 19.088 1.00 75.25 323 ASN A CA 1
ATOM 2342 C C . ASN A 1 323 ? -1.736 11.559 17.941 1.00 75.25 323 ASN A C 1
ATOM 2344 O O . ASN A 1 323 ? -1.133 11.488 16.875 1.00 75.25 323 ASN A O 1
ATOM 2348 N N . ILE A 1 324 ? -2.866 10.899 18.161 1.00 78.88 324 ILE A N 1
ATOM 2349 C CA . ILE A 1 324 ? -3.647 10.235 17.123 1.00 78.88 324 ILE A CA 1
ATOM 2350 C C . ILE A 1 324 ? -5.018 10.899 17.185 1.00 78.88 324 ILE A C 1
ATOM 2352 O O . ILE A 1 324 ? -5.741 10.715 18.162 1.00 78.88 324 ILE A O 1
ATOM 2356 N N . THR A 1 325 ? -5.351 11.687 16.166 1.00 77.12 325 THR A N 1
ATOM 2357 C CA . THR A 1 325 ? -6.666 12.340 15.996 1.00 77.12 325 THR A CA 1
ATOM 2358 C C . THR A 1 325 ? -7.536 11.632 14.958 1.00 77.12 325 THR A C 1
ATOM 2360 O O . THR A 1 325 ? -8.701 11.985 14.790 1.00 77.12 325 THR A O 1
ATOM 2363 N N . SER A 1 326 ? -6.974 10.598 14.317 1.00 81.31 326 SER A N 1
ATOM 2364 C CA . SER A 1 326 ? -7.572 9.803 13.242 1.00 81.31 326 SER A CA 1
ATOM 2365 C C . SER A 1 326 ? -9.056 9.483 13.455 1.00 81.31 326 SER A C 1
ATOM 2367 O O . SER A 1 326 ? -9.460 9.023 14.528 1.00 81.31 326 SER A O 1
ATOM 2369 N N . ALA A 1 327 ? -9.856 9.703 12.411 1.00 72.94 327 ALA A N 1
ATOM 2370 C CA . ALA A 1 327 ? -11.306 9.562 12.426 1.00 72.94 327 ALA A CA 1
ATOM 2371 C C . ALA A 1 327 ? -11.748 8.204 11.865 1.00 72.94 327 ALA A C 1
ATOM 2373 O O . ALA A 1 327 ? -11.473 7.888 10.707 1.00 72.94 327 ALA A O 1
ATOM 2374 N N . PHE A 1 328 ? -12.465 7.423 12.675 1.00 74.75 328 PHE A N 1
ATOM 2375 C CA . PHE A 1 328 ? -12.961 6.089 12.335 1.00 74.75 328 PHE A CA 1
ATOM 2376 C C . PHE A 1 328 ? -14.459 6.117 12.021 1.00 74.75 328 PHE A C 1
ATOM 2378 O O . PHE A 1 328 ? -15.286 6.361 12.907 1.00 74.75 328 PHE A O 1
ATOM 2385 N N . THR A 1 329 ? -14.817 5.773 10.784 1.00 66.94 329 THR A N 1
ATOM 2386 C CA . THR A 1 329 ? -16.197 5.842 10.280 1.00 66.94 329 THR A CA 1
ATOM 2387 C C . THR A 1 329 ? -16.547 4.594 9.468 1.00 66.94 329 THR A C 1
ATOM 2389 O O . THR A 1 329 ? -15.897 4.290 8.473 1.00 66.94 329 THR A O 1
ATOM 2392 N N . GLY A 1 330 ? -17.608 3.882 9.848 1.00 59.84 330 GLY A N 1
ATOM 2393 C CA . GLY A 1 330 ? -18.173 2.787 9.046 1.00 59.84 330 GLY A CA 1
ATOM 2394 C C . GLY A 1 330 ? -17.322 1.516 8.921 1.00 59.84 330 GLY A C 1
ATOM 2395 O O . GLY A 1 330 ? -17.650 0.662 8.102 1.00 59.84 330 GLY A O 1
ATOM 2396 N N . ASN A 1 331 ? -16.234 1.374 9.685 1.00 68.25 331 ASN A N 1
ATOM 2397 C CA . ASN A 1 331 ? -15.357 0.200 9.620 1.00 68.25 331 ASN A CA 1
ATOM 2398 C C . ASN A 1 331 ? -16.016 -1.030 10.261 1.00 68.25 331 ASN A C 1
ATOM 2400 O O . ASN A 1 331 ? -16.797 -0.909 11.205 1.00 68.25 331 ASN A O 1
ATOM 2404 N N . THR A 1 332 ? -15.665 -2.219 9.778 1.00 69.31 332 THR A N 1
ATOM 2405 C CA . THR A 1 332 ? -16.139 -3.513 10.287 1.00 69.31 332 THR A CA 1
ATOM 2406 C C . THR A 1 332 ? -14.966 -4.266 10.901 1.00 69.31 332 THR A C 1
ATOM 2408 O O . THR A 1 332 ? -14.033 -4.631 10.197 1.00 69.31 332 THR A O 1
ATOM 2411 N N . ILE A 1 333 ? -14.996 -4.459 12.218 1.00 75.50 333 ILE A N 1
ATOM 2412 C CA . ILE A 1 333 ? -13.886 -4.963 13.035 1.00 75.50 333 ILE A CA 1
ATOM 2413 C C . ILE A 1 333 ? -14.340 -6.265 13.706 1.00 75.50 333 ILE A C 1
ATOM 2415 O O . ILE A 1 333 ? -15.076 -6.225 14.695 1.00 75.50 333 ILE A O 1
ATOM 2419 N N . THR A 1 334 ? -13.970 -7.434 13.177 1.00 68.50 334 THR A N 1
ATOM 2420 C CA . THR A 1 334 ? -14.615 -8.702 13.588 1.00 68.50 334 THR A CA 1
ATOM 2421 C C . THR A 1 334 ? -13.673 -9.883 13.826 1.00 68.50 334 THR A C 1
ATOM 2423 O O . THR A 1 334 ? -12.536 -9.898 13.381 1.00 68.50 334 THR A O 1
ATOM 2426 N N . GLY A 1 335 ? -14.112 -10.880 14.594 1.00 70.56 335 GLY A N 1
ATOM 2427 C CA . GLY A 1 335 ? -13.406 -12.166 14.705 1.00 70.56 335 GLY A CA 1
ATOM 2428 C C . GLY A 1 335 ? -12.024 -12.161 15.380 1.00 70.56 335 GLY A C 1
ATOM 2429 O O . GLY A 1 335 ? -11.362 -13.190 15.330 1.00 70.56 335 GLY A O 1
ATOM 2430 N N . ALA A 1 336 ? -11.588 -11.063 16.015 1.00 78.31 336 ALA A N 1
ATOM 2431 C CA . ALA A 1 336 ? -10.271 -11.006 16.657 1.00 78.31 336 ALA A CA 1
ATOM 2432 C C . ALA A 1 336 ? -10.075 -12.115 17.706 1.00 78.31 336 ALA A C 1
ATOM 2434 O O . ALA A 1 336 ? -10.997 -12.373 18.495 1.00 78.31 336 ALA A O 1
ATOM 2435 N N . SER A 1 337 ? -8.888 -12.733 17.742 1.00 78.88 337 SER A N 1
ATOM 2436 C CA . SER A 1 337 ? -8.597 -13.840 18.670 1.00 78.88 337 SER A CA 1
ATOM 2437 C C . SER A 1 337 ? -8.202 -13.375 20.080 1.00 78.88 337 SER A C 1
ATOM 2439 O O . SER A 1 337 ? -8.418 -14.124 21.034 1.00 78.88 337 SER A O 1
ATOM 2441 N N . SER A 1 338 ? -7.733 -12.127 20.235 1.00 79.31 338 SER A N 1
ATOM 2442 C CA . SER A 1 338 ? -7.429 -11.495 21.531 1.00 79.31 338 SER A CA 1
ATOM 2443 C C . SER A 1 338 ? -8.185 -10.176 21.745 1.00 79.31 338 SER A C 1
ATOM 2445 O O . SER A 1 338 ? -9.103 -10.128 22.566 1.00 79.31 338 SER A O 1
ATOM 2447 N N . SER A 1 339 ? -7.889 -9.125 20.969 1.00 74.38 339 SER A N 1
ATOM 2448 C CA . SER A 1 339 ? -8.498 -7.794 21.152 1.00 74.38 339 SER A CA 1
ATOM 2449 C C . SER A 1 339 ? -9.031 -7.204 19.842 1.00 74.38 339 SER A C 1
ATOM 2451 O O . SER A 1 339 ? -8.362 -7.158 18.814 1.00 74.38 339 SER A O 1
ATOM 2453 N N . GLY A 1 340 ? -10.275 -6.724 19.862 1.00 72.06 340 GLY A N 1
ATOM 2454 C CA . GLY A 1 340 ? -10.896 -6.058 18.716 1.00 72.06 340 GLY A CA 1
ATOM 2455 C C . GLY A 1 340 ? -10.300 -4.671 18.472 1.00 72.06 340 GLY A C 1
ATOM 2456 O O . GLY A 1 340 ? -9.961 -4.334 17.341 1.00 72.06 340 GLY A O 1
ATOM 2457 N N . ILE A 1 341 ? -10.138 -3.879 19.534 1.00 76.56 341 ILE A N 1
ATOM 2458 C CA . ILE A 1 341 ? -9.413 -2.604 19.491 1.00 76.56 341 ILE A CA 1
ATOM 2459 C C . ILE A 1 341 ? -8.582 -2.470 20.768 1.00 76.56 341 ILE A C 1
ATOM 2461 O O . ILE A 1 341 ? -9.108 -2.688 21.861 1.00 76.56 341 ILE A O 1
ATOM 2465 N N . VAL A 1 342 ? -7.317 -2.080 20.620 1.00 72.12 342 VAL A N 1
ATOM 2466 C CA . VAL A 1 342 ? -6.393 -1.759 21.712 1.00 72.12 342 VAL A CA 1
ATOM 2467 C C . VAL A 1 342 ? -5.963 -0.298 21.608 1.00 72.12 342 VAL A C 1
ATOM 2469 O O . VAL A 1 342 ? -5.588 0.169 20.531 1.00 72.12 342 VAL A O 1
ATOM 2472 N N . PHE A 1 343 ? -5.960 0.401 22.740 1.00 70.88 343 PHE A N 1
ATOM 2473 C CA . PHE A 1 343 ? -5.336 1.714 22.907 1.00 70.88 343 PHE A CA 1
ATOM 2474 C C . PHE A 1 343 ? -4.194 1.586 23.909 1.00 70.88 343 PHE A C 1
ATOM 2476 O O . PHE A 1 343 ? -4.438 1.259 25.070 1.00 70.88 343 PHE A O 1
ATOM 2483 N N . ALA A 1 344 ? -2.965 1.851 23.477 1.00 70.12 344 ALA A N 1
ATOM 2484 C CA . ALA A 1 344 ? -1.772 1.786 24.313 1.00 70.12 344 ALA A CA 1
ATOM 2485 C C . ALA A 1 344 ? -1.102 3.161 24.400 1.00 70.12 344 ALA A C 1
ATOM 2487 O O . ALA A 1 344 ? -0.531 3.648 23.423 1.00 70.12 344 ALA A O 1
ATOM 2488 N N . VAL A 1 345 ? -1.148 3.789 25.574 1.00 68.62 345 VAL A N 1
ATOM 2489 C CA . VAL A 1 345 ? -0.481 5.076 25.816 1.00 68.62 345 VAL A CA 1
ATOM 2490 C C . VAL A 1 345 ? 0.629 4.902 26.846 1.00 68.62 345 VAL A C 1
ATOM 2492 O O . VAL A 1 345 ? 0.404 4.299 27.893 1.00 68.62 345 VAL A O 1
ATOM 2495 N N . SER A 1 346 ? 1.818 5.438 26.569 1.00 68.69 346 SER A N 1
ATOM 2496 C CA . SER A 1 346 ? 2.965 5.375 27.479 1.00 68.69 346 SER A CA 1
ATOM 2497 C C . SER A 1 346 ? 3.722 6.702 27.590 1.00 68.69 346 SER A C 1
ATOM 2499 O O . SER A 1 346 ? 3.978 7.383 26.591 1.00 68.69 346 SER A O 1
ATOM 2501 N N . ASN A 1 347 ? 4.113 7.042 28.824 1.00 64.38 347 ASN A N 1
ATOM 2502 C CA . ASN A 1 347 ? 4.893 8.231 29.181 1.00 64.38 347 ASN A CA 1
ATOM 2503 C C . ASN A 1 347 ? 4.293 9.559 28.652 1.00 64.38 347 ASN A C 1
ATOM 2505 O O . ASN A 1 347 ? 4.999 10.317 27.989 1.00 64.38 347 ASN A O 1
ATOM 2509 N N . PRO A 1 348 ? 3.003 9.867 28.878 1.00 58.44 348 PRO A N 1
ATOM 2510 C CA . PRO A 1 348 ? 2.383 11.082 28.353 1.00 58.44 348 PRO A CA 1
ATOM 2511 C C . PRO A 1 348 ? 3.096 12.355 28.842 1.00 58.44 348 PRO A C 1
ATOM 2513 O O . PRO A 1 348 ? 3.559 12.453 29.978 1.00 58.44 348 PRO A O 1
ATOM 2516 N N . ALA A 1 349 ? 3.154 13.380 27.987 1.00 53.59 349 ALA A N 1
ATOM 2517 C CA . ALA A 1 349 ? 3.587 14.705 28.421 1.00 53.59 349 ALA A CA 1
ATOM 2518 C C . ALA A 1 349 ? 2.502 15.340 29.304 1.00 53.59 349 ALA A C 1
ATOM 2520 O O . ALA A 1 349 ? 1.352 15.486 28.874 1.00 53.59 349 ALA A O 1
ATOM 2521 N N . ALA A 1 350 ? 2.880 15.753 30.516 1.00 47.38 350 ALA A N 1
ATOM 2522 C CA . ALA A 1 350 ? 1.963 16.330 31.493 1.00 47.38 350 ALA A CA 1
ATOM 2523 C C . ALA A 1 350 ? 1.146 17.500 30.905 1.00 47.38 350 ALA A C 1
ATOM 2525 O O . ALA A 1 350 ? 1.692 18.421 30.294 1.00 47.38 350 ALA A O 1
ATOM 2526 N N . LEU A 1 351 ? -0.170 17.481 31.150 1.00 44.62 351 LEU A N 1
ATOM 2527 C CA . LEU A 1 351 ? -1.144 18.507 30.738 1.00 44.62 351 LEU A CA 1
ATOM 2528 C C . LEU A 1 351 ? -1.364 18.673 29.216 1.00 44.62 351 LEU A C 1
ATOM 2530 O O . LEU A 1 351 ? -1.969 19.667 28.807 1.00 44.62 351 LEU A O 1
ATOM 2534 N N . ARG A 1 352 ? -0.948 17.719 28.371 1.00 49.06 352 ARG A N 1
ATOM 2535 C CA . ARG A 1 352 ? -1.302 17.686 26.935 1.00 49.06 352 ARG A CA 1
ATOM 2536 C C . ARG A 1 352 ? -2.127 16.437 26.594 1.00 49.06 352 ARG A C 1
ATOM 2538 O O . ARG A 1 352 ? -1.777 15.362 27.077 1.00 49.06 352 ARG A O 1
ATOM 2545 N N . PRO A 1 353 ? -3.205 16.534 25.787 1.00 46.69 353 PRO A N 1
ATOM 2546 C CA . PRO A 1 353 ? -3.943 15.356 25.333 1.00 46.69 353 PRO A CA 1
ATOM 2547 C C . PRO A 1 353 ? -3.044 14.480 24.452 1.00 46.69 353 PRO A C 1
ATOM 2549 O O . PRO A 1 353 ? -2.674 14.886 23.353 1.00 46.69 353 PRO A O 1
ATOM 2552 N N . ASN A 1 354 ? -2.693 13.289 24.936 1.00 52.56 354 ASN A N 1
ATOM 2553 C CA . ASN A 1 354 ? -1.974 12.280 24.161 1.00 52.56 354 ASN A CA 1
ATOM 2554 C C . ASN A 1 354 ? -2.973 11.170 23.813 1.00 52.56 354 ASN A C 1
ATOM 2556 O O . ASN A 1 354 ? -3.617 10.633 24.711 1.00 52.56 354 ASN A O 1
ATOM 2560 N N . ALA A 1 355 ? -3.111 10.882 22.516 1.00 53.66 355 ALA A N 1
ATOM 2561 C CA . ALA A 1 355 ? -4.226 10.137 21.920 1.00 53.66 355 ALA A CA 1
ATOM 2562 C C . ALA A 1 355 ? -5.613 10.780 22.169 1.00 53.66 355 ALA A C 1
ATOM 2564 O O . ALA A 1 355 ? -6.145 10.822 23.276 1.00 53.66 355 ALA A O 1
ATOM 2565 N N . SER A 1 356 ? -6.248 11.260 21.100 1.00 56.03 356 SER A N 1
ATOM 2566 C CA . SER A 1 356 ? -7.683 11.573 21.084 1.00 56.03 356 SER A CA 1
ATOM 2567 C C . SER A 1 356 ? -8.334 11.066 19.790 1.00 56.03 356 SER A C 1
ATOM 2569 O O . SER A 1 356 ? -8.935 11.859 19.057 1.00 56.03 356 SER A O 1
ATOM 2571 N N . PRO A 1 357 ? -8.200 9.759 19.480 1.00 55.53 357 PRO A N 1
ATOM 2572 C CA . PRO A 1 357 ? -8.721 9.178 18.253 1.00 55.53 357 PRO A CA 1
ATOM 2573 C C . PRO A 1 357 ? -10.238 9.323 18.218 1.00 55.53 357 PRO A C 1
ATOM 2575 O O . PRO A 1 357 ? -10.939 9.101 19.213 1.00 55.53 357 PRO A O 1
ATOM 2578 N N . ASN A 1 358 ? -10.739 9.725 17.057 1.00 58.69 358 ASN A N 1
ATOM 2579 C CA . ASN A 1 358 ? -12.127 10.093 16.888 1.00 58.69 358 ASN A CA 1
ATOM 2580 C C . ASN A 1 358 ? -12.924 8.907 16.346 1.00 58.69 358 ASN A C 1
ATOM 2582 O O . ASN A 1 358 ? -13.097 8.742 15.137 1.00 58.69 358 ASN A O 1
ATOM 2586 N N . PHE A 1 359 ? -13.473 8.102 17.250 1.00 57.03 359 PHE A N 1
ATOM 2587 C CA . PHE A 1 359 ? -14.501 7.129 16.905 1.00 57.03 359 PHE A CA 1
ATOM 2588 C C . PHE A 1 359 ? -15.864 7.832 16.855 1.00 57.03 359 PHE A C 1
ATOM 2590 O O . PHE A 1 359 ? -16.809 7.414 17.513 1.00 57.03 359 PHE A O 1
ATOM 2597 N N . GLY A 1 360 ? -16.010 8.847 16.000 1.00 45.31 360 GLY A N 1
ATOM 2598 C CA . GLY A 1 360 ? -17.290 9.430 15.582 1.00 45.31 360 GLY A CA 1
ATOM 2599 C C . GLY A 1 360 ? -17.488 10.911 15.903 1.00 45.31 360 GLY A C 1
ATOM 2600 O O . GLY A 1 360 ? -17.551 11.304 17.065 1.00 45.31 360 GLY A O 1
ATOM 2601 N N . ASP A 1 361 ? -17.734 11.694 14.850 1.00 39.16 361 ASP A N 1
ATOM 2602 C CA . ASP A 1 361 ? -18.363 13.014 14.932 1.00 39.16 361 ASP A CA 1
ATOM 2603 C C . ASP A 1 361 ? -19.554 13.057 13.956 1.00 39.16 361 ASP A C 1
ATOM 2605 O O . ASP A 1 361 ? -19.436 12.659 12.794 1.00 39.16 361 ASP A O 1
ATOM 2609 N N . LEU A 1 362 ? -20.732 13.475 14.427 1.00 37.66 362 LEU A N 1
ATOM 2610 C CA . LEU A 1 362 ? -22.008 13.329 13.701 1.00 37.66 362 LEU A CA 1
ATOM 2611 C C . LEU A 1 362 ? -22.208 14.401 12.604 1.00 37.66 362 LEU A C 1
ATOM 2613 O O . LEU A 1 362 ? -23.174 14.354 11.842 1.00 37.66 362 LEU A O 1
ATOM 2617 N N . ALA A 1 363 ? -21.326 15.400 12.543 1.00 34.00 363 ALA A N 1
ATOM 2618 C CA . ALA A 1 363 ? -21.613 16.717 11.972 1.00 34.00 363 ALA A CA 1
ATOM 2619 C C . ALA A 1 363 ? -21.753 16.812 10.434 1.00 34.00 363 ALA A C 1
ATOM 2621 O O . ALA A 1 363 ? -22.084 17.888 9.937 1.00 34.00 363 ALA A O 1
ATOM 2622 N N . VAL A 1 364 ? -21.520 15.738 9.665 1.00 36.75 364 VAL A N 1
ATOM 2623 C CA . VAL A 1 364 ? -21.430 15.798 8.182 1.00 36.75 364 VAL A CA 1
ATOM 2624 C C . VAL A 1 364 ? -22.601 15.103 7.454 1.00 36.75 364 VAL A C 1
ATOM 2626 O O . VAL A 1 364 ? -22.668 15.125 6.229 1.00 36.75 364 VAL A O 1
ATOM 2629 N N . ALA A 1 365 ? -23.579 14.531 8.168 1.00 32.53 365 ALA A N 1
ATOM 2630 C CA . ALA A 1 365 ? -24.719 13.834 7.554 1.00 32.53 365 ALA A CA 1
ATOM 2631 C C . ALA A 1 365 ? -26.083 14.467 7.917 1.00 32.53 365 ALA A C 1
ATOM 2633 O O . ALA A 1 365 ? -26.536 14.302 9.053 1.00 32.53 365 ALA A O 1
ATOM 2634 N N . PRO A 1 366 ? -26.822 15.082 6.963 1.00 30.17 366 PRO A N 1
ATOM 2635 C CA . PRO A 1 366 ? -28.162 15.656 7.191 1.00 30.17 366 PRO A CA 1
ATOM 2636 C C . PRO A 1 366 ? -29.268 14.668 7.626 1.00 30.17 366 PRO A C 1
ATOM 2638 O O . PRO A 1 366 ? -30.426 15.060 7.754 1.00 30.17 366 PRO A O 1
ATOM 2641 N N . SER A 1 367 ? -28.943 13.387 7.826 1.00 36.09 367 SER A N 1
ATOM 2642 C CA . SER A 1 367 ? -29.886 12.307 8.150 1.00 36.09 367 SER A CA 1
ATOM 2643 C C . SER A 1 367 ? -29.364 11.283 9.180 1.00 36.09 367 SER A C 1
ATOM 2645 O O . SER A 1 367 ? -29.915 10.190 9.294 1.00 36.09 367 SER A O 1
ATOM 2647 N N . GLY A 1 368 ? -28.352 11.633 9.988 1.00 39.84 368 GLY A N 1
ATOM 2648 C CA . GLY A 1 368 ? -28.138 11.055 11.330 1.00 39.84 368 GLY A CA 1
ATOM 2649 C C . GLY A 1 368 ? -27.939 9.533 11.465 1.00 39.84 368 GLY A C 1
ATOM 2650 O O . GLY A 1 368 ? -28.285 8.976 12.509 1.00 39.84 368 GLY A O 1
ATOM 2651 N N . SER A 1 369 ? -27.439 8.821 10.448 1.00 39.91 369 SER A N 1
ATOM 2652 C CA . SER A 1 369 ? -27.203 7.359 10.537 1.00 39.91 369 SER A CA 1
ATOM 2653 C C . SER A 1 369 ? -26.017 6.814 9.729 1.00 39.91 369 SER A C 1
ATOM 2655 O O . SER A 1 369 ? -25.572 5.701 10.008 1.00 39.91 369 SER A O 1
ATOM 2657 N N . SER A 1 370 ? -25.477 7.556 8.762 1.00 36.47 370 SER A N 1
ATOM 2658 C CA . SER A 1 370 ? -24.319 7.131 7.969 1.00 36.47 370 SER A CA 1
ATOM 2659 C C . SER A 1 370 ? -23.016 7.258 8.768 1.00 36.47 370 SER A C 1
ATOM 2661 O O . SER A 1 370 ? -22.681 8.340 9.241 1.00 36.47 370 SER A O 1
ATOM 2663 N N . GLY A 1 371 ? -22.269 6.152 8.896 1.00 43.94 371 GLY A N 1
ATOM 2664 C CA . GLY A 1 371 ? -20.881 6.172 9.381 1.00 43.94 371 GLY A CA 1
ATOM 2665 C C . GLY A 1 371 ? -20.545 5.399 10.664 1.00 43.94 371 GLY A C 1
ATOM 2666 O O . GLY A 1 371 ? -19.453 5.588 11.196 1.00 43.94 371 GLY A O 1
ATOM 2667 N N . ARG A 1 372 ? -21.420 4.525 11.183 1.00 47.09 372 ARG A N 1
ATOM 2668 C CA . ARG A 1 372 ? -21.134 3.792 12.436 1.00 47.09 372 ARG A CA 1
ATOM 2669 C C . ARG A 1 372 ? -20.197 2.592 12.250 1.00 47.09 372 ARG A C 1
ATOM 2671 O O . ARG A 1 372 ? -20.443 1.765 11.378 1.00 47.09 372 ARG A O 1
ATOM 2678 N N . ASN A 1 373 ? -19.175 2.462 13.095 1.00 53.47 373 ASN A N 1
ATOM 2679 C CA . ASN A 1 373 ? -18.290 1.298 13.141 1.00 53.47 373 ASN A CA 1
ATOM 2680 C C . ASN A 1 373 ? -19.010 0.089 13.768 1.00 53.47 373 ASN A C 1
ATOM 2682 O O . ASN A 1 373 ? -19.755 0.216 14.745 1.00 53.47 373 ASN A O 1
ATOM 2686 N N . THR A 1 374 ? -18.755 -1.098 13.225 1.00 54.19 374 THR A N 1
ATOM 2687 C CA . THR A 1 374 ? -19.282 -2.380 13.710 1.00 54.19 374 THR A CA 1
ATOM 2688 C C . THR A 1 374 ? -18.150 -3.171 14.357 1.00 54.19 374 THR A C 1
ATOM 2690 O O . THR A 1 374 ? -17.115 -3.360 13.724 1.00 54.19 374 THR A O 1
ATOM 2693 N N . ILE A 1 375 ? -18.337 -3.651 15.592 1.00 60.38 375 ILE A N 1
ATOM 2694 C CA . ILE A 1 375 ? -17.367 -4.514 16.286 1.00 60.38 375 ILE A CA 1
ATOM 2695 C C . ILE A 1 375 ? -18.059 -5.822 16.689 1.00 60.38 375 ILE A C 1
ATOM 2697 O O . ILE A 1 375 ? -19.077 -5.797 17.382 1.00 60.38 375 ILE A O 1
ATOM 2701 N N . GLN A 1 376 ? -17.543 -6.974 16.248 1.00 50.50 376 GLN A N 1
ATOM 2702 C CA . GLN A 1 376 ? -18.184 -8.274 16.500 1.00 50.50 376 GLN A CA 1
ATOM 2703 C C . GLN A 1 376 ? -17.177 -9.429 16.600 1.00 50.50 376 GLN A C 1
ATOM 2705 O O . GLN A 1 376 ? -16.630 -9.884 15.600 1.00 50.50 376 GLN A O 1
ATOM 2710 N N . GLY A 1 377 ? -16.982 -9.979 17.795 1.00 49.34 377 GLY A N 1
ATOM 2711 C CA . GLY A 1 377 ? -16.139 -11.157 18.007 1.00 49.34 377 GLY A CA 1
ATOM 2712 C C . GLY A 1 377 ? -15.971 -11.487 19.487 1.00 49.34 377 GLY A C 1
ATOM 2713 O O . GLY A 1 377 ? -16.610 -10.864 20.334 1.00 49.34 377 GLY A O 1
ATOM 2714 N N . ASN A 1 378 ? -15.094 -12.448 19.781 1.00 45.12 378 ASN A N 1
ATOM 2715 C CA . ASN A 1 378 ? -14.661 -12.744 21.152 1.00 45.12 378 ASN A CA 1
ATOM 2716 C C . ASN A 1 378 ? -13.651 -11.712 21.683 1.00 45.12 378 ASN A C 1
ATOM 2718 O O . ASN A 1 378 ? -13.451 -11.637 22.892 1.00 45.12 378 ASN A O 1
ATOM 2722 N N . GLY A 1 379 ? -13.022 -10.938 20.790 1.00 46.38 379 GLY A N 1
ATOM 2723 C CA . GLY A 1 379 ? -11.986 -9.981 21.152 1.00 46.38 379 GLY A CA 1
ATOM 2724 C C . GLY A 1 379 ? -12.481 -8.842 22.043 1.00 46.38 379 GLY A C 1
ATOM 2725 O O . GLY A 1 379 ? -13.541 -8.253 21.809 1.00 46.38 379 GLY A O 1
ATOM 2726 N N . THR A 1 380 ? -11.684 -8.504 23.052 1.00 52.09 380 THR A N 1
ATOM 2727 C CA . THR A 1 380 ? -11.969 -7.408 23.983 1.00 52.09 380 THR A CA 1
ATOM 2728 C C . THR A 1 380 ? -11.720 -6.028 23.376 1.00 52.09 380 THR A C 1
ATOM 2730 O O . THR A 1 380 ? -10.966 -5.865 22.420 1.00 52.09 380 THR A O 1
ATOM 2733 N N . PHE A 1 381 ? -12.353 -5.010 23.956 1.00 53.66 381 PHE A N 1
ATOM 2734 C CA . PHE A 1 381 ? -11.868 -3.637 23.861 1.00 53.66 381 PHE A CA 1
ATOM 2735 C C . PHE A 1 381 ? -10.876 -3.426 25.008 1.00 53.66 381 PHE A C 1
ATOM 2737 O O . PHE A 1 381 ? -11.241 -3.625 26.169 1.00 53.66 381 PHE A O 1
ATOM 2744 N N . GLU A 1 382 ? -9.646 -3.033 24.697 1.00 53.06 382 GLU A N 1
ATOM 2745 C CA . GLU A 1 382 ? -8.573 -2.864 25.675 1.00 53.06 382 GLU A CA 1
ATOM 2746 C C . GLU A 1 382 ? -8.047 -1.427 25.665 1.00 53.06 382 GLU A C 1
ATOM 2748 O O . GLU A 1 382 ? -7.833 -0.823 24.615 1.00 53.06 382 GLU A O 1
ATOM 2753 N N . MET A 1 383 ? -7.837 -0.865 26.854 1.00 54.19 383 MET A N 1
ATOM 2754 C CA . MET A 1 383 ? -7.315 0.486 27.025 1.00 54.19 383 MET A CA 1
ATOM 2755 C C . MET A 1 383 ? -6.268 0.475 28.137 1.00 54.19 383 MET A C 1
ATOM 2757 O O . MET A 1 383 ? -6.601 0.352 29.317 1.00 54.19 383 MET A O 1
ATOM 2761 N N . VAL A 1 384 ? -5.003 0.596 27.744 1.00 54.44 384 VAL A N 1
ATOM 2762 C CA . VAL A 1 384 ? -3.849 0.684 28.637 1.00 54.44 384 VAL A CA 1
ATOM 2763 C C . VAL A 1 384 ? -3.532 2.163 28.838 1.00 54.44 384 VAL A C 1
ATOM 2765 O O . VAL A 1 384 ? -3.034 2.837 27.934 1.00 54.44 384 VAL A O 1
ATOM 2768 N N . LEU A 1 385 ? -3.885 2.665 30.022 1.00 51.38 385 LEU A N 1
ATOM 2769 C CA . LEU A 1 385 ? -3.728 4.063 30.415 1.00 51.38 385 LEU A CA 1
ATOM 2770 C C . LEU A 1 385 ? -2.597 4.240 31.429 1.00 51.38 385 LEU A C 1
ATOM 2772 O O . LEU A 1 385 ? -2.492 3.471 32.386 1.00 51.38 385 LEU A O 1
ATOM 2776 N N . ASP A 1 386 ? -1.833 5.317 31.266 1.00 49.97 386 ASP A N 1
ATOM 2777 C CA . ASP A 1 386 ? -1.003 5.878 32.330 1.00 49.97 386 ASP A CA 1
ATOM 2778 C C . ASP A 1 386 ? -1.869 6.591 33.391 1.00 49.97 386 ASP A C 1
ATOM 2780 O O . ASP A 1 386 ? -3.005 7.005 33.128 1.00 49.97 386 ASP A O 1
ATOM 2784 N N . GLY A 1 387 ? -1.346 6.709 34.611 1.00 40.09 387 GLY A N 1
ATOM 2785 C CA . GLY A 1 387 ? -2.088 7.115 35.810 1.00 40.09 387 GLY A CA 1
ATOM 2786 C C . GLY A 1 387 ? -2.473 8.597 35.894 1.00 40.09 387 GLY A C 1
ATOM 2787 O O . GLY A 1 387 ? -3.179 8.979 36.828 1.00 40.09 387 GLY A O 1
ATOM 2788 N N . ASP A 1 388 ? -2.022 9.431 34.957 1.00 42.88 388 ASP A N 1
ATOM 2789 C CA . ASP A 1 388 ? -2.232 10.885 34.928 1.00 42.88 388 ASP A CA 1
ATOM 2790 C C . ASP A 1 388 ? -3.187 11.367 33.813 1.00 42.88 388 ASP A C 1
ATOM 2792 O O . ASP A 1 388 ? -3.539 12.550 33.762 1.00 42.88 388 ASP A O 1
ATOM 2796 N N . MET A 1 389 ? -3.667 10.469 32.947 1.00 46.47 389 MET A N 1
ATOM 2797 C CA . MET A 1 389 ? -4.580 10.814 31.853 1.00 46.47 389 MET A CA 1
ATOM 2798 C C . MET A 1 389 ? -6.037 10.986 32.299 1.00 46.47 389 MET A C 1
ATOM 2800 O O . MET A 1 389 ? -6.547 10.226 33.120 1.00 46.47 389 MET A O 1
ATOM 2804 N N . GLN A 1 390 ? -6.743 11.962 31.705 1.00 44.06 390 GLN A N 1
ATOM 2805 C CA . GLN A 1 390 ? -8.124 12.295 32.103 1.00 44.06 390 GLN A CA 1
ATOM 2806 C C . GLN A 1 390 ? -9.201 12.251 31.005 1.00 44.06 390 GLN A C 1
ATOM 2808 O O . GLN A 1 390 ? -10.370 12.165 31.362 1.00 44.06 390 GLN A O 1
ATOM 2813 N N . ASN A 1 391 ? -8.873 12.294 29.706 1.00 44.88 391 ASN A N 1
ATOM 2814 C CA . ASN A 1 391 ? -9.863 12.234 28.610 1.00 44.88 391 ASN A CA 1
ATOM 2815 C C . ASN A 1 391 ? -9.216 11.686 27.323 1.00 44.88 391 ASN A C 1
ATOM 2817 O O . ASN A 1 391 ? -8.527 12.437 26.640 1.00 44.88 391 ASN A O 1
ATOM 2821 N N . VAL A 1 392 ? -9.415 10.401 26.997 1.00 46.09 392 VAL A N 1
ATOM 2822 C CA . VAL A 1 392 ? -8.604 9.710 25.961 1.00 46.09 392 VAL A CA 1
ATOM 2823 C C . VAL A 1 392 ? -9.381 9.351 24.686 1.00 46.09 392 VAL A C 1
ATOM 2825 O O . VAL A 1 392 ? -8.779 9.189 23.631 1.00 46.09 392 VAL A O 1
ATOM 2828 N N . ILE A 1 393 ? -10.715 9.247 24.725 1.00 46.97 393 ILE A N 1
ATOM 2829 C CA . ILE A 1 393 ? -11.507 8.834 23.551 1.00 46.97 393 ILE A CA 1
ATOM 2830 C C . ILE A 1 393 ? -12.762 9.689 23.388 1.00 46.97 393 ILE A C 1
ATOM 2832 O O . ILE A 1 393 ? -13.544 9.850 24.325 1.00 46.97 393 ILE A O 1
ATOM 2836 N N . LYS A 1 394 ? -12.987 10.161 22.156 1.00 44.53 394 LYS A N 1
ATOM 2837 C CA . LYS A 1 394 ? -14.283 10.661 21.681 1.00 44.53 394 LYS A CA 1
ATOM 2838 C C . LYS A 1 394 ? -14.982 9.524 20.934 1.00 44.53 394 LYS A C 1
ATOM 2840 O O . LYS A 1 394 ? -14.452 9.025 19.943 1.00 44.53 394 LYS A O 1
ATOM 2845 N N . ALA A 1 395 ? -16.131 9.084 21.445 1.00 37.06 395 ALA A N 1
ATOM 2846 C CA . ALA A 1 395 ? -16.875 7.934 20.917 1.00 37.06 395 ALA A CA 1
ATOM 2847 C C . ALA A 1 395 ? -18.398 8.143 20.972 1.00 37.06 395 ALA A C 1
ATOM 2849 O O . ALA A 1 395 ? -19.161 7.253 21.359 1.00 37.06 395 ALA A O 1
ATOM 2850 N N . GLU A 1 396 ? -18.862 9.343 20.625 1.00 35.03 396 GLU A N 1
ATOM 2851 C CA . GLU A 1 396 ? -20.291 9.641 20.628 1.00 35.03 396 GLU A CA 1
ATOM 2852 C C . GLU A 1 396 ? -21.009 8.840 19.520 1.00 35.03 396 GLU A C 1
ATOM 2854 O O . GLU A 1 396 ? -20.853 9.093 18.329 1.00 35.03 396 GLU A O 1
ATOM 2859 N N . ASN A 1 397 ? -21.861 7.888 19.927 1.00 34.44 397 ASN A N 1
ATOM 2860 C CA . ASN A 1 397 ? -22.817 7.154 19.078 1.00 34.44 397 ASN A CA 1
ATOM 2861 C C . ASN A 1 397 ? -22.247 6.123 18.067 1.00 34.44 397 ASN A C 1
ATOM 2863 O O . ASN A 1 397 ? -22.913 5.841 17.064 1.00 34.44 397 ASN A O 1
ATOM 2867 N N . ASN A 1 398 ? -21.065 5.530 18.304 1.00 32.16 398 ASN A N 1
ATOM 2868 C CA . ASN A 1 398 ? -20.306 4.838 17.242 1.00 32.16 398 ASN A CA 1
ATOM 2869 C C . ASN A 1 398 ? -19.879 3.365 17.481 1.00 32.16 398 ASN A C 1
ATOM 2871 O O . ASN A 1 398 ? -18.931 2.895 16.853 1.00 32.16 398 ASN A O 1
ATOM 2875 N N . PHE A 1 399 ? -20.560 2.609 18.349 1.00 35.44 399 PHE A N 1
ATOM 2876 C CA . PHE A 1 399 ? -20.267 1.178 18.544 1.00 35.44 399 PHE A CA 1
ATOM 2877 C C . PHE A 1 399 ? -21.519 0.297 18.467 1.00 35.44 399 PHE A C 1
ATOM 2879 O O . PHE A 1 399 ? -22.566 0.630 19.023 1.00 35.44 399 PHE A O 1
ATOM 2886 N N . TRP A 1 400 ? -21.381 -0.861 17.816 1.00 31.48 400 TRP A N 1
ATOM 2887 C CA . TRP A 1 400 ? -22.332 -1.976 17.856 1.00 31.48 400 TRP A CA 1
ATOM 2888 C C . TRP A 1 400 ? -21.720 -3.161 18.616 1.00 31.48 400 TRP A C 1
ATOM 2890 O O . TRP A 1 400 ? -20.512 -3.371 18.580 1.00 31.48 400 TRP A O 1
ATOM 2900 N N . ASN A 1 401 ? -22.574 -3.970 19.238 1.00 32.97 401 ASN A N 1
ATOM 2901 C CA . ASN A 1 401 ? -22.317 -5.355 19.651 1.00 32.97 401 ASN A CA 1
ATOM 2902 C C . ASN A 1 401 ? -23.620 -6.133 19.360 1.00 32.97 401 ASN A C 1
ATOM 2904 O O . ASN A 1 401 ? -24.685 -5.511 19.323 1.00 32.97 401 ASN A O 1
ATOM 2908 N N . GLN A 1 402 ? -23.577 -7.448 19.125 1.00 33.47 402 GLN A N 1
ATOM 2909 C CA . GLN A 1 402 ? -24.774 -8.233 18.784 1.00 33.47 402 GLN A CA 1
ATOM 2910 C C . GLN A 1 402 ? -25.108 -9.452 19.664 1.00 33.47 402 GLN A C 1
ATOM 2912 O O . GLN A 1 402 ? -26.188 -9.996 19.457 1.00 33.47 402 GLN A O 1
ATOM 2917 N N . ASN A 1 403 ? -24.305 -9.855 20.662 1.00 29.52 403 ASN A N 1
ATOM 2918 C CA . ASN A 1 403 ? -24.587 -11.090 21.421 1.00 29.52 403 ASN A CA 1
ATOM 2919 C C . ASN A 1 403 ? -24.656 -10.924 22.947 1.00 29.52 403 ASN A C 1
ATOM 2921 O O . ASN A 1 403 ? -23.716 -10.495 23.614 1.00 29.52 403 ASN A O 1
ATOM 2925 N N . SER A 1 404 ? -25.787 -11.355 23.502 1.00 31.58 404 SER A N 1
ATOM 2926 C CA . SER A 1 404 ? -26.060 -11.468 24.931 1.00 31.58 404 SER A CA 1
ATOM 2927 C C . SER A 1 404 ? -25.391 -12.701 25.561 1.00 31.58 404 SER A C 1
ATOM 2929 O O . SER A 1 404 ? -25.306 -13.762 24.950 1.00 31.58 404 SER A O 1
ATOM 2931 N N . SER A 1 405 ? -25.031 -12.582 26.847 1.00 28.86 405 SER A N 1
ATOM 2932 C CA . SER A 1 405 ? -24.544 -13.643 27.766 1.00 28.86 405 SER A CA 1
ATOM 2933 C C . SER A 1 405 ? -23.031 -13.837 27.940 1.00 28.86 405 SER A C 1
ATOM 2935 O O . SER A 1 405 ? -22.648 -14.587 28.836 1.00 28.86 405 SER A O 1
ATOM 2937 N N . VAL A 1 406 ? -22.161 -13.119 27.221 1.00 26.66 406 VAL A N 1
ATOM 2938 C CA . VAL A 1 406 ? -20.765 -12.939 27.670 1.00 26.66 406 VAL A CA 1
ATOM 2939 C C . VAL A 1 406 ? -20.686 -11.630 28.444 1.00 26.66 406 VAL A C 1
ATOM 2941 O O . VAL A 1 406 ? -21.008 -10.564 27.921 1.00 26.66 406 VAL A O 1
ATOM 2944 N N . ALA A 1 407 ? -20.300 -11.708 29.718 1.00 24.75 407 ALA A N 1
ATOM 2945 C CA . ALA A 1 407 ? -20.083 -10.517 30.523 1.00 24.75 407 ALA A CA 1
ATOM 2946 C C . ALA A 1 407 ? -18.956 -9.688 29.898 1.00 24.75 407 ALA A C 1
ATOM 2948 O O . ALA A 1 407 ? -17.839 -10.184 29.751 1.00 24.75 407 ALA A O 1
ATOM 2949 N N . ILE A 1 408 ? -19.234 -8.416 29.594 1.00 30.91 408 ILE A N 1
ATOM 2950 C CA . ILE A 1 408 ? -18.181 -7.427 29.362 1.00 30.91 408 ILE A CA 1
ATOM 2951 C C . ILE A 1 408 ? -17.457 -7.255 30.700 1.00 30.91 408 ILE A C 1
ATOM 2953 O O . ILE A 1 408 ? -17.827 -6.429 31.538 1.00 30.91 408 ILE A O 1
ATOM 2957 N N . LEU A 1 409 ? -16.434 -8.080 30.918 1.00 25.81 409 LEU A N 1
ATOM 2958 C CA . LEU A 1 409 ? -15.433 -7.863 31.945 1.00 25.81 409 LEU A CA 1
ATOM 2959 C C . LEU A 1 409 ? -14.594 -6.668 31.500 1.00 25.81 409 LEU A C 1
ATOM 2961 O O . LEU A 1 409 ? -13.498 -6.820 30.970 1.00 25.81 409 LEU A O 1
ATOM 2965 N N . ASN A 1 410 ? -15.131 -5.472 31.751 1.00 29.02 410 ASN A N 1
ATOM 2966 C CA . ASN A 1 410 ? -14.378 -4.228 31.789 1.00 29.02 410 ASN A CA 1
ATOM 2967 C C . ASN A 1 410 ? -13.309 -4.346 32.885 1.00 29.02 410 ASN A C 1
ATOM 2969 O O . ASN A 1 410 ? -13.456 -3.790 33.975 1.00 29.02 410 ASN A O 1
ATOM 2973 N N . ARG A 1 411 ? -12.209 -5.056 32.613 1.00 31.17 411 ARG A N 1
ATOM 2974 C CA . ARG A 1 411 ? -10.967 -4.880 33.362 1.00 31.17 411 ARG A CA 1
ATOM 2975 C C . ARG A 1 411 ? -10.287 -3.626 32.824 1.00 31.17 411 ARG A C 1
ATOM 2977 O O . ARG A 1 411 ? -9.247 -3.677 32.184 1.00 31.17 411 ARG A O 1
ATOM 2984 N N . ILE A 1 412 ? -10.894 -2.487 33.141 1.00 32.62 412 ILE A N 1
ATOM 2985 C CA . ILE A 1 412 ? -10.174 -1.222 33.177 1.00 32.62 412 ILE A CA 1
ATOM 2986 C C . ILE A 1 412 ? -9.171 -1.371 34.324 1.00 32.62 412 ILE A C 1
ATOM 2988 O O . ILE A 1 412 ? -9.535 -1.275 35.497 1.00 32.62 412 ILE A O 1
ATOM 2992 N N . GLN A 1 413 ? -7.921 -1.691 33.998 1.00 30.45 413 GLN A N 1
ATOM 2993 C CA . GLN A 1 413 ? -6.839 -1.764 34.973 1.00 30.45 413 GLN A CA 1
ATOM 2994 C C . GLN A 1 413 ? -6.297 -0.351 35.231 1.00 30.45 413 GLN A C 1
ATOM 2996 O O . GLN A 1 413 ? -5.173 -0.017 34.874 1.00 30.45 413 GLN A O 1
ATOM 3001 N N . THR A 1 414 ? -7.109 0.506 35.856 1.00 31.09 414 THR A N 1
ATOM 3002 C CA . THR A 1 414 ? -6.623 1.799 36.343 1.00 31.09 414 THR A CA 1
ATOM 3003 C C . THR A 1 414 ? -5.837 1.605 37.633 1.00 31.09 414 THR A C 1
ATOM 3005 O O . THR A 1 414 ? -6.397 1.277 38.682 1.00 31.09 414 THR A O 1
ATOM 3008 N N . ASN A 1 415 ? -4.543 1.919 37.596 1.00 31.45 415 ASN A N 1
ATOM 3009 C CA . ASN A 1 415 ? -3.775 2.255 38.797 1.00 31.45 415 ASN A CA 1
ATOM 3010 C C . ASN A 1 415 ? -4.164 3.671 39.275 1.00 31.45 415 ASN A C 1
ATOM 3012 O O . ASN A 1 415 ? -3.340 4.578 39.324 1.00 31.45 415 ASN A O 1
ATOM 3016 N N . GLY A 1 416 ? -5.448 3.877 39.582 1.00 32.72 416 GLY A N 1
ATOM 3017 C CA . GLY A 1 416 ? -6.019 5.185 39.905 1.00 32.72 416 GLY A CA 1
ATOM 3018 C C . GLY A 1 416 ? -7.545 5.151 40.022 1.00 32.72 416 GLY A C 1
ATOM 3019 O O . GLY A 1 416 ? -8.207 4.279 39.457 1.00 32.72 416 GLY A O 1
ATOM 3020 N N . ALA A 1 417 ? -8.107 6.091 40.785 1.00 27.17 417 ALA A N 1
ATOM 3021 C CA . ALA A 1 417 ? -9.551 6.220 40.971 1.00 27.17 417 ALA A CA 1
ATOM 3022 C C . ALA A 1 417 ? -10.194 7.000 39.810 1.00 27.17 417 ALA A C 1
ATOM 3024 O O . ALA A 1 417 ? -9.752 8.099 39.482 1.00 27.17 417 ALA A O 1
ATOM 3025 N N . LEU A 1 418 ? -11.254 6.445 39.218 1.00 28.50 418 LEU A N 1
ATOM 3026 C CA . LEU A 1 418 ? -11.964 7.036 38.079 1.00 28.50 418 LEU A CA 1
ATOM 3027 C C . LEU A 1 418 ? -13.057 8.041 38.503 1.00 28.50 418 LEU A C 1
ATOM 3029 O O . LEU A 1 418 ? -13.782 7.776 39.467 1.00 28.50 418 LEU A O 1
ATOM 3033 N N . PRO A 1 419 ? -13.255 9.146 37.754 1.00 29.52 419 PRO A N 1
ATOM 3034 C CA . PRO A 1 419 ? -14.444 9.991 37.861 1.00 29.52 419 PRO A CA 1
ATOM 3035 C C . PRO A 1 419 ? -15.677 9.358 37.164 1.00 29.52 419 PRO A C 1
ATOM 3037 O O . PRO A 1 419 ? -15.530 8.521 36.270 1.00 29.52 419 PRO A O 1
ATOM 3040 N N . PRO A 1 420 ? -16.914 9.730 37.553 1.00 25.72 420 PRO A N 1
ATOM 3041 C CA . PRO A 1 420 ? -18.119 8.981 37.182 1.00 25.72 420 PRO A CA 1
ATOM 3042 C C . PRO A 1 420 ? -18.820 9.490 35.904 1.00 25.72 420 PRO A C 1
ATOM 3044 O O . PRO A 1 420 ? -19.751 10.290 35.998 1.00 25.72 420 PRO A O 1
ATOM 3047 N N . SER A 1 421 ? -18.452 8.991 34.714 1.00 27.72 421 SER A N 1
ATOM 3048 C CA . SER A 1 421 ? -19.208 9.284 33.471 1.00 27.72 421 SER A CA 1
ATOM 3049 C C . SER A 1 421 ? -18.936 8.345 32.273 1.00 27.72 421 SER A C 1
ATOM 3051 O O . SER A 1 421 ? -18.542 8.811 31.208 1.00 27.72 421 SER A O 1
ATOM 3053 N N . VAL A 1 422 ? -19.182 7.030 32.398 1.00 25.64 422 VAL A N 1
ATOM 3054 C CA . VAL A 1 422 ? -19.202 6.088 31.246 1.00 25.64 422 VAL A CA 1
ATOM 3055 C C . VAL A 1 422 ? -20.335 5.060 31.412 1.00 25.64 422 VAL A C 1
ATOM 3057 O O . VAL A 1 422 ? -20.350 4.326 32.399 1.00 25.64 422 VAL A O 1
ATOM 3060 N N . ILE A 1 423 ? -21.289 4.993 30.467 1.00 26.00 423 ILE A N 1
ATOM 3061 C CA . ILE A 1 423 ? -22.484 4.119 30.536 1.00 26.00 423 ILE A CA 1
ATOM 3062 C C . ILE A 1 423 ? -22.717 3.336 29.218 1.00 26.00 423 ILE A C 1
ATOM 3064 O O . ILE A 1 423 ? -23.164 3.905 28.234 1.00 26.00 423 ILE A O 1
ATOM 3068 N N . GLY A 1 424 ? -22.473 2.017 29.251 1.00 26.62 424 GLY A N 1
ATOM 3069 C CA . GLY A 1 424 ? -23.436 0.942 28.910 1.00 26.62 424 GLY A CA 1
ATOM 3070 C C . GLY A 1 424 ? -23.963 0.615 27.480 1.00 26.62 424 GLY A C 1
ATOM 3071 O O . GLY A 1 424 ? -24.886 1.262 27.011 1.00 26.62 424 GLY A O 1
ATOM 3072 N N . PHE A 1 425 ? -23.558 -0.574 26.977 1.00 31.89 425 PHE A N 1
ATOM 3073 C CA . PHE A 1 425 ? -24.363 -1.696 26.383 1.00 31.89 425 PHE A CA 1
ATOM 3074 C C . PHE A 1 425 ? -25.100 -1.655 24.987 1.00 31.89 425 PHE A C 1
ATOM 3076 O O . PHE A 1 425 ? -25.928 -0.795 24.737 1.00 31.89 425 PHE A O 1
ATOM 3083 N N . LEU A 1 426 ? -24.851 -2.705 24.153 1.00 33.38 426 LEU A N 1
ATOM 3084 C CA . LEU A 1 426 ? -25.730 -3.725 23.454 1.00 33.38 426 LEU A CA 1
ATOM 3085 C C . LEU A 1 426 ? -27.156 -3.383 22.873 1.00 33.38 426 LEU A C 1
ATOM 3087 O O . LEU A 1 426 ? -27.849 -2.562 23.453 1.00 33.38 426 LEU A O 1
ATOM 3091 N N . SER A 1 427 ? -27.798 -4.059 21.873 1.00 33.88 427 SER A N 1
ATOM 3092 C CA . SER A 1 427 ? -27.454 -5.029 20.770 1.00 33.88 427 SER A CA 1
ATOM 3093 C C . SER A 1 427 ? -28.709 -5.529 19.958 1.00 33.88 427 SER A C 1
ATOM 3095 O O . SER A 1 427 ? -29.703 -5.799 20.627 1.00 33.88 427 SER A O 1
ATOM 3097 N N . SER A 1 428 ? -28.710 -5.750 18.608 1.00 34.81 428 SER A N 1
ATOM 3098 C CA . SER A 1 428 ? -29.663 -6.664 17.848 1.00 34.81 428 SER A CA 1
ATOM 3099 C C . SER A 1 428 ? -29.540 -6.706 16.285 1.00 34.81 428 SER A C 1
ATOM 3101 O O . SER A 1 428 ? -28.853 -5.868 15.699 1.00 34.81 428 SER A O 1
ATOM 3103 N N . SER A 1 429 ? -30.227 -7.666 15.619 1.00 44.09 429 SER A N 1
ATOM 3104 C CA . SER A 1 429 ? -30.380 -7.874 14.149 1.00 44.09 429 SER A CA 1
ATOM 3105 C C . SER A 1 429 ? -31.801 -7.553 13.605 1.00 44.09 429 SER A C 1
ATOM 3107 O O . SER A 1 429 ? -32.750 -7.433 14.381 1.00 44.09 429 SER A O 1
ATOM 3109 N N . ALA A 1 430 ? -31.969 -7.387 12.278 1.00 47.56 430 ALA A N 1
ATOM 3110 C CA . ALA A 1 430 ? -33.172 -6.796 11.655 1.00 47.56 430 ALA A CA 1
ATOM 3111 C C . ALA A 1 430 ? -34.072 -7.779 10.863 1.00 47.56 430 ALA A C 1
ATOM 3113 O O . ALA A 1 430 ? -33.595 -8.503 9.992 1.00 47.56 430 ALA A O 1
ATOM 3114 N N . ASN A 1 431 ? -35.394 -7.713 11.087 1.00 54.41 431 ASN A N 1
ATOM 3115 C CA . ASN A 1 431 ? -36.418 -8.463 10.336 1.00 54.41 431 ASN A CA 1
ATOM 3116 C C . ASN A 1 431 ? -37.027 -7.628 9.200 1.00 54.41 431 ASN A C 1
ATOM 3118 O O . ASN A 1 431 ? -37.462 -6.500 9.432 1.00 54.41 431 ASN A O 1
ATOM 3122 N N . VAL A 1 432 ? -37.128 -8.190 7.995 1.00 59.25 432 VAL A N 1
ATOM 3123 C CA . VAL A 1 432 ? -37.556 -7.468 6.786 1.00 59.25 432 VAL A CA 1
ATOM 3124 C C . VAL A 1 432 ? -38.950 -7.904 6.325 1.00 59.25 432 VAL A C 1
ATOM 3126 O O . VAL A 1 432 ? -39.302 -9.076 6.413 1.00 59.25 432 VAL A O 1
ATOM 3129 N N . SER A 1 433 ? -39.753 -6.966 5.803 1.00 65.19 433 SER A N 1
ATOM 3130 C CA . SER A 1 433 ? -41.077 -7.262 5.224 1.00 65.19 433 SER A CA 1
ATOM 3131 C C . SER A 1 433 ? -41.175 -6.848 3.753 1.00 65.19 433 SER A C 1
ATOM 3133 O O . SER A 1 433 ? -40.627 -5.822 3.348 1.00 65.19 433 SER A O 1
ATOM 3135 N N . THR A 1 434 ? -41.875 -7.660 2.959 1.00 70.19 434 THR A N 1
ATOM 3136 C CA . THR A 1 434 ? -41.943 -7.601 1.488 1.00 70.19 434 THR A CA 1
ATOM 3137 C C . THR A 1 434 ? -43.367 -7.302 1.004 1.00 70.19 434 THR A C 1
ATOM 3139 O O . THR A 1 434 ? -44.348 -7.664 1.655 1.00 70.19 434 THR A O 1
ATOM 3142 N N . SER A 1 435 ? -43.509 -6.599 -0.124 1.00 71.38 435 SER A N 1
ATOM 3143 C CA . SER A 1 435 ? -44.808 -6.289 -0.737 1.00 71.38 435 SER A CA 1
ATOM 3144 C C . SER A 1 435 ? -44.691 -6.066 -2.258 1.00 71.38 435 SER A C 1
ATOM 3146 O O . SER A 1 435 ? -43.954 -5.164 -2.676 1.00 71.38 435 SER A O 1
ATOM 3148 N N . PRO A 1 436 ? -45.423 -6.824 -3.101 1.00 64.94 436 PRO A N 1
ATOM 3149 C CA . PRO A 1 436 ? -46.331 -7.921 -2.742 1.00 64.94 436 PRO A CA 1
ATOM 3150 C C . PRO A 1 436 ? -45.576 -9.149 -2.196 1.00 64.94 436 PRO A C 1
ATOM 3152 O O . PRO A 1 436 ? -44.387 -9.309 -2.452 1.00 64.94 436 PRO A O 1
ATOM 3155 N N . GLN A 1 437 ? -46.264 -10.007 -1.432 1.00 68.00 437 GLN A N 1
ATOM 3156 C CA . GLN A 1 437 ? -45.690 -11.270 -0.931 1.00 68.00 437 GLN A CA 1
ATOM 3157 C C . GLN A 1 437 ? -45.859 -12.447 -1.903 1.00 68.00 437 GLN A C 1
ATOM 3159 O O . GLN A 1 437 ? -45.169 -13.452 -1.759 1.00 68.00 437 GLN A O 1
ATOM 3164 N N . GLU A 1 438 ? -46.738 -12.306 -2.897 1.00 74.44 438 GLU A N 1
ATOM 3165 C CA . GLU A 1 438 ? -46.926 -13.253 -3.996 1.00 74.44 438 GLU A CA 1
ATOM 3166 C C . GLU A 1 438 ? -46.630 -12.547 -5.323 1.00 74.44 438 GLU A C 1
ATOM 3168 O O . GLU A 1 438 ? -47.143 -11.449 -5.564 1.00 74.44 438 GLU A O 1
ATOM 3173 N N . ILE A 1 439 ? -45.814 -13.162 -6.185 1.00 72.38 439 ILE A N 1
ATOM 3174 C CA . ILE A 1 439 ? -45.523 -12.655 -7.533 1.00 72.38 439 ILE A CA 1
ATOM 3175 C C . ILE A 1 439 ? -45.776 -13.703 -8.634 1.00 72.38 439 ILE A C 1
ATOM 3177 O O . ILE A 1 439 ? -45.518 -14.891 -8.432 1.00 72.38 439 ILE A O 1
ATOM 3181 N N . PRO A 1 440 ? -46.243 -13.270 -9.820 1.00 70.75 440 PRO A N 1
ATOM 3182 C CA . PRO A 1 440 ? -46.330 -14.089 -11.027 1.00 70.75 440 PRO A CA 1
ATOM 3183 C C . PRO A 1 440 ? -45.026 -14.805 -11.436 1.00 70.75 440 PRO A C 1
ATOM 3185 O O . PRO A 1 440 ? -43.990 -14.161 -11.619 1.00 70.75 440 PRO A O 1
ATOM 3188 N N . GLU A 1 441 ? -45.088 -16.121 -11.682 1.00 67.00 441 GLU A N 1
ATOM 3189 C CA . GLU A 1 441 ? -43.964 -16.896 -12.243 1.00 67.00 441 GLU A CA 1
ATOM 3190 C C . GLU A 1 441 ? -43.406 -16.255 -13.528 1.00 67.00 441 GLU A C 1
ATOM 3192 O O . GLU A 1 441 ? -44.153 -15.707 -14.348 1.00 67.00 441 GLU A O 1
ATOM 3197 N N . ARG A 1 442 ? -42.077 -16.327 -13.717 1.00 63.09 442 ARG A N 1
ATOM 3198 C CA . ARG A 1 442 ? -41.360 -15.857 -14.923 1.00 63.09 442 ARG A CA 1
ATOM 3199 C C . ARG A 1 442 ? -41.628 -14.396 -15.306 1.00 63.09 442 ARG A C 1
ATOM 3201 O O . ARG A 1 442 ? -41.359 -14.002 -16.440 1.00 63.09 442 ARG A O 1
ATOM 3208 N N . THR A 1 443 ? -42.105 -13.582 -14.369 1.00 62.22 443 THR A N 1
ATOM 3209 C CA . THR A 1 443 ? -42.481 -12.188 -14.611 1.00 62.22 443 THR A CA 1
ATOM 3210 C C . THR A 1 443 ? -41.643 -11.262 -13.740 1.00 62.22 443 THR A C 1
ATOM 3212 O O . THR A 1 443 ? -41.640 -11.364 -12.514 1.00 62.22 443 THR A O 1
ATOM 3215 N N . ALA A 1 444 ? -40.942 -10.330 -14.381 1.00 65.44 444 ALA A N 1
ATOM 3216 C CA . ALA A 1 444 ? -40.236 -9.258 -13.695 1.00 65.44 444 ALA A CA 1
ATOM 3217 C C . ALA A 1 444 ? -41.253 -8.322 -13.019 1.00 65.44 444 ALA A C 1
ATOM 3219 O O . ALA A 1 444 ? -42.023 -7.648 -13.705 1.00 65.44 444 ALA A O 1
ATOM 3220 N N . THR A 1 445 ? -41.274 -8.308 -11.686 1.00 69.25 445 THR A N 1
ATOM 3221 C CA . THR A 1 445 ? -42.238 -7.555 -10.870 1.00 69.25 445 THR A CA 1
ATOM 3222 C C . THR A 1 445 ? -41.488 -6.642 -9.904 1.00 69.25 445 THR A C 1
ATOM 3224 O O . THR A 1 445 ? -40.472 -7.044 -9.341 1.00 69.25 445 THR A O 1
ATOM 3227 N N . ALA A 1 446 ? -41.971 -5.416 -9.689 1.00 76.38 446 ALA A N 1
ATOM 3228 C CA . ALA A 1 446 ? -41.397 -4.525 -8.683 1.00 76.38 446 ALA A CA 1
ATOM 3229 C C . ALA A 1 446 ? -41.748 -5.024 -7.270 1.00 76.38 446 ALA A C 1
ATOM 3231 O O . ALA A 1 446 ? -42.921 -5.057 -6.889 1.00 76.38 446 ALA A O 1
ATOM 3232 N N . VAL A 1 447 ? -40.730 -5.399 -6.499 1.00 74.62 447 VAL A N 1
ATOM 3233 C CA . VAL A 1 447 ? -40.847 -5.840 -5.106 1.00 74.62 447 VAL A CA 1
ATOM 3234 C C . VAL A 1 447 ? -40.417 -4.690 -4.208 1.00 74.62 447 VAL A C 1
ATOM 3236 O O . VAL A 1 447 ? -39.305 -4.179 -4.328 1.00 74.62 447 VAL A O 1
ATOM 3239 N N . ASN A 1 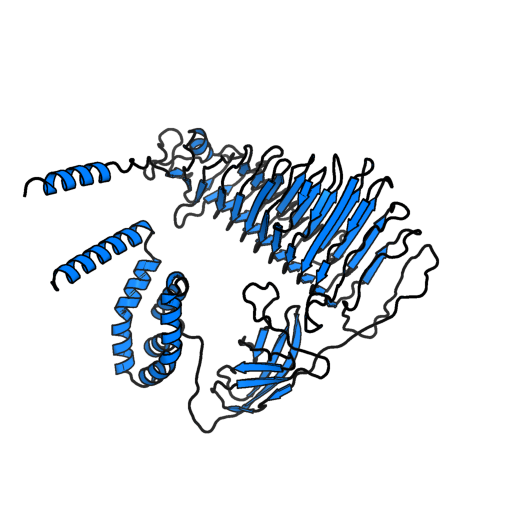448 ? -41.301 -4.280 -3.301 1.00 78.50 448 ASN A N 1
ATOM 3240 C CA . ASN A 1 448 ? -40.998 -3.290 -2.276 1.00 78.50 448 ASN A CA 1
ATOM 3241 C C . ASN A 1 448 ? -40.617 -3.996 -0.983 1.00 78.50 448 ASN A C 1
ATOM 3243 O O . ASN A 1 448 ? -41.255 -4.968 -0.575 1.00 78.50 448 ASN A O 1
ATOM 3247 N N . VAL A 1 449 ? -39.628 -3.446 -0.303 1.00 74.69 449 VAL A N 1
ATOM 3248 C CA . VAL A 1 449 ? -39.101 -3.952 0.953 1.00 74.69 449 VAL A CA 1
ATOM 3249 C C . VAL A 1 449 ? -39.153 -2.836 1.984 1.00 74.69 449 VAL A C 1
ATOM 3251 O O . VAL A 1 449 ? -38.739 -1.717 1.695 1.00 74.69 449 VAL A O 1
ATOM 3254 N N . ARG A 1 450 ? -39.658 -3.109 3.188 1.00 70.62 450 ARG A N 1
ATOM 3255 C CA . ARG A 1 450 ? -39.726 -2.129 4.284 1.00 70.62 450 ARG A CA 1
ATOM 3256 C C . ARG A 1 450 ? -38.758 -2.482 5.402 1.00 70.62 450 ARG A C 1
ATOM 3258 O O . ARG A 1 450 ? -38.705 -3.634 5.838 1.00 70.62 450 ARG A O 1
ATOM 3265 N N . ALA A 1 451 ? -38.045 -1.467 5.882 1.00 57.22 451 ALA A N 1
ATOM 3266 C CA . ALA A 1 451 ? -37.206 -1.575 7.065 1.00 57.22 451 ALA A CA 1
ATOM 3267 C C . ALA A 1 451 ? -38.082 -1.664 8.335 1.00 57.22 451 ALA A C 1
ATOM 3269 O O . ALA A 1 451 ? -39.124 -1.000 8.409 1.00 57.22 451 ALA A O 1
ATOM 3270 N N . PRO A 1 452 ? -37.689 -2.462 9.344 1.00 54.75 452 PRO A N 1
ATOM 3271 C CA . PRO A 1 452 ? -38.371 -2.494 10.634 1.00 54.75 452 PRO A CA 1
ATOM 3272 C C . PRO A 1 452 ? -38.185 -1.175 11.402 1.00 54.75 452 PRO A C 1
ATOM 3274 O O . PRO A 1 452 ? -37.264 -0.399 11.148 1.00 54.75 452 PRO A O 1
ATOM 3277 N N . SER A 1 453 ? -39.061 -0.911 12.375 1.00 48.84 453 SER A N 1
ATOM 3278 C CA . SER A 1 453 ? -39.028 0.321 13.175 1.00 48.84 453 SER A CA 1
ATOM 3279 C C . SER A 1 453 ? -37.674 0.520 13.866 1.00 48.84 453 SER A C 1
ATOM 3281 O O . SER A 1 453 ? -37.267 -0.317 14.669 1.00 48.84 453 SER A O 1
ATOM 3283 N N . GLY A 1 454 ? -37.006 1.641 13.582 1.00 43.94 454 GLY A N 1
ATOM 3284 C CA . GLY A 1 454 ? -35.674 1.966 14.109 1.00 43.94 454 GLY A CA 1
ATOM 3285 C C . GLY A 1 454 ? -34.511 1.639 13.163 1.00 43.94 454 GLY A C 1
ATOM 3286 O O . GLY A 1 454 ? -33.401 2.099 13.410 1.00 43.94 454 GLY A O 1
ATOM 3287 N N . PHE A 1 455 ? -34.762 0.927 12.062 1.00 47.59 455 PHE A N 1
ATOM 3288 C CA . PHE A 1 455 ? -33.772 0.619 11.027 1.00 47.59 455 PHE A CA 1
ATOM 3289 C C . PHE A 1 455 ? -34.035 1.426 9.752 1.00 47.59 455 PHE A C 1
ATOM 3291 O O . PHE A 1 455 ? -35.157 1.876 9.502 1.00 47.59 455 PHE A O 1
ATOM 3298 N N . ARG A 1 456 ? -32.995 1.600 8.931 1.00 52.91 456 ARG A N 1
ATOM 3299 C CA . ARG A 1 456 ? -33.080 2.177 7.585 1.00 52.91 456 ARG A CA 1
ATOM 3300 C C . ARG A 1 456 ? -32.138 1.442 6.641 1.00 52.91 456 ARG A C 1
ATOM 3302 O O . ARG A 1 456 ? -31.063 1.019 7.061 1.00 52.91 456 ARG A O 1
ATOM 3309 N N . PHE A 1 457 ? -32.541 1.316 5.383 1.00 53.22 457 PHE A N 1
ATOM 3310 C CA . PHE A 1 457 ? -31.617 0.964 4.310 1.00 53.22 457 PHE A CA 1
ATOM 3311 C C . PHE A 1 457 ? -30.825 2.207 3.910 1.00 53.22 457 PHE A C 1
ATOM 3313 O O . PHE A 1 457 ? -31.348 3.323 3.967 1.00 53.22 457 PHE A O 1
ATOM 3320 N N . VAL A 1 458 ? -29.567 2.004 3.531 1.00 49.09 458 VAL A N 1
ATOM 3321 C CA . VAL A 1 458 ? -28.681 3.056 3.035 1.00 49.09 458 VAL A CA 1
ATOM 3322 C C . VAL A 1 458 ? -28.053 2.540 1.754 1.00 49.09 458 VAL A C 1
ATOM 3324 O O . VAL A 1 458 ? -27.283 1.585 1.774 1.00 49.09 458 VAL A O 1
ATOM 3327 N N . ASP A 1 459 ? -28.413 3.190 0.661 1.00 49.97 459 ASP A N 1
ATOM 3328 C CA . ASP A 1 459 ? -27.741 3.113 -0.626 1.00 49.97 459 ASP A CA 1
ATOM 3329 C C . ASP A 1 459 ? -27.192 4.512 -0.918 1.00 49.97 459 ASP A C 1
ATOM 3331 O O . ASP A 1 459 ? -27.742 5.500 -0.411 1.00 49.97 459 ASP A O 1
ATOM 3335 N N . ASN A 1 460 ? -26.089 4.600 -1.655 1.00 46.28 460 ASN A N 1
ATOM 3336 C CA . ASN A 1 460 ? -25.436 5.876 -1.908 1.00 46.28 460 ASN A CA 1
ATOM 3337 C C . ASN A 1 460 ? -25.607 6.271 -3.380 1.00 46.28 460 ASN A C 1
ATOM 3339 O O . ASN A 1 460 ? -24.936 5.695 -4.231 1.00 46.28 460 ASN A O 1
ATOM 3343 N N . PRO A 1 461 ? -26.466 7.258 -3.703 1.00 41.66 461 PRO A N 1
ATOM 3344 C CA . PRO A 1 461 ? -26.767 7.647 -5.084 1.00 41.66 461 PRO A CA 1
ATOM 3345 C C . PRO A 1 461 ? -25.653 8.483 -5.747 1.00 41.66 461 PRO A C 1
ATOM 3347 O O . PRO A 1 461 ? -25.901 9.157 -6.746 1.00 41.66 461 PRO A O 1
ATOM 3350 N N . ASP A 1 462 ? -24.455 8.489 -5.163 1.00 38.66 462 ASP A N 1
ATOM 3351 C CA . ASP A 1 462 ? -23.282 9.236 -5.605 1.00 38.66 462 ASP A CA 1
ATOM 3352 C C . ASP A 1 462 ? -22.197 8.250 -6.066 1.00 38.66 462 ASP A C 1
ATOM 3354 O O . ASP A 1 462 ? -21.552 7.591 -5.243 1.00 38.66 462 ASP A O 1
ATOM 3358 N N . ASP A 1 463 ? -22.021 8.141 -7.388 1.00 39.53 463 ASP A N 1
ATOM 3359 C CA . ASP A 1 463 ? -21.050 7.249 -8.045 1.00 39.53 463 ASP A CA 1
ATOM 3360 C C . ASP A 1 463 ? -19.587 7.573 -7.665 1.00 39.53 463 ASP A C 1
ATOM 3362 O O . ASP A 1 463 ? -18.722 6.704 -7.780 1.00 39.53 463 ASP A O 1
ATOM 3366 N N . ASP A 1 464 ? -19.300 8.789 -7.178 1.00 34.09 464 ASP A N 1
ATOM 3367 C CA . ASP A 1 464 ? -17.960 9.208 -6.731 1.00 34.09 464 ASP A CA 1
ATOM 3368 C C . ASP A 1 464 ? -17.697 8.866 -5.245 1.00 34.09 464 ASP A C 1
ATOM 3370 O O . ASP A 1 464 ? -16.620 9.130 -4.691 1.00 34.09 464 ASP A O 1
ATOM 3374 N N . SER A 1 465 ? -18.673 8.255 -4.569 1.00 35.28 465 SER A N 1
ATOM 3375 C CA . SER A 1 465 ? -18.568 7.866 -3.167 1.00 35.28 465 SER A CA 1
ATOM 3376 C C . SER A 1 465 ? -17.916 6.493 -2.972 1.00 35.28 465 SER A C 1
ATOM 3378 O O . SER A 1 465 ? -18.073 5.568 -3.758 1.00 35.28 465 SER A O 1
ATOM 3380 N N . ALA A 1 466 ? -17.202 6.331 -1.856 1.00 32.44 466 ALA A N 1
ATOM 3381 C CA . ALA A 1 466 ? -16.539 5.074 -1.496 1.00 32.44 466 ALA A CA 1
ATOM 3382 C C . ALA A 1 466 ? -17.136 4.452 -0.219 1.00 32.44 466 ALA A C 1
ATOM 3384 O O . ALA A 1 466 ? -16.437 4.033 0.709 1.00 32.44 466 ALA A O 1
ATOM 3385 N N . ILE A 1 467 ? -18.467 4.434 -0.193 1.00 33.94 467 ILE A N 1
ATOM 3386 C CA . ILE A 1 467 ? -19.275 3.493 0.585 1.00 33.94 467 ILE A CA 1
ATOM 3387 C C . ILE A 1 467 ? -19.557 2.318 -0.365 1.00 33.94 467 ILE A C 1
ATOM 3389 O O . ILE A 1 467 ? -19.752 2.546 -1.555 1.00 33.94 467 ILE A O 1
ATOM 3393 N N . GLY A 1 468 ? -19.561 1.070 0.113 1.00 43.44 468 GLY A N 1
ATOM 3394 C CA . GLY A 1 468 ? -19.999 -0.053 -0.731 1.00 43.44 468 GLY A CA 1
ATOM 3395 C C . GLY A 1 468 ? -21.432 0.155 -1.246 1.00 43.44 468 GLY A C 1
ATOM 3396 O O . GLY A 1 468 ? -22.199 0.897 -0.638 1.00 43.44 468 GLY A O 1
ATOM 3397 N N . GLN A 1 469 ? -21.815 -0.504 -2.339 1.00 52.28 469 GLN A N 1
ATOM 3398 C CA . GLN A 1 469 ? -23.215 -0.512 -2.779 1.00 52.28 469 GLN A CA 1
ATOM 3399 C C . GLN A 1 469 ? -24.045 -1.469 -1.913 1.00 52.28 469 GLN A C 1
ATOM 3401 O O . GLN A 1 469 ? -23.536 -2.486 -1.430 1.00 52.28 469 GLN A O 1
ATOM 3406 N N . LEU A 1 470 ? -25.326 -1.152 -1.715 1.00 57.12 470 LEU A N 1
ATOM 3407 C CA . LEU A 1 470 ? -26.263 -2.056 -1.052 1.00 57.12 470 LEU A CA 1
ATOM 3408 C C . LEU A 1 470 ? -26.513 -3.269 -1.957 1.00 57.12 470 LEU A C 1
ATOM 3410 O O . LEU A 1 470 ? -26.973 -3.127 -3.089 1.00 57.12 470 LEU A O 1
ATOM 3414 N N . LEU A 1 471 ? -26.232 -4.474 -1.460 1.00 63.88 471 LEU A N 1
ATOM 3415 C CA . LEU A 1 471 ? -26.425 -5.705 -2.226 1.00 63.88 471 LEU A CA 1
ATOM 3416 C C . LEU A 1 471 ? -27.772 -6.320 -1.856 1.00 63.88 471 LEU A C 1
ATOM 3418 O O . LEU A 1 471 ? -27.960 -6.777 -0.729 1.00 63.88 471 LEU A O 1
ATOM 3422 N N . ALA A 1 472 ? -28.705 -6.377 -2.801 1.00 72.06 472 ALA A N 1
ATOM 3423 C CA . ALA A 1 472 ? -29.906 -7.190 -2.666 1.00 72.06 472 ALA A CA 1
ATOM 3424 C C . ALA A 1 472 ? -29.710 -8.516 -3.414 1.00 72.06 472 ALA A C 1
ATOM 3426 O O . ALA A 1 472 ? -29.244 -8.545 -4.552 1.00 72.06 472 ALA A O 1
ATOM 3427 N N . LEU A 1 473 ? -30.068 -9.626 -2.775 1.00 70.12 473 LEU A N 1
ATOM 3428 C CA . LEU A 1 473 ? -30.060 -10.963 -3.355 1.00 70.12 473 LEU A CA 1
ATOM 3429 C C . LEU A 1 473 ? -31.459 -11.567 -3.258 1.00 70.12 473 LEU A C 1
ATOM 3431 O O . LEU A 1 473 ? -32.123 -11.434 -2.231 1.00 70.12 473 LEU A O 1
ATOM 3435 N N . VAL A 1 474 ? -31.878 -12.273 -4.307 1.00 77.00 474 VAL A N 1
ATOM 3436 C CA . VAL A 1 474 ? -33.093 -13.097 -4.316 1.00 77.00 474 VAL A CA 1
ATOM 3437 C C . VAL A 1 474 ? -32.692 -14.537 -4.634 1.00 77.00 474 VAL A C 1
ATOM 3439 O O . VAL A 1 474 ? -32.183 -14.833 -5.719 1.00 77.00 474 VAL A O 1
ATOM 3442 N N . GLY A 1 475 ? -32.841 -15.425 -3.655 1.00 75.69 475 GLY A N 1
ATOM 3443 C CA . GLY A 1 475 ? -32.241 -16.755 -3.626 1.00 75.69 475 GLY A CA 1
ATOM 3444 C C . GLY A 1 475 ? -30.713 -16.670 -3.611 1.00 75.69 475 GLY A C 1
ATOM 3445 O O . GLY A 1 475 ? -30.090 -16.529 -2.564 1.00 75.69 475 GLY A O 1
ATOM 3446 N N . GLN A 1 476 ? -30.108 -16.760 -4.795 1.00 70.00 476 GLN A N 1
ATOM 3447 C CA . GLN A 1 476 ? -28.662 -16.611 -5.028 1.00 70.00 476 GLN A CA 1
ATOM 3448 C C . GLN A 1 476 ? -28.349 -15.572 -6.124 1.00 70.00 476 GLN A C 1
ATOM 3450 O O . GLN A 1 476 ? -27.193 -15.390 -6.496 1.00 70.00 476 GLN A O 1
ATOM 3455 N N . ALA A 1 477 ? -29.368 -14.908 -6.680 1.00 67.94 477 ALA A N 1
ATOM 3456 C CA . ALA A 1 477 ? -29.207 -13.930 -7.750 1.00 67.94 477 ALA A CA 1
ATOM 3457 C C . ALA A 1 477 ? -29.097 -12.515 -7.173 1.00 67.94 477 ALA A C 1
ATOM 3459 O O . ALA A 1 477 ? -30.009 -12.062 -6.483 1.00 67.94 477 ALA A O 1
ATOM 3460 N N . LEU A 1 478 ? -28.007 -11.815 -7.488 1.00 69.50 478 LEU A N 1
ATOM 3461 C CA . LEU A 1 478 ? -27.841 -10.401 -7.159 1.00 69.50 478 LEU A CA 1
ATOM 3462 C C . LEU A 1 478 ? -28.802 -9.544 -8.000 1.00 69.50 478 LEU A C 1
ATOM 3464 O O . LEU A 1 478 ? -28.918 -9.752 -9.211 1.00 69.50 478 LEU A O 1
ATOM 3468 N N . VAL A 1 479 ? -29.477 -8.587 -7.366 1.00 73.94 479 VAL A N 1
ATOM 3469 C CA . VAL A 1 479 ? -30.411 -7.652 -8.003 1.00 73.94 479 VAL A CA 1
ATOM 3470 C C . VAL A 1 479 ? -30.082 -6.211 -7.625 1.00 73.94 479 VAL A C 1
ATOM 3472 O O . VAL A 1 479 ? -29.713 -5.911 -6.494 1.00 73.94 479 VAL A O 1
ATOM 3475 N N . GLU A 1 480 ? -30.238 -5.316 -8.595 1.00 73.62 480 GLU A N 1
ATOM 3476 C CA . GLU A 1 480 ? -30.101 -3.872 -8.410 1.00 73.62 480 GLU A CA 1
ATOM 3477 C C . GLU A 1 480 ? -31.328 -3.333 -7.654 1.00 73.62 480 GLU A C 1
ATOM 3479 O O . GLU A 1 480 ? -32.472 -3.643 -8.010 1.00 73.62 480 GLU A O 1
ATOM 3484 N N . ALA A 1 481 ? -31.093 -2.559 -6.593 1.00 68.56 481 ALA A N 1
ATOM 3485 C CA . ALA A 1 481 ? -32.118 -2.090 -5.668 1.00 68.56 481 ALA A CA 1
ATOM 3486 C C . ALA A 1 481 ? -32.012 -0.580 -5.436 1.00 68.56 481 ALA A C 1
ATOM 3488 O O . ALA A 1 481 ? -30.941 -0.067 -5.151 1.00 68.56 481 ALA A O 1
ATOM 3489 N N . PHE A 1 482 ? -33.147 0.111 -5.502 1.00 66.75 482 PHE A N 1
ATOM 3490 C CA . PHE A 1 482 ? -33.279 1.544 -5.261 1.00 66.75 482 PHE A CA 1
ATOM 3491 C C . PHE A 1 482 ? -33.827 1.796 -3.850 1.00 66.75 482 PHE A C 1
ATOM 3493 O O . PHE A 1 482 ? -34.940 1.366 -3.533 1.00 66.75 482 PHE A O 1
ATOM 3500 N N . VAL A 1 483 ? -33.081 2.492 -2.992 1.00 61.00 483 VAL A N 1
ATOM 3501 C CA . VAL A 1 483 ? -33.545 2.876 -1.645 1.00 61.00 483 VAL A CA 1
ATOM 3502 C C . VAL A 1 483 ? -34.409 4.139 -1.714 1.00 61.00 483 VAL A C 1
ATOM 3504 O O . VAL A 1 483 ? -34.089 5.087 -2.421 1.00 61.00 483 VAL A O 1
ATOM 3507 N N . PHE A 1 484 ? -35.513 4.177 -0.961 1.00 57.81 484 PHE A N 1
ATOM 3508 C CA . PHE A 1 484 ? -36.357 5.374 -0.876 1.00 57.81 484 PHE A CA 1
ATOM 3509 C C . PHE A 1 484 ? -35.624 6.523 -0.167 1.00 57.81 484 PHE A C 1
ATOM 3511 O O . PHE A 1 484 ? -34.944 6.279 0.825 1.00 57.81 484 PHE A O 1
ATOM 3518 N N . ASP A 1 485 ? -35.867 7.777 -0.563 1.00 47.84 485 ASP A N 1
ATOM 3519 C CA . ASP A 1 485 ? -35.197 8.996 -0.050 1.00 47.84 485 ASP A CA 1
ATOM 3520 C C . ASP A 1 485 ? -35.132 9.125 1.488 1.00 47.84 485 ASP A C 1
ATOM 3522 O O . ASP A 1 485 ? -34.277 9.810 2.045 1.00 47.84 485 ASP A O 1
ATOM 3526 N N . ASN A 1 486 ? -36.062 8.486 2.205 1.00 47.31 486 ASN A N 1
ATOM 3527 C CA . ASN A 1 486 ? -36.134 8.490 3.666 1.00 47.31 486 ASN A CA 1
ATOM 3528 C C . ASN A 1 486 ? -35.533 7.232 4.334 1.00 47.31 486 ASN A C 1
ATOM 3530 O O . ASN A 1 486 ? -35.650 7.085 5.552 1.00 47.31 486 ASN A O 1
ATOM 3534 N N . GLY A 1 487 ? -34.942 6.305 3.580 1.00 49.19 487 GLY A N 1
ATOM 3535 C CA . GLY A 1 487 ? -34.367 5.039 4.049 1.00 49.19 487 GLY A CA 1
ATOM 3536 C C . GLY A 1 487 ? -35.367 4.034 4.640 1.00 49.19 487 GLY A C 1
ATOM 3537 O O . GLY A 1 487 ? -34.957 2.992 5.145 1.00 49.19 487 GLY A O 1
ATOM 3538 N N . SER A 1 488 ? -36.678 4.310 4.612 1.00 57.28 488 SER A N 1
ATOM 3539 C CA . SER A 1 488 ? -37.705 3.448 5.238 1.00 57.28 488 SER A CA 1
ATOM 3540 C C . SER A 1 488 ? -37.984 2.144 4.479 1.00 57.28 488 SER A C 1
ATOM 3542 O O . SER A 1 488 ? -38.717 1.275 4.959 1.00 57.28 488 SER A O 1
ATOM 3544 N N . GLY A 1 489 ? -37.408 2.002 3.290 1.00 62.38 489 GLY A N 1
ATOM 3545 C CA . GLY A 1 489 ? -37.576 0.853 2.422 1.00 62.38 489 GLY A CA 1
ATOM 3546 C C . GLY A 1 489 ? -36.714 0.956 1.170 1.00 62.38 489 GLY A C 1
ATOM 3547 O O . GLY A 1 489 ? -36.056 1.972 0.943 1.00 62.38 489 GLY A O 1
ATOM 3548 N N . LEU A 1 490 ? -36.742 -0.104 0.373 1.00 73.31 490 LEU A N 1
ATOM 3549 C CA . LEU A 1 490 ? -36.118 -0.175 -0.942 1.00 73.31 490 LEU A CA 1
ATOM 3550 C C . LEU A 1 490 ? -37.034 -0.884 -1.940 1.00 73.31 490 LEU A C 1
ATOM 3552 O O . LEU A 1 490 ? -38.002 -1.544 -1.552 1.00 73.31 490 LEU A O 1
ATOM 3556 N N . GLN A 1 491 ? -36.738 -0.748 -3.225 1.00 79.88 491 GLN A N 1
ATOM 3557 C CA . GLN A 1 491 ? -37.467 -1.368 -4.322 1.00 79.88 491 GLN A CA 1
ATOM 3558 C C . GLN A 1 491 ? -36.483 -1.988 -5.314 1.00 79.88 491 GLN A C 1
ATOM 3560 O O . GLN A 1 491 ? -35.544 -1.331 -5.747 1.00 79.88 491 GLN A O 1
ATOM 3565 N N . PHE A 1 492 ? -36.722 -3.232 -5.718 1.00 78.44 492 PHE A N 1
ATOM 3566 C CA . PHE A 1 492 ? -35.982 -3.885 -6.801 1.00 78.44 492 PHE A CA 1
ATOM 3567 C C . PHE A 1 492 ? -36.936 -4.608 -7.751 1.00 78.44 492 PHE A C 1
ATOM 3569 O O . PHE A 1 492 ? -38.108 -4.828 -7.441 1.00 78.44 492 PHE A O 1
ATOM 3576 N N . THR A 1 493 ? -36.435 -4.996 -8.922 1.00 80.50 493 THR A N 1
ATOM 3577 C CA . THR A 1 493 ? -37.192 -5.833 -9.865 1.00 80.50 493 THR A CA 1
ATOM 3578 C C . THR A 1 493 ? -36.842 -7.300 -9.641 1.00 80.50 493 THR A C 1
ATOM 3580 O O . THR A 1 493 ? -35.668 -7.663 -9.672 1.00 80.50 493 THR A O 1
ATOM 3583 N N . SER A 1 494 ? -37.841 -8.159 -9.418 1.00 69.50 494 SER A N 1
ATOM 3584 C CA . SER A 1 494 ? -37.612 -9.597 -9.261 1.00 69.50 494 SER A CA 1
ATOM 3585 C C . SER A 1 494 ? -37.020 -10.206 -10.543 1.00 69.50 494 SER A C 1
ATOM 3587 O O . SER A 1 494 ? -37.469 -9.870 -11.645 1.00 69.50 494 SER A O 1
ATOM 3589 N N . PRO A 1 495 ? -36.055 -11.139 -10.443 1.00 67.81 495 PRO A N 1
ATOM 3590 C CA . PRO A 1 495 ? -35.587 -11.886 -11.603 1.00 67.81 495 PRO A CA 1
ATOM 3591 C C . PRO A 1 495 ? -36.684 -12.852 -12.096 1.00 67.81 495 PRO A C 1
ATOM 3593 O O . PRO A 1 495 ? -37.748 -12.980 -11.486 1.00 67.81 495 PRO A O 1
ATOM 3596 N N . MET A 1 496 ? -36.449 -13.546 -13.216 1.00 69.81 496 MET A N 1
ATOM 3597 C CA . MET A 1 496 ? -37.390 -14.547 -13.747 1.00 69.81 496 MET A CA 1
ATOM 3598 C C . MET A 1 496 ? -37.366 -15.828 -12.897 1.00 69.81 496 MET A C 1
ATOM 3600 O O . MET A 1 496 ? -36.779 -16.837 -13.286 1.00 69.81 496 MET A O 1
ATOM 3604 N N . LEU A 1 497 ? -37.987 -15.764 -11.723 1.00 69.56 497 LEU A N 1
ATOM 3605 C CA . LEU A 1 497 ? -38.055 -16.852 -10.753 1.00 69.56 497 LEU A CA 1
ATOM 3606 C C . LEU A 1 497 ? -39.069 -17.928 -11.174 1.00 69.56 497 LEU A C 1
ATOM 3608 O O . LEU A 1 497 ? -40.073 -17.634 -11.830 1.00 69.56 497 LEU A O 1
ATOM 3612 N N . ALA A 1 498 ? -38.785 -19.169 -10.775 1.00 74.31 498 ALA A N 1
ATOM 3613 C CA . ALA A 1 498 ? -39.692 -20.312 -10.876 1.00 74.31 498 ALA A CA 1
ATOM 3614 C C . ALA A 1 498 ? -40.626 -20.388 -9.654 1.00 74.31 498 ALA A C 1
ATOM 3616 O O . ALA A 1 498 ? -40.340 -19.780 -8.622 1.00 74.31 498 ALA A O 1
ATOM 3617 N N . GLU A 1 499 ? -41.719 -21.145 -9.771 1.00 79.56 499 GLU A N 1
ATOM 3618 C CA . GLU A 1 499 ? -42.704 -21.353 -8.700 1.00 79.56 499 GLU A CA 1
ATOM 3619 C C . GLU A 1 499 ? -42.050 -21.907 -7.421 1.00 79.56 499 GLU A C 1
ATOM 3621 O O . GLU A 1 499 ? -41.227 -22.822 -7.486 1.00 79.56 499 GLU A O 1
ATOM 3626 N N . GLY A 1 500 ? -42.409 -21.340 -6.265 1.00 79.19 500 GLY A N 1
ATOM 3627 C CA . GLY A 1 500 ? -41.824 -21.678 -4.964 1.00 79.19 500 GLY A CA 1
ATOM 3628 C C . GLY A 1 500 ? -41.515 -20.456 -4.097 1.00 79.19 500 GLY A C 1
ATOM 3629 O O . GLY A 1 500 ? -41.718 -19.314 -4.510 1.00 79.19 500 GLY A O 1
ATOM 3630 N N . ASP A 1 501 ? -41.025 -20.707 -2.885 1.00 81.88 501 ASP A N 1
ATOM 3631 C CA . ASP A 1 501 ? -40.568 -19.669 -1.957 1.00 81.88 501 ASP A CA 1
ATOM 3632 C C . ASP A 1 501 ? -39.084 -19.354 -2.204 1.00 81.88 501 ASP A C 1
ATOM 3634 O O . ASP A 1 501 ? -38.272 -20.260 -2.402 1.00 81.88 501 ASP A O 1
ATOM 3638 N N . HIS A 1 502 ? -38.730 -18.068 -2.193 1.00 80.12 502 HIS A N 1
ATOM 3639 C CA . HIS A 1 502 ? -37.371 -17.568 -2.410 1.00 80.12 502 HIS A CA 1
ATOM 3640 C C . HIS A 1 502 ? -36.987 -16.600 -1.294 1.00 80.12 502 HIS A C 1
ATOM 3642 O O . HIS A 1 502 ? -37.717 -15.646 -1.009 1.00 80.12 502 HIS A O 1
ATOM 3648 N N . ASP A 1 503 ? -35.823 -16.816 -0.690 1.00 80.38 503 ASP A N 1
ATOM 3649 C CA . ASP A 1 503 ? -35.282 -15.899 0.310 1.00 80.38 503 ASP A CA 1
ATOM 3650 C C . ASP A 1 503 ? -34.809 -14.596 -0.342 1.00 80.38 503 ASP A C 1
ATOM 3652 O O . ASP A 1 503 ? -34.233 -14.590 -1.430 1.00 80.38 503 ASP A O 1
ATOM 3656 N N . ILE A 1 504 ? -35.039 -13.480 0.335 1.00 76.12 504 ILE A N 1
ATOM 3657 C CA . ILE A 1 504 ? -34.470 -12.176 0.013 1.00 76.12 504 ILE A CA 1
ATOM 3658 C C . ILE A 1 504 ? -33.465 -11.849 1.104 1.00 76.12 504 ILE A C 1
ATOM 3660 O O . ILE A 1 504 ? -33.832 -11.754 2.276 1.00 76.12 504 ILE A O 1
ATOM 3664 N N . THR A 1 505 ? -32.223 -11.617 0.700 1.00 74.19 505 THR A N 1
ATOM 3665 C CA . THR A 1 505 ? -31.123 -11.243 1.588 1.00 74.19 505 THR A CA 1
ATOM 3666 C C . THR A 1 505 ? -30.597 -9.888 1.150 1.00 74.19 505 THR A C 1
ATOM 3668 O O . THR A 1 505 ? -30.184 -9.721 0.006 1.00 74.19 505 THR A O 1
ATOM 3671 N N . ILE A 1 506 ? -30.621 -8.910 2.047 1.00 69.50 506 ILE A N 1
ATOM 3672 C CA . ILE A 1 506 ? -30.097 -7.565 1.814 1.00 69.50 506 ILE A CA 1
ATOM 3673 C C . ILE A 1 506 ? -28.864 -7.386 2.684 1.00 69.50 506 ILE A C 1
ATOM 3675 O O . ILE A 1 506 ? -28.936 -7.569 3.898 1.00 69.50 506 ILE A O 1
ATOM 3679 N N . VAL A 1 507 ? -27.750 -7.016 2.064 1.00 61.91 507 VAL A N 1
ATOM 3680 C CA . VAL A 1 507 ? -26.485 -6.711 2.727 1.00 61.91 507 VAL A CA 1
ATOM 3681 C C . VAL A 1 507 ? -26.230 -5.217 2.573 1.00 61.91 507 VAL A C 1
ATOM 3683 O O . VAL A 1 507 ? -25.996 -4.721 1.470 1.00 61.91 507 VAL A O 1
ATOM 3686 N N . ASN A 1 508 ? -26.302 -4.491 3.686 1.00 53.00 508 ASN A N 1
ATOM 3687 C CA . ASN A 1 508 ? -25.920 -3.085 3.725 1.00 53.00 508 ASN A CA 1
ATOM 3688 C C . ASN A 1 508 ? -24.397 -2.938 3.544 1.00 53.00 508 ASN A C 1
ATOM 3690 O O . ASN A 1 508 ? -23.630 -3.840 3.911 1.00 53.00 508 ASN A O 1
ATOM 3694 N N . PRO A 1 509 ? -23.930 -1.761 3.104 1.00 43.34 509 PRO A N 1
ATOM 3695 C CA . PRO A 1 509 ? -22.514 -1.418 3.147 1.00 43.34 509 PRO A CA 1
ATOM 3696 C C . PRO A 1 509 ? -21.996 -1.503 4.594 1.00 43.34 509 PRO A C 1
ATOM 3698 O O . PRO A 1 509 ? -22.559 -0.880 5.494 1.00 43.34 509 PRO A O 1
ATOM 3701 N N . GLY A 1 510 ? -20.959 -2.315 4.830 1.00 40.81 510 GLY A N 1
ATOM 3702 C CA . GLY A 1 510 ? -20.511 -2.700 6.180 1.00 40.81 510 GLY A CA 1
ATOM 3703 C C . GLY A 1 510 ? -21.010 -4.073 6.669 1.00 40.81 510 GLY A C 1
ATOM 3704 O O . GLY A 1 510 ? -20.875 -4.390 7.845 1.00 40.81 510 GLY A O 1
ATOM 3705 N N . GLY A 1 511 ? -21.602 -4.899 5.797 1.00 43.88 511 GLY A N 1
ATOM 3706 C CA . GLY A 1 511 ? -21.842 -6.332 6.049 1.00 43.88 511 GLY A CA 1
ATOM 3707 C C . GLY A 1 511 ? -23.079 -6.676 6.888 1.00 43.88 511 GLY A C 1
ATOM 3708 O O . GLY A 1 511 ? -23.392 -7.852 7.081 1.00 43.88 511 GLY A O 1
ATOM 3709 N N . GLN A 1 512 ? -23.826 -5.676 7.363 1.00 51.00 512 GLN A N 1
ATOM 3710 C CA . GLN A 1 512 ? -25.074 -5.900 8.093 1.00 51.00 512 GLN A CA 1
ATOM 3711 C C . GLN A 1 512 ? -26.102 -6.556 7.167 1.00 51.00 512 GLN A C 1
ATOM 3713 O O . GLN A 1 512 ? -26.485 -5.980 6.150 1.00 51.00 512 GLN A O 1
ATOM 3718 N N . THR A 1 513 ? -26.555 -7.754 7.534 1.00 54.38 513 THR A N 1
ATOM 3719 C CA . THR A 1 513 ? -27.462 -8.559 6.710 1.00 54.38 513 THR A CA 1
ATOM 3720 C C . THR A 1 513 ? -28.874 -8.566 7.292 1.00 54.38 513 THR A C 1
ATOM 3722 O O . THR A 1 513 ? -29.055 -8.696 8.504 1.00 54.38 513 THR A O 1
ATOM 3725 N N . ALA A 1 514 ? -29.879 -8.438 6.429 1.00 61.84 514 ALA A N 1
ATOM 3726 C CA . ALA A 1 514 ? -31.294 -8.443 6.777 1.00 61.84 514 ALA A CA 1
ATOM 3727 C C . ALA A 1 514 ? -32.062 -9.347 5.796 1.00 61.84 514 ALA A C 1
ATOM 3729 O O . ALA A 1 514 ? -31.814 -9.291 4.591 1.00 61.84 514 ALA A O 1
ATOM 3730 N N . ALA A 1 515 ? -32.971 -10.187 6.298 1.00 69.00 515 ALA A N 1
ATOM 3731 C CA . ALA A 1 515 ? -33.598 -11.251 5.508 1.00 69.00 515 ALA A CA 1
ATOM 3732 C C . ALA A 1 515 ? -35.134 -11.253 5.584 1.00 69.00 515 ALA A C 1
ATOM 3734 O O . ALA A 1 515 ? -35.726 -10.827 6.582 1.00 69.00 515 ALA A O 1
ATOM 3735 N N . GLY A 1 516 ? -35.766 -11.760 4.525 1.00 72.69 516 GLY A N 1
ATOM 3736 C CA . GLY A 1 516 ? -37.204 -12.021 4.413 1.00 72.69 516 GLY A CA 1
ATOM 3737 C C . GLY A 1 516 ? -37.490 -13.025 3.290 1.00 72.69 516 GLY A C 1
ATOM 3738 O O . GLY A 1 516 ? -36.564 -13.488 2.638 1.00 72.69 516 GLY A O 1
ATOM 3739 N N . THR A 1 517 ? -38.758 -13.348 3.028 1.00 78.19 517 THR A N 1
ATOM 3740 C CA . THR A 1 517 ? -39.140 -14.355 2.013 1.00 78.19 517 THR A CA 1
ATOM 3741 C C . THR A 1 517 ? -40.153 -13.779 1.017 1.00 78.19 517 THR A C 1
ATOM 3743 O O . THR A 1 517 ? -40.946 -12.889 1.351 1.00 78.19 517 THR A O 1
ATOM 3746 N N . LEU A 1 518 ? -40.116 -14.275 -0.220 1.00 79.38 518 LEU A N 1
ATOM 3747 C CA . LEU A 1 518 ? -41.018 -13.936 -1.321 1.00 79.38 518 LEU A CA 1
ATOM 3748 C C . LEU A 1 518 ? -41.531 -15.213 -1.985 1.00 79.38 518 LEU A C 1
ATOM 3750 O O . LEU A 1 518 ? -40.740 -16.092 -2.320 1.00 79.38 518 LEU A O 1
ATOM 3754 N N . ARG A 1 519 ? -42.839 -15.299 -2.232 1.00 77.19 519 ARG A N 1
ATOM 3755 C CA . ARG A 1 519 ? -43.457 -16.467 -2.863 1.00 77.19 519 ARG A CA 1
ATOM 3756 C C . ARG A 1 519 ? -43.763 -16.213 -4.333 1.00 77.19 519 ARG A C 1
ATOM 3758 O O . ARG A 1 519 ? -44.356 -15.199 -4.696 1.00 77.19 519 ARG A O 1
ATOM 3765 N N . VAL A 1 520 ? -43.392 -17.156 -5.186 1.00 75.44 520 VAL A N 1
ATOM 3766 C CA . VAL A 1 520 ? -43.701 -17.148 -6.618 1.00 75.44 520 VAL A CA 1
ATOM 3767 C C . VAL A 1 520 ? -44.830 -18.133 -6.875 1.00 75.44 520 VAL A C 1
ATOM 3769 O O . VAL A 1 520 ? -44.726 -19.304 -6.511 1.00 75.44 520 VAL A O 1
ATOM 3772 N N . VAL A 1 521 ? -45.894 -17.660 -7.521 1.00 72.06 521 VAL A N 1
ATOM 3773 C CA . VAL A 1 521 ? -47.095 -18.442 -7.843 1.00 72.06 521 VAL A CA 1
ATOM 3774 C C . VAL A 1 521 ? -47.315 -18.500 -9.355 1.00 72.06 521 VAL A C 1
ATOM 3776 O O . VAL A 1 521 ? -47.055 -17.529 -10.074 1.00 72.06 521 VAL A O 1
ATOM 3779 N N . ALA A 1 522 ? -47.795 -19.640 -9.856 1.00 63.97 522 ALA A N 1
ATOM 3780 C CA . ALA A 1 522 ? -48.057 -19.839 -11.280 1.00 63.97 522 ALA A CA 1
ATOM 3781 C C . ALA A 1 522 ? -49.065 -18.801 -11.816 1.00 63.97 522 ALA A C 1
ATOM 3783 O O . ALA A 1 522 ? -50.211 -18.726 -11.369 1.00 63.97 522 ALA A O 1
ATOM 3784 N N . SER A 1 523 ? -48.636 -17.988 -12.786 1.00 56.91 523 SER A N 1
ATOM 3785 C CA . SER A 1 523 ? -49.435 -16.866 -13.287 1.00 56.91 523 SER A CA 1
ATOM 3786 C C . SER A 1 523 ? -50.267 -17.220 -14.511 1.00 56.91 523 SER A C 1
ATOM 3788 O O . SER A 1 523 ? -49.745 -17.644 -15.544 1.00 56.91 523 SER A O 1
ATOM 3790 N N . GLY A 1 524 ? -51.565 -16.927 -14.430 1.00 51.19 524 GLY A N 1
ATOM 3791 C CA . GLY A 1 524 ? -52.506 -16.957 -15.547 1.00 51.19 524 GLY A CA 1
ATOM 3792 C C . GLY A 1 524 ? -52.315 -15.821 -16.565 1.00 51.19 524 GLY A C 1
ATOM 3793 O O . GLY A 1 524 ? -53.278 -15.126 -16.872 1.00 51.19 524 GLY A O 1
ATOM 3794 N N . GLY A 1 525 ? -51.109 -15.681 -17.126 1.00 40.91 525 GLY A N 1
ATOM 3795 C CA . GLY A 1 525 ? -50.838 -14.973 -18.384 1.00 40.91 525 GLY A CA 1
ATOM 3796 C C . GLY A 1 525 ? -50.344 -13.517 -18.308 1.00 40.91 525 GLY A C 1
ATOM 3797 O O . GLY A 1 525 ? -50.913 -12.682 -17.615 1.00 40.91 525 GLY A O 1
ATOM 3798 N N . GLY A 1 526 ? -49.356 -13.193 -19.160 1.00 35.09 526 GLY A N 1
ATOM 3799 C CA . GLY A 1 526 ? -49.232 -11.853 -19.763 1.00 35.09 526 GLY A CA 1
ATOM 3800 C C . GLY A 1 526 ? -47.960 -11.022 -19.511 1.00 35.09 526 GLY A C 1
ATOM 3801 O O . GLY A 1 526 ? -48.019 -10.037 -18.794 1.00 35.09 526 GLY A O 1
ATOM 3802 N N . GLY A 1 527 ? -46.871 -11.316 -20.240 1.00 38.00 527 GLY A N 1
ATOM 3803 C CA . GLY A 1 527 ? -45.938 -10.303 -20.786 1.00 38.00 527 GLY A CA 1
ATOM 3804 C C . GLY A 1 527 ? -45.053 -9.485 -19.825 1.00 38.00 527 GLY A C 1
ATOM 3805 O O . GLY A 1 527 ? -45.420 -8.388 -19.420 1.00 38.00 527 GLY A O 1
ATOM 3806 N N . GLY A 1 528 ? -43.821 -9.948 -19.575 1.00 36.94 528 GLY A N 1
ATOM 3807 C CA . GLY A 1 528 ? -42.823 -9.225 -18.769 1.00 36.94 528 GLY A CA 1
ATOM 3808 C C . GLY A 1 528 ? -41.923 -8.240 -19.539 1.00 36.94 528 GLY A C 1
ATOM 3809 O O . GLY A 1 528 ? -41.638 -8.419 -20.725 1.00 36.94 528 GLY A O 1
ATOM 3810 N N . SER A 1 529 ? -41.405 -7.235 -18.826 1.00 35.22 529 SER A N 1
ATOM 3811 C CA . SER A 1 529 ? -40.395 -6.268 -19.289 1.00 35.22 529 SER A CA 1
ATOM 3812 C C . SER A 1 529 ? -39.062 -6.468 -18.560 1.00 35.22 529 SER A C 1
ATOM 3814 O O . SER A 1 529 ? -39.047 -6.469 -17.333 1.00 35.22 529 SER A O 1
ATOM 3816 N N . GLY A 1 530 ? -37.944 -6.593 -19.285 1.00 38.09 530 GLY A N 1
ATOM 3817 C CA . GLY A 1 530 ? -36.612 -6.790 -18.691 1.00 38.09 530 GLY A CA 1
ATOM 3818 C C . GLY A 1 530 ? -35.575 -5.760 -19.151 1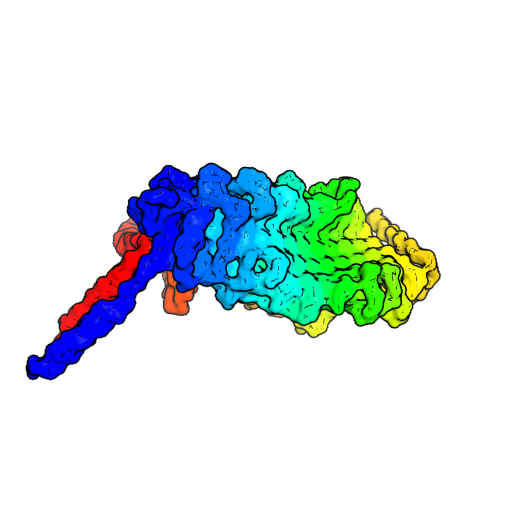.00 38.09 530 GLY A C 1
ATOM 3819 O O . GLY A 1 530 ? -35.401 -5.544 -20.352 1.00 38.09 530 GLY A O 1
ATOM 3820 N N . SER A 1 531 ? -34.865 -5.164 -18.193 1.00 37.53 531 SER A N 1
ATOM 3821 C CA . SER A 1 531 ? -33.713 -4.269 -18.375 1.00 37.53 531 SER A CA 1
ATOM 3822 C C . SER A 1 531 ? -32.378 -5.028 -18.228 1.00 37.53 531 SER A C 1
ATOM 3824 O O . SER A 1 531 ? -32.293 -6.022 -17.516 1.00 37.53 531 SER A O 1
ATOM 3826 N N . GLY A 1 532 ? -31.322 -4.577 -18.923 1.00 45.53 532 GLY A N 1
ATOM 3827 C CA . GLY A 1 532 ? -29.922 -4.973 -18.655 1.00 45.53 532 GLY A CA 1
ATOM 3828 C C . GLY A 1 532 ? -29.174 -5.739 -19.763 1.00 45.53 532 GLY A C 1
ATOM 3829 O O . GLY A 1 532 ? -28.002 -5.463 -20.020 1.00 45.53 532 GLY A O 1
ATOM 3830 N N . MET A 1 533 ? -29.813 -6.674 -20.476 1.00 51.00 533 MET A N 1
ATOM 3831 C CA . MET A 1 533 ? -29.127 -7.518 -21.481 1.00 51.00 533 MET A CA 1
ATOM 3832 C C . MET A 1 533 ? -29.249 -6.998 -22.924 1.00 51.00 533 MET A C 1
ATOM 3834 O O . MET A 1 533 ? -30.177 -6.270 -23.257 1.00 51.00 533 MET A O 1
ATOM 3838 N N . CYS A 1 534 ? -28.348 -7.410 -23.831 1.00 55.94 534 CYS A N 1
ATOM 3839 C CA . CYS A 1 534 ? -28.420 -7.121 -25.279 1.00 55.94 534 CYS A CA 1
ATOM 3840 C C . CYS A 1 534 ? -29.596 -7.844 -25.975 1.00 55.94 534 CYS A C 1
ATOM 3842 O O . CYS A 1 534 ? -29.392 -8.751 -26.785 1.00 55.94 534 CYS A O 1
ATOM 3844 N N . VAL A 1 535 ? -30.828 -7.421 -25.673 1.00 56.59 535 VAL A N 1
ATOM 3845 C CA . VAL A 1 535 ? -32.071 -8.170 -25.922 1.00 56.59 535 VAL A CA 1
ATOM 3846 C C . VAL A 1 535 ? -32.234 -8.612 -27.381 1.00 56.59 535 VAL A C 1
ATOM 3848 O O . VAL A 1 535 ? -32.514 -9.779 -27.641 1.00 56.59 535 VAL A O 1
ATOM 3851 N N . VAL A 1 536 ? -31.991 -7.715 -28.344 1.00 57.00 536 VAL A N 1
ATOM 3852 C CA . VAL A 1 536 ? -32.181 -7.988 -29.784 1.00 57.00 536 VAL A CA 1
ATOM 3853 C C . VAL A 1 536 ? -31.175 -9.020 -30.312 1.00 57.00 536 VAL A C 1
ATOM 3855 O O . VAL A 1 536 ? -31.540 -9.915 -31.075 1.00 57.00 536 VAL A O 1
ATOM 3858 N N . ALA A 1 537 ? -29.912 -8.932 -29.886 1.00 55.94 537 ALA A N 1
ATOM 3859 C CA . ALA A 1 537 ? -28.862 -9.850 -30.324 1.00 55.94 537 ALA A CA 1
ATOM 3860 C C . ALA A 1 537 ? -29.024 -11.241 -29.684 1.00 55.94 537 ALA A C 1
ATOM 3862 O O . ALA A 1 537 ? -28.911 -12.247 -30.387 1.00 55.94 537 ALA A O 1
ATOM 3863 N N . SER A 1 538 ? -29.382 -11.309 -28.395 1.00 59.34 538 SER A N 1
ATOM 3864 C CA . SER A 1 538 ? -29.706 -12.570 -27.711 1.00 59.34 538 SER A CA 1
ATOM 3865 C C . SER A 1 538 ? -30.935 -13.255 -28.326 1.00 59.34 538 SER A C 1
ATOM 3867 O O . SER A 1 538 ? -30.894 -14.458 -28.587 1.00 59.34 538 SER A O 1
ATOM 3869 N N . ALA A 1 539 ? -31.993 -12.499 -28.653 1.00 58.38 539 ALA A N 1
ATOM 3870 C CA . ALA A 1 539 ? -33.192 -13.013 -29.329 1.00 58.38 539 ALA A CA 1
ATOM 3871 C C . ALA A 1 539 ? -32.907 -13.575 -30.737 1.00 58.38 539 ALA A C 1
ATOM 3873 O O . ALA A 1 539 ? -33.570 -14.518 -31.181 1.00 58.38 539 ALA A O 1
ATOM 3874 N N . ALA A 1 540 ? -31.910 -13.020 -31.435 1.00 57.28 540 ALA A N 1
ATOM 3875 C CA . ALA A 1 540 ? -31.482 -13.488 -32.749 1.00 57.28 540 ALA A CA 1
ATOM 3876 C C . ALA A 1 540 ? -30.514 -14.683 -32.678 1.00 57.28 540 ALA A C 1
ATOM 3878 O O . ALA A 1 540 ? -30.675 -15.632 -33.449 1.00 57.28 540 ALA A O 1
ATOM 3879 N N . HIS A 1 541 ? -29.519 -14.677 -31.785 1.00 56.34 541 HIS A N 1
ATOM 3880 C CA . HIS A 1 541 ? -28.471 -15.710 -31.715 1.00 56.34 541 HIS A CA 1
ATOM 3881 C C . HIS A 1 541 ? -28.782 -16.878 -30.761 1.00 56.34 541 HIS A C 1
ATOM 3883 O O . HIS A 1 541 ? -28.097 -17.893 -30.828 1.00 56.34 541 HIS A O 1
ATOM 3889 N N . GLY A 1 542 ? -29.854 -16.799 -29.967 1.00 52.75 542 GLY A N 1
ATOM 3890 C CA . GLY A 1 542 ? -30.378 -17.928 -29.186 1.00 52.75 542 GLY A CA 1
ATOM 3891 C C . GLY A 1 542 ? -29.772 -18.102 -27.790 1.00 52.75 542 GLY A C 1
ATOM 3892 O O . GLY A 1 542 ? -30.027 -19.117 -27.154 1.00 52.75 542 GLY A O 1
ATOM 3893 N N . GLY A 1 543 ? -28.993 -17.133 -27.306 1.00 56.34 543 GLY A N 1
ATOM 3894 C CA . GLY A 1 543 ? -28.404 -17.162 -25.968 1.00 56.34 543 GLY A CA 1
ATOM 3895 C C . GLY A 1 543 ? -27.511 -15.952 -25.687 1.00 56.34 543 GLY A C 1
ATOM 3896 O O . GLY A 1 543 ? -27.039 -15.288 -26.611 1.00 56.34 543 GLY A O 1
ATOM 3897 N N . TYR A 1 544 ? -27.283 -15.674 -24.403 1.00 48.81 544 TYR A N 1
ATOM 3898 C CA . TYR A 1 544 ? -26.438 -14.574 -23.917 1.00 48.81 544 TYR A CA 1
ATOM 3899 C C . TYR A 1 544 ? -24.941 -14.787 -24.211 1.00 48.81 544 TYR A C 1
ATOM 3901 O O . TYR A 1 544 ? -24.219 -13.828 -24.497 1.00 48.81 544 TYR A O 1
ATOM 3909 N N . ASP A 1 545 ? -24.498 -16.048 -24.214 1.00 51.03 545 ASP A N 1
ATOM 3910 C CA . ASP A 1 545 ? -23.089 -16.445 -24.366 1.00 51.03 545 ASP A CA 1
ATOM 3911 C C . ASP A 1 545 ? -22.652 -16.695 -25.816 1.00 51.03 545 ASP A C 1
ATOM 3913 O O . ASP A 1 545 ? -21.491 -17.040 -26.081 1.00 51.03 545 ASP A O 1
ATOM 3917 N N . ALA A 1 546 ? -23.558 -16.480 -26.777 1.00 59.91 546 ALA A N 1
ATOM 3918 C CA . ALA A 1 546 ? -23.260 -16.616 -28.197 1.00 59.91 546 ALA A CA 1
ATOM 3919 C C . ALA A 1 546 ? -22.013 -15.777 -28.575 1.00 59.91 546 ALA A C 1
ATOM 3921 O O . ALA A 1 546 ? -21.920 -14.610 -28.171 1.00 59.91 546 ALA A O 1
ATOM 3922 N N . PRO A 1 547 ? -21.042 -16.323 -29.339 1.00 59.22 547 PRO A N 1
ATOM 3923 C CA . PRO A 1 547 ? -19.767 -15.647 -29.613 1.00 59.22 547 PRO A CA 1
ATOM 3924 C C . PRO A 1 547 ? -19.921 -14.244 -30.218 1.00 59.22 547 PRO A C 1
ATOM 3926 O O . PRO A 1 547 ? -19.161 -13.333 -29.893 1.00 59.22 547 PRO A O 1
ATOM 3929 N N . GLU A 1 548 ? -20.928 -14.044 -31.066 1.00 60.50 548 GLU A N 1
ATOM 3930 C CA . GLU A 1 548 ? -21.267 -12.760 -31.691 1.00 60.50 548 GLU A CA 1
ATOM 3931 C C . GLU A 1 548 ? -21.803 -11.747 -30.668 1.00 60.50 548 GLU A C 1
ATOM 3933 O O . GLU A 1 548 ? -21.460 -10.566 -30.723 1.00 60.50 548 GLU A O 1
ATOM 3938 N N . VAL A 1 549 ? -22.601 -12.206 -29.698 1.00 63.16 549 VAL A N 1
ATOM 3939 C CA . VAL A 1 549 ? -23.177 -11.365 -28.635 1.00 63.16 549 VAL A CA 1
ATOM 3940 C C . VAL A 1 549 ? -22.083 -10.905 -27.670 1.00 63.16 549 VAL A C 1
ATOM 3942 O O . VAL A 1 549 ? -22.053 -9.731 -27.301 1.00 63.16 549 VAL A O 1
ATOM 3945 N N . ARG A 1 550 ? -21.130 -11.783 -27.323 1.00 66.31 550 ARG A N 1
ATOM 3946 C CA . ARG A 1 550 ? -19.959 -11.430 -26.496 1.00 66.31 550 ARG A CA 1
ATOM 3947 C C . ARG A 1 550 ? -19.070 -10.366 -27.155 1.00 66.31 550 ARG A C 1
ATOM 3949 O O . ARG A 1 550 ? -18.622 -9.445 -26.478 1.00 66.31 550 ARG A O 1
ATOM 3956 N N . VAL A 1 551 ? -18.874 -10.441 -28.472 1.00 67.31 551 VAL A N 1
ATOM 3957 C CA . VAL A 1 551 ? -18.123 -9.430 -29.243 1.00 67.31 551 VAL A CA 1
ATOM 3958 C C . VAL A 1 551 ? -18.834 -8.072 -29.261 1.00 67.31 551 VAL A C 1
ATOM 3960 O O . VAL A 1 551 ? -18.195 -7.046 -29.034 1.00 67.31 551 VAL A O 1
ATOM 3963 N N . LEU A 1 552 ? -20.150 -8.045 -29.502 1.00 65.31 552 LEU A N 1
ATOM 3964 C CA . LEU A 1 552 ? -20.921 -6.793 -29.506 1.00 65.31 552 LEU A CA 1
ATOM 3965 C C . LEU A 1 552 ? -20.997 -6.145 -28.116 1.00 65.31 552 LEU A C 1
ATOM 3967 O O . LEU A 1 552 ? -21.035 -4.920 -28.024 1.00 65.31 552 LEU A O 1
ATOM 3971 N N . ARG A 1 553 ? -20.981 -6.949 -27.043 1.00 69.06 553 ARG A N 1
ATOM 3972 C CA . ARG A 1 553 ? -20.874 -6.461 -25.659 1.00 69.06 553 ARG A CA 1
ATOM 3973 C C . ARG A 1 553 ? -19.535 -5.763 -25.411 1.00 69.06 553 ARG A C 1
ATOM 3975 O O . ARG A 1 553 ? -19.553 -4.606 -25.024 1.00 69.06 553 ARG A O 1
ATOM 3982 N N . ARG A 1 554 ? -18.398 -6.376 -25.764 1.00 61.94 554 ARG A N 1
ATOM 3983 C CA . ARG A 1 554 ? -17.083 -5.707 -25.648 1.00 61.94 554 ARG A CA 1
ATOM 3984 C C . ARG A 1 554 ? -16.998 -4.412 -26.465 1.00 61.94 554 ARG A C 1
ATOM 3986 O O . ARG A 1 554 ? -16.541 -3.404 -25.954 1.00 61.94 554 ARG A O 1
ATOM 3993 N N . LEU A 1 555 ? -17.551 -4.367 -27.685 1.00 69.62 555 LEU A N 1
ATOM 3994 C CA . LEU A 1 555 ? -17.634 -3.100 -28.437 1.00 69.62 555 LEU A CA 1
ATOM 3995 C C . LEU A 1 555 ? -18.457 -2.021 -27.699 1.00 69.62 555 LEU A C 1
ATOM 3997 O O . LEU A 1 555 ? -18.103 -0.839 -27.738 1.00 69.62 555 LEU A O 1
ATOM 4001 N N . ARG A 1 556 ? -19.565 -2.410 -27.051 1.00 69.62 556 ARG A N 1
ATOM 4002 C CA . ARG A 1 556 ? -20.378 -1.503 -26.228 1.00 69.62 556 ARG A CA 1
ATOM 4003 C C . ARG A 1 556 ? -19.555 -0.957 -25.065 1.00 69.62 556 ARG A C 1
ATOM 4005 O O . ARG A 1 556 ? -19.496 0.259 -24.899 1.00 69.62 556 ARG A O 1
ATOM 4012 N N . ASP A 1 557 ? -18.926 -1.852 -24.320 1.00 64.69 557 ASP A N 1
ATOM 4013 C CA . ASP A 1 557 ? -18.284 -1.559 -23.041 1.00 64.69 557 ASP A CA 1
ATOM 4014 C C . ASP A 1 557 ? -16.980 -0.766 -23.241 1.00 64.69 557 ASP A C 1
ATOM 4016 O O . ASP A 1 557 ? -16.821 0.311 -22.670 1.00 64.69 557 ASP A O 1
ATOM 4020 N N . ASP A 1 558 ? -16.128 -1.204 -24.170 1.00 59.91 558 ASP A N 1
ATOM 4021 C CA . ASP A 1 558 ? -14.791 -0.638 -24.383 1.00 59.91 558 ASP A CA 1
ATOM 4022 C C . ASP A 1 558 ? -14.799 0.661 -25.228 1.00 59.91 558 ASP A C 1
ATOM 4024 O O . ASP A 1 558 ? -13.866 1.459 -25.143 1.00 59.91 558 ASP A O 1
ATOM 4028 N N . TYR A 1 559 ? -15.824 0.895 -26.071 1.00 59.12 559 TYR A N 1
ATOM 4029 C CA . TYR A 1 559 ? -15.832 2.013 -27.043 1.00 59.12 559 TYR A CA 1
ATOM 4030 C C . TYR A 1 559 ? -17.104 2.872 -27.042 1.00 59.12 559 TYR A C 1
ATOM 4032 O O . TYR A 1 559 ? -17.009 4.101 -27.124 1.00 59.12 559 TYR A O 1
ATOM 4040 N N . LEU A 1 560 ? -18.306 2.282 -26.982 1.00 60.97 560 LEU A N 1
ATOM 4041 C CA . LEU A 1 560 ? -19.545 3.077 -27.039 1.00 60.97 560 LEU A CA 1
ATOM 4042 C C . LEU A 1 560 ? -19.834 3.779 -25.708 1.00 60.97 560 LEU A C 1
ATOM 4044 O O . LEU A 1 560 ? -20.220 4.949 -25.721 1.00 60.97 560 LEU A O 1
ATOM 4048 N N . LEU A 1 561 ? -19.616 3.119 -24.568 1.00 64.38 561 LEU A N 1
ATOM 4049 C CA . LEU A 1 561 ? -19.844 3.729 -23.256 1.00 64.38 561 LEU A CA 1
ATOM 4050 C C . LEU A 1 561 ? -18.832 4.830 -22.918 1.00 64.38 561 LEU A C 1
ATOM 4052 O O . LEU A 1 561 ? -19.183 5.747 -22.180 1.00 64.38 561 LEU A O 1
ATOM 4056 N N . MET A 1 562 ? -17.647 4.836 -23.533 1.00 58.88 562 MET A N 1
ATOM 4057 C CA . MET A 1 562 ? -16.632 5.880 -23.328 1.00 58.88 562 MET A CA 1
ATOM 4058 C C . MET A 1 562 ? -17.052 7.260 -23.869 1.00 58.88 562 MET A C 1
ATOM 4060 O O . MET A 1 562 ? -16.636 8.288 -23.334 1.00 58.88 562 MET A O 1
ATOM 4064 N N . THR A 1 563 ? -17.935 7.333 -24.875 1.00 56.12 563 THR A N 1
ATOM 4065 C CA . THR A 1 563 ? -18.325 8.612 -25.510 1.00 56.12 563 THR A CA 1
ATOM 4066 C C . THR A 1 563 ? -19.763 9.043 -25.175 1.00 56.12 563 THR A C 1
ATOM 4068 O O . THR A 1 563 ? -20.666 8.205 -25.167 1.00 56.12 563 THR A O 1
ATOM 4071 N N . PRO A 1 564 ? -20.055 10.349 -24.982 1.00 50.88 564 PRO A N 1
ATOM 4072 C CA . PRO A 1 564 ? -21.421 10.820 -24.707 1.00 50.88 564 PRO A CA 1
ATOM 4073 C C . PRO A 1 564 ? -22.447 10.426 -25.783 1.00 50.88 564 PRO A C 1
ATOM 4075 O O . PRO A 1 564 ? -23.589 10.089 -25.464 1.00 50.88 564 PRO A O 1
ATOM 4078 N N . ALA A 1 565 ? -22.033 10.418 -27.056 1.00 50.50 565 ALA A N 1
ATOM 4079 C CA . ALA A 1 565 ? -22.869 9.998 -28.180 1.00 50.50 565 ALA A CA 1
ATOM 4080 C C . ALA A 1 565 ? -23.145 8.483 -28.169 1.00 50.50 565 ALA A C 1
ATOM 4082 O O . ALA A 1 565 ? -24.286 8.069 -28.377 1.00 50.50 565 ALA A O 1
ATOM 4083 N N . GLY A 1 566 ? -22.139 7.654 -27.866 1.00 54.94 566 GLY A N 1
ATOM 4084 C CA . GLY A 1 566 ? -22.319 6.209 -27.724 1.00 54.94 566 GLY A CA 1
ATOM 4085 C C . GLY A 1 566 ? -23.175 5.839 -26.507 1.00 54.94 566 GLY A C 1
ATOM 4086 O O . GLY A 1 566 ? -24.040 4.968 -26.625 1.00 54.94 566 GLY A O 1
ATOM 4087 N N . ARG A 1 567 ? -23.067 6.574 -25.389 1.00 63.53 567 ARG A N 1
ATOM 4088 C CA . ARG A 1 567 ? -23.992 6.464 -24.241 1.00 63.53 567 ARG A CA 1
ATOM 4089 C C . ARG A 1 567 ? -25.432 6.833 -24.624 1.00 63.53 567 ARG A C 1
ATOM 4091 O O . ARG A 1 567 ? -26.363 6.120 -24.259 1.00 63.53 567 ARG A O 1
ATOM 4098 N N . ALA A 1 568 ? -25.641 7.896 -25.405 1.00 61.47 568 ALA A N 1
ATOM 4099 C CA . ALA A 1 568 ? -26.973 8.281 -25.891 1.00 61.47 568 ALA A CA 1
ATOM 4100 C C . ALA A 1 568 ? -27.591 7.239 -26.846 1.00 61.47 568 ALA A C 1
ATOM 4102 O O . ALA A 1 568 ? -28.754 6.868 -26.674 1.00 61.47 568 ALA A O 1
ATOM 4103 N N . PHE A 1 569 ? -26.809 6.712 -27.795 1.00 66.25 569 PHE A N 1
ATOM 4104 C CA . PHE A 1 569 ? -27.225 5.606 -28.666 1.00 66.25 569 PHE A CA 1
ATOM 4105 C C . PHE A 1 569 ? -27.597 4.357 -27.855 1.00 66.25 569 PHE A C 1
ATOM 4107 O O . PHE A 1 569 ? -28.665 3.783 -28.056 1.00 66.25 569 PHE A O 1
ATOM 4114 N N . THR A 1 570 ? -26.756 3.985 -26.888 1.00 66.06 570 THR A N 1
ATOM 4115 C CA . THR A 1 570 ? -26.953 2.812 -26.026 1.00 66.06 570 THR A CA 1
ATOM 4116 C C . THR A 1 570 ? -28.223 2.936 -25.176 1.00 66.06 570 THR A C 1
ATOM 4118 O O . THR A 1 570 ? -29.008 1.991 -25.116 1.00 66.06 570 THR A O 1
ATOM 4121 N N . ARG A 1 571 ? -28.508 4.119 -24.608 1.00 61.75 571 ARG A N 1
ATOM 4122 C CA . ARG A 1 571 ? -29.779 4.392 -23.907 1.00 61.75 571 ARG A CA 1
ATOM 4123 C C . ARG A 1 571 ? -30.996 4.253 -24.826 1.00 61.75 571 ARG A C 1
ATOM 4125 O O . ARG A 1 571 ? -31.965 3.605 -24.447 1.00 61.75 571 ARG A O 1
ATOM 4132 N N . SER A 1 572 ? -30.937 4.788 -26.049 1.00 59.09 572 SER A N 1
ATOM 4133 C CA . SER A 1 572 ? -32.026 4.634 -27.028 1.00 59.09 572 SER A CA 1
ATOM 4134 C C . SER A 1 572 ? -32.237 3.170 -27.442 1.00 59.09 572 SER A C 1
ATOM 4136 O O . SER A 1 572 ? -33.376 2.707 -27.537 1.00 59.09 572 SER A O 1
ATOM 4138 N N . TYR A 1 573 ? -31.149 2.414 -27.616 1.00 63.22 573 TYR A N 1
ATOM 4139 C CA . TYR A 1 573 ? -31.184 0.980 -27.901 1.00 63.22 573 TYR A CA 1
ATOM 4140 C C . TYR A 1 573 ? -31.831 0.175 -26.765 1.00 63.22 573 TYR A C 1
ATOM 4142 O O . TYR A 1 573 ? -32.651 -0.693 -27.053 1.00 63.22 573 TYR A O 1
ATOM 4150 N N . TYR A 1 574 ? -31.549 0.475 -25.493 1.00 60.53 574 TYR A N 1
ATOM 4151 C CA . TYR A 1 574 ? -32.218 -0.204 -24.374 1.00 60.53 574 TYR A CA 1
ATOM 4152 C C . TYR A 1 574 ? -33.660 0.259 -24.138 1.00 60.53 574 TYR A C 1
ATOM 4154 O O . TYR A 1 574 ? -34.480 -0.557 -23.729 1.00 60.53 574 TYR A O 1
ATOM 4162 N N . ALA A 1 575 ? -34.008 1.504 -24.475 1.00 59.41 575 ALA A N 1
ATOM 4163 C CA . ALA A 1 575 ? -35.388 1.990 -24.401 1.00 59.41 575 ALA A CA 1
ATOM 4164 C C . ALA A 1 575 ? -36.328 1.321 -25.429 1.00 59.41 575 ALA A C 1
ATOM 4166 O O . ALA A 1 575 ? -37.489 1.069 -25.124 1.00 59.41 575 ALA A O 1
ATOM 4167 N N . HIS A 1 576 ? -35.839 1.005 -26.637 1.00 59.25 576 HIS A N 1
ATOM 4168 C CA . HIS A 1 576 ? -36.667 0.458 -27.732 1.00 59.25 576 HIS A CA 1
ATOM 4169 C C . HIS A 1 576 ? -36.396 -1.027 -28.047 1.00 59.25 576 HIS A C 1
ATOM 4171 O O . HIS A 1 576 ? -37.224 -1.709 -28.656 1.00 59.25 576 HIS A O 1
ATOM 4177 N N . GLY A 1 577 ? -35.239 -1.550 -27.636 1.00 53.47 577 GLY A N 1
ATOM 4178 C CA . GLY A 1 577 ? -34.780 -2.913 -27.907 1.00 53.47 577 GLY A CA 1
ATOM 4179 C C . GLY A 1 577 ? -35.673 -4.041 -27.372 1.00 53.47 577 GLY A C 1
ATOM 4180 O O . GLY A 1 577 ? -35.841 -5.017 -28.104 1.00 53.47 577 GLY A O 1
ATOM 4181 N N . PRO A 1 578 ? -36.278 -3.954 -26.166 1.00 57.16 578 PRO A N 1
ATOM 4182 C CA . PRO A 1 578 ? -37.127 -5.021 -25.629 1.00 57.16 578 PRO A CA 1
ATOM 4183 C C . PRO A 1 578 ? -38.339 -5.347 -26.515 1.00 57.16 578 PRO A C 1
ATOM 4185 O O . PRO A 1 578 ? -38.574 -6.514 -26.829 1.00 57.16 578 PRO A O 1
ATOM 4188 N N . ALA A 1 579 ? -39.053 -4.325 -27.001 1.00 58.69 579 ALA A N 1
ATOM 4189 C CA . ALA A 1 579 ? -40.213 -4.502 -27.879 1.00 58.69 579 ALA A CA 1
ATOM 4190 C C . ALA A 1 579 ? -39.829 -5.142 -29.226 1.00 58.69 579 ALA A C 1
ATOM 4192 O O . ALA A 1 579 ? -40.513 -6.038 -29.724 1.00 58.69 579 ALA A O 1
ATOM 4193 N N . LEU A 1 580 ? -38.692 -4.726 -29.796 1.00 55.12 580 LEU A N 1
ATOM 4194 C CA . LEU A 1 580 ? -38.170 -5.291 -31.040 1.00 55.12 580 LEU A CA 1
ATOM 4195 C C . LEU A 1 580 ? -37.698 -6.745 -30.853 1.00 55.12 580 LEU A C 1
ATOM 4197 O O . LEU A 1 580 ? -37.905 -7.588 -31.726 1.00 55.12 580 LEU A O 1
ATOM 4201 N N . ALA A 1 581 ? -37.085 -7.051 -29.709 1.00 56.94 581 ALA A N 1
ATOM 4202 C CA . ALA A 1 581 ? -36.576 -8.379 -29.390 1.00 56.94 581 ALA A CA 1
ATOM 4203 C C . ALA A 1 581 ? -37.693 -9.411 -29.194 1.00 56.94 581 ALA A C 1
ATOM 4205 O O . ALA A 1 581 ? -37.553 -10.521 -29.704 1.00 56.94 581 ALA A O 1
ATOM 4206 N N . GLY A 1 582 ? -38.807 -9.049 -28.544 1.00 56.78 582 GLY A N 1
ATOM 4207 C CA . GLY A 1 582 ? -39.991 -9.914 -28.448 1.00 56.78 582 GLY A CA 1
ATOM 4208 C C . GLY A 1 582 ? -40.523 -10.305 -29.832 1.00 56.78 582 GLY A C 1
ATOM 4209 O O . GLY A 1 582 ? -40.639 -11.487 -30.151 1.00 56.78 582 GLY A O 1
ATOM 4210 N N . PHE A 1 583 ? -40.706 -9.318 -30.715 1.00 63.50 583 PHE A N 1
ATOM 4211 C CA . PHE A 1 583 ? -41.161 -9.544 -32.093 1.00 63.50 583 PHE A CA 1
ATOM 4212 C C . PHE A 1 583 ? -40.206 -10.422 -32.929 1.00 63.50 583 PHE A C 1
ATOM 4214 O O . PHE A 1 583 ? -40.649 -11.222 -33.758 1.00 63.50 583 PHE A O 1
ATOM 4221 N N . ILE A 1 584 ? -38.889 -10.286 -32.727 1.00 60.88 584 ILE A N 1
ATOM 4222 C CA . ILE A 1 584 ? -37.869 -11.097 -33.413 1.00 60.88 584 ILE A CA 1
ATOM 4223 C C . ILE A 1 584 ? -37.797 -12.516 -32.831 1.00 60.88 584 ILE A C 1
ATOM 4225 O O . ILE A 1 584 ? -37.616 -13.475 -33.586 1.00 60.88 584 ILE A O 1
ATOM 4229 N N . ALA A 1 585 ? -37.948 -12.675 -31.514 1.00 57.84 585 ALA A N 1
ATOM 4230 C CA . ALA A 1 585 ? -37.833 -13.960 -30.832 1.00 57.84 585 ALA A CA 1
ATOM 4231 C C . ALA A 1 585 ? -38.887 -14.976 -31.299 1.00 57.84 585 ALA A C 1
ATOM 4233 O O . ALA A 1 585 ? -38.579 -16.162 -31.380 1.00 57.84 585 ALA A O 1
ATOM 4234 N N . GLU A 1 586 ? -40.088 -14.533 -31.661 1.00 67.19 586 GLU A N 1
ATOM 4235 C CA . GLU A 1 586 ? -41.184 -15.418 -32.080 1.00 67.19 586 GLU A CA 1
ATOM 4236 C C . GLU A 1 586 ? -41.106 -15.862 -33.555 1.00 67.19 586 GLU A C 1
ATOM 4238 O O . GLU A 1 586 ? -41.823 -16.774 -33.966 1.00 67.19 586 GLU A O 1
ATOM 4243 N N . ARG A 1 587 ? -40.250 -15.243 -34.387 1.00 68.88 587 ARG A N 1
ATOM 4244 C CA . ARG A 1 587 ? -40.299 -15.391 -35.857 1.00 68.88 587 ARG A CA 1
ATOM 4245 C C . ARG A 1 587 ? -38.962 -15.863 -36.457 1.00 68.88 587 ARG A C 1
ATOM 4247 O O . ARG A 1 587 ? -38.021 -15.072 -36.541 1.00 68.88 587 ARG A O 1
ATOM 4254 N N . PRO A 1 588 ? -38.861 -17.103 -36.990 1.00 67.62 588 PRO A N 1
ATOM 4255 C CA . PRO A 1 588 ? -37.608 -17.640 -37.542 1.00 67.62 588 PRO A CA 1
ATOM 4256 C C . PRO A 1 588 ? -36.972 -16.788 -38.653 1.00 67.62 588 PRO A C 1
ATOM 4258 O O . PRO A 1 588 ? -35.760 -16.576 -38.651 1.00 67.62 588 PRO A O 1
ATOM 4261 N N . LEU A 1 589 ? -37.785 -16.244 -39.567 1.00 66.88 589 LEU A N 1
ATOM 4262 C CA . LEU A 1 589 ? -37.311 -15.358 -40.641 1.00 66.88 589 LEU A CA 1
ATOM 4263 C C . LEU A 1 589 ? -36.797 -14.010 -40.111 1.00 66.88 589 LEU A C 1
ATOM 4265 O O . LEU A 1 589 ? -35.832 -13.475 -40.653 1.00 66.88 589 LEU A O 1
ATOM 4269 N N . ALA A 1 590 ? -37.386 -13.485 -39.029 1.00 65.75 590 ALA A N 1
ATOM 4270 C CA . ALA A 1 590 ? -36.910 -12.257 -38.396 1.00 65.75 590 ALA A CA 1
ATOM 4271 C C . ALA A 1 590 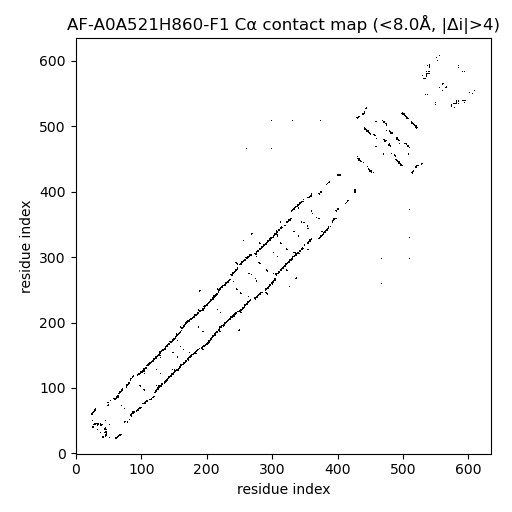? -35.526 -12.477 -37.770 1.00 65.75 590 ALA A C 1
ATOM 4273 O O . ALA A 1 590 ? -34.610 -11.712 -38.055 1.00 65.75 590 ALA A O 1
ATOM 4274 N N . ARG A 1 591 ? -35.325 -13.581 -37.030 1.00 68.62 591 ARG A N 1
ATOM 4275 C CA . ARG A 1 591 ? -33.999 -13.958 -36.501 1.00 68.62 591 ARG A CA 1
ATOM 4276 C C . ARG A 1 591 ? -32.942 -14.051 -37.607 1.00 68.62 591 ARG A C 1
ATOM 4278 O O . ARG A 1 591 ? -31.834 -13.553 -37.426 1.00 68.62 591 ARG A O 1
ATOM 4285 N N . ALA A 1 592 ? -33.270 -14.660 -38.751 1.00 70.12 592 ALA A N 1
ATOM 4286 C CA . ALA A 1 592 ? -32.349 -14.774 -39.885 1.00 70.12 592 ALA A CA 1
ATOM 4287 C C . ALA A 1 592 ? -31.980 -13.402 -40.486 1.00 70.12 592 ALA A C 1
ATOM 4289 O O . ALA A 1 592 ? -30.797 -13.124 -40.693 1.00 70.12 592 ALA A O 1
ATOM 4290 N N . ALA A 1 593 ? -32.964 -12.521 -40.692 1.00 70.19 593 ALA A N 1
ATOM 4291 C CA . ALA A 1 593 ? -32.730 -11.156 -41.165 1.00 70.19 593 ALA A CA 1
ATOM 4292 C C . ALA A 1 593 ? -31.895 -10.328 -40.169 1.00 70.19 593 ALA A C 1
ATOM 4294 O O . ALA A 1 593 ? -30.955 -9.644 -40.571 1.00 70.19 593 ALA A O 1
ATOM 4295 N N . THR A 1 594 ? -32.169 -10.439 -38.865 1.00 71.88 594 THR A N 1
ATOM 4296 C CA . THR A 1 594 ? -31.395 -9.763 -37.813 1.00 71.88 594 THR A CA 1
ATOM 4297 C C . THR A 1 594 ? -29.947 -10.256 -37.762 1.00 71.88 594 THR A C 1
ATOM 4299 O O . THR A 1 594 ? -29.043 -9.430 -37.669 1.00 71.88 594 THR A O 1
ATOM 4302 N N . ARG A 1 595 ? -29.688 -11.565 -37.906 1.00 73.88 595 ARG A N 1
ATOM 4303 C CA . ARG A 1 595 ? -28.314 -12.106 -38.012 1.00 73.88 595 ARG A CA 1
ATOM 4304 C C . ARG A 1 595 ? -27.560 -11.525 -39.213 1.00 73.88 595 ARG A C 1
ATOM 4306 O O . ARG A 1 595 ? -26.407 -11.132 -39.068 1.00 73.88 595 ARG A O 1
ATOM 4313 N N . ALA A 1 596 ? -28.210 -11.423 -40.374 1.00 72.00 596 ALA A N 1
ATOM 4314 C CA . ALA A 1 596 ? -27.610 -10.824 -41.567 1.00 72.00 596 ALA A CA 1
ATOM 4315 C C . ALA A 1 596 ? -27.315 -9.321 -41.384 1.00 72.00 596 ALA A C 1
ATOM 4317 O O . ALA A 1 596 ? -26.245 -8.854 -41.768 1.00 72.00 596 ALA A O 1
ATOM 4318 N N . ALA A 1 597 ? -28.220 -8.575 -40.741 1.00 70.12 597 ALA A N 1
ATOM 4319 C CA . ALA A 1 597 ? -28.038 -7.152 -40.443 1.00 70.12 597 ALA A CA 1
ATOM 4320 C C . ALA A 1 597 ? -26.958 -6.878 -39.375 1.00 70.12 597 ALA A C 1
ATOM 4322 O O . ALA A 1 597 ? -26.294 -5.844 -39.427 1.00 70.12 597 ALA A O 1
ATOM 4323 N N . LEU A 1 598 ? -26.758 -7.797 -38.422 1.00 70.69 598 LEU A N 1
ATOM 4324 C CA . LEU A 1 598 ? -25.730 -7.694 -37.378 1.00 70.69 598 LEU A CA 1
ATOM 4325 C C . LEU A 1 598 ? -24.339 -8.174 -37.827 1.00 70.69 598 LEU A C 1
ATOM 4327 O O . LEU A 1 598 ? -23.351 -7.826 -37.181 1.00 70.69 598 LEU A O 1
ATOM 4331 N N . ALA A 1 599 ? -24.223 -8.917 -38.932 1.00 70.31 599 ALA A N 1
ATOM 4332 C CA . ALA A 1 599 ? -22.935 -9.437 -39.395 1.00 70.31 599 ALA A CA 1
ATOM 4333 C C . ALA A 1 599 ? -21.887 -8.342 -39.720 1.00 70.31 599 ALA A C 1
ATOM 4335 O O . ALA A 1 599 ? -20.749 -8.489 -39.264 1.00 70.31 599 ALA A O 1
ATOM 4336 N N . PRO A 1 600 ? -22.208 -7.222 -40.412 1.00 65.38 600 PRO A N 1
ATOM 4337 C CA . PRO A 1 600 ? -21.228 -6.159 -40.649 1.00 65.38 600 PRO A CA 1
ATOM 4338 C C . PRO A 1 600 ? -20.776 -5.441 -39.359 1.00 65.38 600 PRO A C 1
ATOM 4340 O O . PRO A 1 600 ? -19.565 -5.319 -39.169 1.00 65.38 600 PRO A O 1
ATOM 4343 N N . PRO A 1 601 ? -21.667 -5.036 -38.422 1.00 64.94 601 PRO A N 1
ATOM 4344 C CA . PRO A 1 601 ? -21.253 -4.533 -37.109 1.00 64.94 601 PRO A CA 1
ATOM 4345 C C . PRO A 1 601 ? -20.376 -5.507 -36.312 1.00 64.94 601 PRO A C 1
ATOM 4347 O O . PRO A 1 601 ? -19.390 -5.075 -35.723 1.00 64.94 601 PRO A O 1
ATOM 4350 N N . VAL A 1 602 ? -20.673 -6.814 -36.323 1.00 69.69 602 VAL A N 1
ATOM 4351 C CA . VAL A 1 602 ? -19.834 -7.834 -35.661 1.00 69.69 602 VAL A CA 1
ATOM 4352 C C . VAL A 1 602 ? -18.446 -7.919 -36.304 1.00 69.69 602 VAL A C 1
ATOM 4354 O O . VAL A 1 602 ? -17.452 -8.031 -35.590 1.00 69.69 602 VAL A O 1
ATOM 4357 N N . ALA A 1 603 ? -18.347 -7.845 -37.634 1.00 68.69 603 ALA A N 1
ATOM 4358 C CA . ALA A 1 603 ? -17.059 -7.846 -38.328 1.00 68.69 603 ALA A CA 1
ATOM 4359 C C . ALA A 1 603 ? -16.222 -6.599 -37.985 1.00 68.69 603 ALA A C 1
ATOM 4361 O O . ALA A 1 603 ? -15.036 -6.723 -37.678 1.00 68.69 603 ALA A O 1
ATOM 4362 N N . VAL A 1 604 ? -16.847 -5.415 -37.952 1.00 68.56 604 VAL A N 1
ATOM 4363 C CA . VAL A 1 604 ? -16.200 -4.163 -37.518 1.00 68.56 604 VAL A CA 1
ATOM 4364 C C . VAL A 1 604 ? -15.780 -4.237 -36.047 1.00 68.56 604 VAL A C 1
ATOM 4366 O O . VAL A 1 604 ? -14.667 -3.839 -35.720 1.00 68.56 604 VAL A O 1
ATOM 4369 N N . ALA A 1 605 ? -16.611 -4.805 -35.169 1.00 66.12 605 ALA A N 1
ATOM 4370 C CA . ALA A 1 605 ? -16.278 -5.024 -33.762 1.00 66.12 605 ALA A CA 1
ATOM 4371 C C . ALA A 1 605 ? -15.042 -5.925 -33.595 1.00 66.12 605 ALA A C 1
ATOM 4373 O O . ALA A 1 605 ? -14.116 -5.565 -32.872 1.00 66.12 605 ALA A O 1
ATOM 4374 N N . ARG A 1 606 ? -14.994 -7.067 -34.302 1.00 68.19 606 ARG A N 1
ATOM 4375 C CA . ARG A 1 606 ? -13.834 -7.980 -34.293 1.00 68.19 606 ARG A CA 1
ATOM 4376 C C . ARG A 1 606 ? -12.569 -7.292 -34.813 1.00 68.19 606 ARG A C 1
ATOM 4378 O O . ARG A 1 606 ? -11.516 -7.464 -34.211 1.00 68.19 606 ARG A O 1
ATOM 4385 N N . ALA A 1 607 ? -12.672 -6.490 -35.874 1.00 63.47 607 ALA A N 1
ATOM 4386 C CA . ALA A 1 607 ? -11.545 -5.721 -36.402 1.00 63.47 607 ALA A CA 1
ATOM 4387 C C . ALA A 1 607 ? -11.038 -4.671 -35.397 1.00 63.47 607 ALA A C 1
ATOM 4389 O O . ALA A 1 607 ? -9.855 -4.657 -35.076 1.00 63.47 607 ALA A O 1
ATOM 4390 N N . LEU A 1 608 ? -11.924 -3.841 -34.835 1.00 62.81 608 LEU A N 1
ATOM 4391 C CA . LEU A 1 608 ? -11.548 -2.814 -33.854 1.00 62.81 608 LEU A CA 1
ATOM 4392 C C . LEU A 1 608 ? -10.893 -3.413 -32.603 1.00 62.81 608 LEU A C 1
ATOM 4394 O O . LEU A 1 608 ? -9.872 -2.897 -32.150 1.00 62.81 608 LEU A O 1
ATOM 4398 N N . LEU A 1 609 ? -11.435 -4.520 -32.085 1.00 64.19 609 LEU A N 1
ATOM 4399 C CA . LEU A 1 609 ? -10.891 -5.220 -30.917 1.00 64.19 609 LEU A CA 1
ATOM 4400 C C . LEU A 1 609 ? -9.533 -5.891 -31.193 1.00 64.19 609 LEU A C 1
ATOM 4402 O O . LEU A 1 609 ? -8.734 -6.008 -30.270 1.00 64.19 609 LEU A O 1
ATOM 4406 N N . ALA A 1 610 ? -9.250 -6.298 -32.436 1.00 61.84 610 ALA A N 1
ATOM 4407 C CA . ALA A 1 610 ? -8.002 -6.974 -32.808 1.00 61.84 610 ALA A CA 1
ATOM 4408 C C . ALA A 1 610 ? -6.890 -6.040 -33.331 1.00 61.84 610 ALA A C 1
ATOM 4410 O O . ALA A 1 610 ? -5.732 -6.444 -33.372 1.00 61.84 610 ALA A O 1
ATOM 4411 N N . TRP A 1 611 ? -7.216 -4.823 -33.778 1.00 59.59 611 TRP A N 1
ATOM 4412 C CA . TRP A 1 611 ? -6.259 -3.930 -34.447 1.00 59.59 611 TRP A CA 1
ATOM 4413 C C . TRP A 1 611 ? -5.497 -3.013 -33.491 1.00 59.59 611 TRP A C 1
ATOM 4415 O O . TRP A 1 611 ? -6.081 -2.426 -32.580 1.00 59.59 611 TRP A O 1
ATOM 4425 N N . ASN A 1 612 ? -4.208 -2.804 -33.765 1.00 60.81 612 ASN A N 1
ATOM 4426 C CA . ASN A 1 612 ? -3.326 -1.886 -33.036 1.00 60.81 612 ASN A CA 1
ATOM 4427 C C . ASN A 1 612 ? -3.703 -0.411 -33.307 1.00 60.81 612 ASN A C 1
ATOM 4429 O O . ASN A 1 612 ? -4.298 -0.087 -34.340 1.00 60.81 612 ASN A O 1
ATOM 4433 N N . ALA A 1 613 ? -3.277 0.519 -32.443 1.00 57.59 613 ALA A N 1
ATOM 4434 C CA . ALA A 1 613 ? -3.582 1.954 -32.573 1.00 57.59 613 ALA A CA 1
ATOM 4435 C C . ALA A 1 613 ? -3.255 2.548 -33.965 1.00 57.59 613 ALA A C 1
ATOM 4437 O O . ALA A 1 613 ? -4.070 3.278 -34.530 1.00 57.59 613 ALA A O 1
ATOM 4438 N N . GLY A 1 614 ? -2.121 2.171 -34.571 1.00 58.66 614 GLY A N 1
ATOM 4439 C CA . GLY A 1 614 ? -1.742 2.617 -35.921 1.00 58.66 614 GLY A CA 1
ATOM 4440 C C . GLY A 1 614 ? -2.665 2.108 -37.040 1.00 58.66 614 GLY A C 1
ATOM 4441 O O . GLY A 1 614 ? -2.976 2.849 -37.971 1.00 58.66 614 GLY A O 1
ATOM 4442 N N . GLN A 1 615 ? -3.176 0.878 -36.929 1.00 62.84 615 GLN A N 1
ATOM 4443 C CA . GLN A 1 615 ? -4.142 0.318 -37.886 1.00 62.84 615 GLN A CA 1
ATOM 4444 C C . GLN A 1 615 ? -5.515 0.992 -37.748 1.00 62.84 615 GLN A C 1
ATOM 4446 O O . GLN A 1 615 ? -6.151 1.313 -38.753 1.00 62.84 615 GLN A O 1
ATOM 4451 N N . ARG A 1 616 ? -5.941 1.291 -36.511 1.00 63.25 616 ARG A N 1
ATOM 4452 C CA . ARG A 1 616 ? -7.156 2.081 -36.234 1.00 63.25 616 ARG A CA 1
ATOM 4453 C C . ARG A 1 616 ? -7.050 3.493 -36.825 1.00 63.25 616 ARG A C 1
ATOM 4455 O O . ARG A 1 616 ? -8.001 3.963 -37.446 1.00 63.25 616 ARG A O 1
ATOM 4462 N N . PHE A 1 617 ? -5.886 4.138 -36.705 1.00 66.25 617 PHE A N 1
ATOM 4463 C CA . PHE A 1 617 ? -5.621 5.446 -37.314 1.00 66.25 617 PHE A CA 1
ATOM 4464 C C . PHE A 1 617 ? -5.671 5.393 -38.850 1.00 66.25 617 PHE A C 1
ATOM 4466 O O . PHE A 1 617 ? -6.393 6.178 -39.465 1.00 66.25 617 PHE A O 1
ATOM 4473 N N . ALA A 1 618 ? -4.991 4.426 -39.478 1.00 66.69 618 ALA A N 1
ATOM 4474 C CA . ALA A 1 618 ? -5.017 4.243 -40.932 1.00 66.69 618 ALA A CA 1
ATOM 4475 C C . ALA A 1 618 ? -6.442 3.998 -41.471 1.00 66.69 618 ALA A C 1
ATOM 4477 O O . ALA A 1 618 ? -6.838 4.591 -42.477 1.00 66.69 618 ALA A O 1
ATOM 4478 N N . ALA A 1 619 ? -7.243 3.191 -40.769 1.00 69.25 619 ALA A N 1
ATOM 4479 C CA . ALA A 1 619 ? -8.647 2.962 -41.105 1.00 69.25 619 ALA A CA 1
ATOM 4480 C C . ALA A 1 619 ? -9.506 4.232 -40.953 1.00 69.25 619 ALA A C 1
ATOM 4482 O O . ALA A 1 619 ? -10.346 4.507 -41.812 1.00 69.25 619 ALA A O 1
ATOM 4483 N N . GLY A 1 620 ? -9.266 5.039 -39.914 1.00 70.50 620 GLY A N 1
ATOM 4484 C CA . GLY A 1 620 ? -9.912 6.341 -39.725 1.00 70.50 620 GLY A CA 1
ATOM 4485 C C . GLY A 1 620 ? -9.599 7.331 -40.852 1.00 70.50 620 GLY A C 1
ATOM 4486 O O . GLY A 1 620 ? -10.510 7.967 -41.383 1.00 70.50 620 GLY A O 1
ATOM 4487 N N . VAL A 1 621 ? -8.336 7.407 -41.285 1.00 74.69 621 VAL A N 1
ATOM 4488 C CA . VAL A 1 621 ? -7.908 8.238 -42.426 1.00 74.69 621 VAL A CA 1
ATOM 4489 C C . VAL A 1 621 ? -8.544 7.757 -43.737 1.00 74.69 621 VAL A C 1
ATOM 4491 O O . VAL A 1 621 ? -9.036 8.578 -44.514 1.00 74.69 621 VAL A O 1
ATOM 4494 N N . ALA A 1 622 ? -8.612 6.443 -43.969 1.00 72.62 622 ALA A N 1
ATOM 4495 C CA . ALA A 1 622 ? -9.274 5.872 -45.144 1.00 72.62 622 ALA A CA 1
ATOM 4496 C C . ALA A 1 622 ? -10.789 6.162 -45.164 1.00 72.62 622 ALA A C 1
ATOM 4498 O O . ALA A 1 622 ? -11.330 6.545 -46.204 1.00 72.62 622 ALA A O 1
ATOM 4499 N N . LEU A 1 623 ? -11.470 6.053 -44.016 1.00 74.62 623 LEU A N 1
ATOM 4500 C CA . LEU A 1 623 ? -12.884 6.416 -43.865 1.00 74.62 623 LEU A CA 1
ATOM 4501 C C . LEU A 1 623 ? -13.126 7.911 -44.094 1.00 74.62 623 LEU A C 1
ATOM 4503 O O . LEU A 1 623 ? -14.062 8.271 -44.807 1.00 74.62 623 LEU A O 1
ATOM 4507 N N . LEU A 1 624 ? -12.270 8.783 -43.556 1.00 68.12 624 LEU A N 1
ATOM 4508 C CA . LEU A 1 624 ? -12.353 10.226 -43.786 1.00 68.12 624 LEU A CA 1
ATOM 4509 C C . LEU A 1 624 ? -12.162 10.562 -45.275 1.00 68.12 624 LEU A C 1
ATOM 4511 O O . LEU A 1 624 ? -12.936 11.338 -45.837 1.00 68.12 624 LEU A O 1
ATOM 4515 N N . GLY A 1 625 ? -11.195 9.922 -45.941 1.00 74.44 625 GLY A N 1
ATOM 4516 C CA . GLY A 1 625 ? -10.986 10.032 -47.387 1.00 74.44 625 GLY A CA 1
ATOM 4517 C C . GLY A 1 625 ? -12.198 9.571 -48.204 1.00 74.44 625 GLY A C 1
ATOM 4518 O O . GLY A 1 625 ? -12.611 10.265 -49.135 1.00 74.44 625 GLY A O 1
ATOM 4519 N N . LEU A 1 626 ? -12.823 8.452 -47.821 1.00 74.25 626 LEU A N 1
ATOM 4520 C CA . LEU A 1 626 ? -14.043 7.933 -48.449 1.00 74.25 626 LEU A CA 1
ATOM 4521 C C . LEU A 1 626 ? -15.232 8.893 -48.272 1.00 74.25 626 LEU A C 1
ATOM 4523 O O . LEU A 1 626 ? -15.946 9.174 -49.236 1.00 74.25 626 LEU A O 1
ATOM 4527 N N . VAL A 1 627 ? -15.436 9.432 -47.067 1.00 75.50 627 VAL A N 1
ATOM 4528 C CA . VAL A 1 627 ? -16.502 10.408 -46.781 1.00 75.50 627 VAL A CA 1
ATOM 4529 C C . VAL A 1 627 ? -16.292 11.688 -47.589 1.00 75.50 627 VAL A C 1
ATOM 4531 O O . VAL A 1 627 ? -17.228 12.158 -48.236 1.00 75.50 627 VAL A O 1
ATOM 4534 N N . LEU A 1 628 ? -15.066 12.217 -47.640 1.00 72.62 628 LEU A N 1
ATOM 4535 C CA . LEU A 1 628 ? -14.733 13.390 -48.453 1.00 72.62 628 LEU A CA 1
ATOM 4536 C C . LEU A 1 628 ? -14.943 13.128 -49.954 1.00 72.62 628 LEU A C 1
ATOM 4538 O O . LEU A 1 628 ? -15.477 13.992 -50.650 1.00 72.62 628 LEU A O 1
ATOM 4542 N N . PHE A 1 629 ? -14.601 11.937 -50.452 1.00 75.38 629 PHE A N 1
ATOM 4543 C CA . PHE A 1 629 ? -14.860 11.526 -51.836 1.00 75.38 629 PHE A CA 1
ATOM 4544 C C . PHE A 1 629 ? -16.365 11.445 -52.153 1.00 75.38 629 PHE A C 1
ATOM 4546 O O . PHE A 1 629 ? -16.804 11.936 -53.193 1.00 75.38 629 PHE A O 1
ATOM 4553 N N . LEU A 1 630 ? -17.177 10.891 -51.247 1.00 71.94 630 LEU A N 1
ATOM 4554 C CA . LEU A 1 630 ? -18.630 10.773 -51.419 1.00 71.94 630 LEU A CA 1
ATOM 4555 C C . LEU A 1 630 ? -19.355 12.124 -51.316 1.00 71.94 630 LEU A C 1
ATOM 4557 O O . LEU A 1 630 ? -20.255 12.393 -52.114 1.00 71.94 630 LEU A O 1
ATOM 4561 N N . VAL A 1 631 ? -18.943 13.005 -50.399 1.00 68.88 631 VAL A N 1
ATOM 4562 C CA . VAL A 1 631 ? -19.463 14.383 -50.296 1.00 68.88 631 VAL A CA 1
ATOM 4563 C C . VAL A 1 631 ? -19.120 15.186 -51.555 1.00 68.88 631 VAL A C 1
ATOM 4565 O O . VAL A 1 631 ? -19.968 15.910 -52.076 1.00 68.88 631 VAL A O 1
ATOM 4568 N N . ARG A 1 632 ? -17.917 14.996 -52.110 1.00 67.62 632 ARG A N 1
ATOM 4569 C CA . ARG A 1 632 ? -17.461 15.626 -53.361 1.00 67.62 632 ARG A CA 1
ATOM 4570 C C . ARG A 1 632 ? -18.122 15.062 -54.628 1.00 67.62 632 ARG A C 1
ATOM 4572 O O . ARG A 1 632 ? -17.912 15.615 -55.697 1.00 67.62 632 ARG A O 1
ATOM 4579 N N . ARG A 1 633 ? -18.920 13.993 -54.510 1.00 60.28 633 ARG A N 1
ATOM 4580 C CA . ARG A 1 633 ? -19.727 13.394 -55.593 1.00 60.28 633 ARG A CA 1
ATOM 4581 C C . ARG A 1 633 ? -21.223 13.751 -55.499 1.00 60.28 633 ARG A C 1
ATOM 4583 O O . ARG A 1 633 ? -22.013 13.290 -56.317 1.00 60.28 633 ARG A O 1
ATOM 4590 N N . ARG A 1 634 ? -21.621 14.534 -54.485 1.00 53.25 634 ARG A N 1
ATOM 4591 C CA . ARG A 1 634 ? -22.982 15.086 -54.293 1.00 53.25 634 ARG A CA 1
ATOM 4592 C C . ARG A 1 634 ? -23.046 16.617 -54.440 1.00 53.25 634 ARG A C 1
ATOM 4594 O O . ARG A 1 634 ? -24.075 17.215 -54.138 1.00 53.25 634 ARG A O 1
ATOM 4601 N N . ARG A 1 635 ? -21.954 17.227 -54.898 1.00 41.06 635 ARG A N 1
ATOM 4602 C CA . ARG A 1 635 ? -21.886 18.561 -55.507 1.00 41.06 635 ARG A CA 1
ATOM 4603 C C . ARG A 1 635 ? -21.348 18.397 -56.924 1.00 41.06 635 ARG A C 1
ATOM 4605 O O . ARG A 1 635 ? -21.663 19.279 -57.742 1.00 41.06 635 ARG A O 1
#

Sequence (635 aa):
MRSITLILALSCLLLAAAPLAAQNTIFVDPVNGSDVTGDGSASNPYQSLTHALSTNPLPGTTVELRSGPYNSTHETFPITLRDRISIRPGTGQFPVFDGDNADAVIQVDTDITQALTVSFFQIVDCKVGLRVNAGQRVAGLTVSDTLFENFTQAGVQMALNTGQNTVTVRNCDFVGNGADFGVFLSAEGSSGAALFAGAVEDCSILDCDTGIQLAASGGADVGDDFSLRRNNIEGHTLAGITLSAQPGVGNGSFNSALVQGNQIKGDGATATPEIGLQIAAQFLFGSAQTAQVDARILYNAVFNNHTNVFLSTSNQVGGGEVNITSAFTGNTITGASSSGIVFAVSNPAALRPNASPNFGDLAVAPSGSSGRNTIQGNGTFEMVLDGDMQNVIKAENNFWNQNSSVAILNRIQTNGALPPSVIGFLSSSANVSTSPQEIPERTATAVNVRAPSGFRFVDNPDDDSAIGQLLALVGQALVEAFVFDNGSGLQFTSPMLAEGDHDITIVNPGGQTAAGTLRVVASGGGGGSGSGMCVVASAAHGGYDAPEVRVLRRLRDDYLLMTPAGRAFTRSYYAHGPALAGFIAERPLARAATRAALAPPVAVARALLAWNAGQRFAAGVALLGLVLFLVRRRR

pLDDT: mean 70.78, std 20.41, range [24.75, 98.38]

Secondary structure (DSSP, 8-state):
--HHHHHHHHHHHHHTTS------EEEE-TTT--TTT--SBTTB-BS-HHHHHHT-PPTTPEEEEPSEEE-TTT--SSEEE-TT-EEEEPTT--EEEEEEEES-SEEE-S-B-S-EEEES-EEEEEEEEEEE-TT--BS-EEEES-EEEEEEEEEEEEEE-SSEEEEEEES-EEEEEEEEEEEEEEE-SSSS-EEEEEEEES-EEEEEEEEEEEEEETT-EEEEEEEEES-EEES-SSEEEEEEEE-SSS-EEEEEEEEES-EEE----SSS--EEEEEEEEE-S-SS-EEEEEEEEES-EEESSSEEEEEEEEETTSSSEEEE--EEES-EEE--SSEEEEEEEESPPTTS-----BS---TT-TTS-TT--EEESSPEEEEE--TT-----B-TT------SSS--------SSPPPS----------B-EEESSEEETT---EEEEEPPTT--------TT--SPPPEEEETTEEE-EEEPTTSSEEEEE--SPPSEEEEEEEE-TTS-EEEEEEEEE----------SS-HHHHHHHTSTT-HHHHHHHHHIIIIITTSHHHHHHHHHHHHHHHHHHHHHHT-HHHHHHHHHHHHHHHHHHHHHHHS-HHHHHHHHHHHHHHHHHHHTT--

Mean predicted aligned error: 18.96 Å

Radius of gyration: 30.44 Å; Cα contacts (8 Å, |Δi|>4): 1689; chains: 1; bounding box: 80×52×103 Å